Protein AF-0000000068388405 (afdb_homodimer)

Radius of gyration: 28.05 Å; Cα contacts (8 Å, |Δi|>4): 1104; chains: 2; bounding box: 87×80×59 Å

Sequence (684 aa):
MRKLLPILDYVVLFVAVAGAGVAYAFLEYGGGALIGATYALFACAPILAFERGYILPGLSRQVSALPTPAYIAVGLIIYAILVFCGFGLGGTILWLSGIFPGTWKRAVHAEVQTLIFTLIVCGIIVFIMRVRELLGRDIFIDLILGRYRRPVSEDRVFIFIDLVGSTSFAETHGDLKAQEFLGEIFASYAAPVRRHGGVIDDYIGDAAIITWPYHMAIRRAACVRCVFDIQATMEEKRDMWLSRFGEVPRLRFAIHGGPVITAEIGVDHHKITYFGDTVNTTSRLESLSKMLGHPVLISADLAHQLVLPKGVRSEYLGEHAVKGRGQTLGVCTLSQYQAPAAMRKLLPILDYVVLFVAVAGAGVAYAFLEYGGGALIGATYALFACAPILAFERGYILPGLSRQVSALPTPAYIAVGLIIYAILVFCGFGLGGTILWLSGIFPGTWKRAVHAEVQTLIFTLIVCGIIVFIMRVRELLGRDIFIDLILGRYRRPVSEDRVFIFIDLVGSTSFAETHGDLKAQEFLGEIFASYAAPVRRHGGVIDDYIGDAAIITWPYHMAIRRAACVRCVFDIQATMEEKRDMWLSRFGEVPRLRFAIHGGPVITAEIGVDHHKITYFGDTVNTTSRLESLSKMLGHPVLISADLAHQLVLPKGVRSEYLGEHAVKGRGQTLGVCTLSQYQAPAA

Foldseek 3Di:
DLVCLVVVVVVVLLCLLQVLLQVVCCVPVVDDNPLSNLLSCLLRVQLVCVCVCVPPVVVNVVLLPDDLVSSLVVQLVVSLVSNLVSQLVSLVVCVVVVVDPDDSCVSSDQPPVNSVSSSVSSSVVSVLSSVCVVCPVVRSVCVVVVVFQPKDKAKKKKKKKAWPCLVVLCVVPNDVLSVVLLVVLVVLLPPLCVVQPKDFQDDDPSMTMIMDGPVSCQVQVSVQSSVVSSVVSLVVCQVVCCVRRNGRIAMAMFMFMDMWIWHWDDDPDIGIDTDDQRVQLSVLSRVVCVVVVARYKYWPVSVVSHDDDPQKDKDWPQWDPSGPPRDTTTMIGIDGHDPPDD/DLVCLVVVVVVVLLCLLQVLLQVVCCVPVVDDSPLSNLLSCLLRVQLVCVCVCVPPVVVNVVLLPDDLVSSLVVQLVVSLVSNLVSQLVSLVVCVVVVVDPDDSCVSSDQDPVNSVSSSVSSSVVSVLSSVCVVCPVVRSVCVVVVVFQPKDKAKKKKKKKAWPCLVVLCVVPNDVLSVVLLVVLVVLLPPLCVVQPKDFQDDDPSMTMIMDGPVSCQVQVSVQSSVVVSVVSLVVCQVVCCVRRNGRIAMAMFMFMDMWIWHWDDDPDIGIDTDDQGVQLSVLSRVVCVVVVARYKYWPVSVVSHDDDPQKDKDWPQWDPSGPPRDTTTMIGIDGHDPPDD

Nearest PDB structures (foldseek):
  8qfi-assembly1_A  TM=8.014E-01  e=5.183E-13  Oscillatoria acuminata PCC 6304
  4yut-assembly1_B  TM=7.693E-01  e=1.353E-12  Oscillatoria acuminata PCC 6304
  1wc1-assembly2_B  TM=8.385E-01  e=2.949E-11  Limnospira platensis
  5mbk-assembly1_A-2  TM=7.954E-01  e=6.480E-12  Beggiatoa sp. PS
  8hbe-assembly1_A  TM=7.107E-01  e=1.678E-09  Homo sapiens

Organism: Agrobacterium fabrum (strain C58 / ATCC 33970) (NCBI:txid176299)

Structure (mmCIF, N/CA/C/O backbone):
data_AF-0000000068388405-model_v1
#
loop_
_entity.id
_entity.type
_entity.pdbx_description
1 polymer 'Adenylate cyclase'
#
loop_
_atom_site.group_PDB
_atom_site.id
_atom_site.type_symbol
_atom_site.label_atom_id
_atom_site.label_alt_id
_atom_site.label_comp_id
_atom_site.label_asym_id
_atom_site.label_entity_id
_atom_site.label_seq_id
_atom_site.pdbx_PDB_ins_code
_atom_site.Cartn_x
_atom_site.Cartn_y
_atom_site.Cartn_z
_atom_site.occupancy
_atom_site.B_iso_or_equiv
_atom_site.auth_seq_id
_atom_site.auth_comp_id
_atom_site.auth_asym_id
_atom_site.auth_atom_id
_atom_site.pdbx_PDB_model_num
ATOM 1 N N . MET A 1 1 ? 24.078 -8.977 7.625 1 22.83 1 MET A N 1
ATOM 2 C CA . MET A 1 1 ? 22.672 -9.336 7.488 1 22.83 1 MET A CA 1
ATOM 3 C C . MET A 1 1 ? 22 -8.5 6.402 1 22.83 1 MET A C 1
ATOM 5 O O . MET A 1 1 ? 20.859 -8.758 6.039 1 22.83 1 MET A O 1
ATOM 9 N N . ARG A 1 2 ? 22.656 -7.105 6.172 1 33.28 2 ARG A N 1
ATOM 10 C CA . ARG A 1 2 ? 22.25 -5.887 5.477 1 33.28 2 ARG A CA 1
ATOM 11 C C . ARG A 1 2 ? 22.188 -6.109 3.969 1 33.28 2 ARG A C 1
ATOM 13 O O . ARG A 1 2 ? 21.344 -5.539 3.285 1 33.28 2 ARG A O 1
ATOM 20 N N . LYS A 1 3 ? 23.297 -6.727 3.441 1 35.88 3 LYS A N 1
ATOM 21 C CA . LYS A 1 3 ? 23.578 -7.109 2.064 1 35.88 3 LYS A CA 1
ATOM 22 C C . LYS A 1 3 ? 22.688 -8.258 1.612 1 35.88 3 LYS A C 1
ATOM 24 O O . LYS A 1 3 ? 22.781 -8.711 0.467 1 35.88 3 LYS A O 1
ATOM 29 N N . LEU A 1 4 ? 21.969 -8.789 2.57 1 35.94 4 LEU A N 1
ATOM 30 C CA . LEU A 1 4 ? 21.297 -10.062 2.387 1 35.94 4 LEU A CA 1
ATOM 31 C C . LEU A 1 4 ? 19.906 -9.859 1.8 1 35.94 4 LEU A C 1
ATOM 33 O O . LEU A 1 4 ? 19.266 -10.82 1.372 1 35.94 4 LEU A O 1
ATOM 37 N N . LEU A 1 5 ? 19.422 -8.711 1.937 1 42.22 5 LEU A N 1
ATOM 38 C CA . LEU A 1 5 ? 18.016 -8.484 1.598 1 42.22 5 LEU A CA 1
ATOM 39 C C . LEU A 1 5 ? 17.797 -8.602 0.092 1 42.22 5 LEU A C 1
ATOM 41 O O . LEU A 1 5 ? 16.844 -9.25 -0.353 1 42.22 5 LEU A O 1
ATOM 45 N N . PRO A 1 6 ? 18.641 -7.879 -0.594 1 46.31 6 PRO A N 1
ATOM 46 C CA . PRO A 1 6 ? 18.516 -8.164 -2.025 1 46.31 6 PRO A CA 1
ATOM 47 C C . PRO A 1 6 ? 18.734 -9.641 -2.355 1 46.31 6 PRO A C 1
ATOM 49 O O . PRO A 1 6 ? 18.125 -10.156 -3.303 1 46.31 6 PRO A O 1
ATOM 52 N N . ILE A 1 7 ? 19.484 -10.164 -1.502 1 44.97 7 ILE A N 1
ATOM 53 C CA . ILE A 1 7 ? 19.828 -11.57 -1.686 1 44.97 7 ILE A CA 1
ATOM 54 C C . ILE A 1 7 ? 18.609 -12.445 -1.363 1 44.97 7 ILE A C 1
ATOM 56 O O . ILE A 1 7 ? 18.391 -13.477 -1.999 1 44.97 7 ILE A O 1
ATOM 60 N N . LEU A 1 8 ? 17.938 -11.969 -0.45 1 44.84 8 LEU A N 1
ATOM 61 C CA . LEU A 1 8 ? 16.812 -12.789 -0.032 1 44.84 8 LEU A CA 1
ATOM 62 C C . LEU A 1 8 ? 15.773 -12.891 -1.14 1 44.84 8 LEU A C 1
ATOM 64 O O . LEU A 1 8 ? 15.156 -13.938 -1.327 1 44.84 8 LEU A O 1
ATOM 68 N N . ASP A 1 9 ? 15.602 -11.797 -1.736 1 51.28 9 ASP A N 1
ATOM 69 C CA . ASP A 1 9 ? 14.734 -11.836 -2.91 1 51.28 9 ASP A CA 1
ATOM 70 C C . ASP A 1 9 ? 15.141 -12.969 -3.857 1 51.28 9 ASP A C 1
ATOM 72 O O . ASP A 1 9 ? 14.289 -13.688 -4.371 1 51.28 9 ASP A O 1
ATOM 76 N N . TYR A 1 10 ? 16.391 -13.031 -3.879 1 54.31 10 TYR A N 1
ATOM 77 C CA . TYR A 1 10 ? 17.016 -14 -4.777 1 54.31 10 TYR A CA 1
ATOM 78 C C . TYR A 1 10 ? 16.875 -15.414 -4.238 1 54.31 10 TYR A C 1
ATOM 80 O O . TYR A 1 10 ? 16.688 -16.359 -5.008 1 54.31 10 TYR A O 1
ATOM 88 N N . VAL A 1 11 ? 16.875 -15.328 -3.02 1 51.59 11 VAL A N 1
ATOM 89 C CA . VAL A 1 11 ? 16.812 -16.641 -2.387 1 51.59 11 VAL A CA 1
ATOM 90 C C . VAL A 1 11 ? 15.406 -17.234 -2.555 1 51.59 11 VAL A C 1
ATOM 92 O O . VAL A 1 11 ? 15.25 -18.406 -2.871 1 51.59 11 VAL A O 1
ATOM 95 N N . VAL A 1 12 ? 14.523 -16.375 -2.492 1 55.19 12 VAL A N 1
ATOM 96 C CA . VAL A 1 12 ? 13.164 -16.875 -2.594 1 55.19 12 VAL A CA 1
ATOM 97 C C . VAL A 1 12 ? 12.898 -17.359 -4.016 1 55.19 12 VAL A C 1
ATOM 99 O O . VAL A 1 12 ? 12.328 -18.438 -4.215 1 55.19 12 VAL A O 1
ATOM 102 N N . LEU A 1 13 ? 13.359 -16.562 -4.883 1 57.84 13 LEU A N 1
ATOM 103 C CA . LEU A 1 13 ? 13.188 -16.969 -6.277 1 57.84 13 LEU A CA 1
ATOM 104 C C . LEU A 1 13 ? 13.984 -18.234 -6.578 1 57.84 13 LEU A C 1
ATOM 106 O O . LEU A 1 13 ? 13.484 -19.141 -7.258 1 57.84 13 LEU A O 1
ATOM 110 N N . PHE A 1 14 ? 15.156 -18.219 -6.023 1 54.59 14 PHE A N 1
ATOM 111 C CA . PHE A 1 14 ? 16.016 -19.375 -6.238 1 54.59 14 PHE A CA 1
ATOM 112 C C . PHE A 1 14 ? 15.406 -20.625 -5.621 1 54.59 14 PHE A C 1
ATOM 114 O O . PHE A 1 14 ? 15.414 -21.688 -6.238 1 54.59 14 PHE A O 1
ATOM 121 N N . VAL A 1 15 ? 14.875 -20.391 -4.496 1 54.97 15 VAL A N 1
ATOM 122 C CA . VAL A 1 15 ? 14.305 -21.547 -3.799 1 54.97 15 VAL A CA 1
ATOM 123 C C . VAL A 1 15 ? 13.062 -22.016 -4.531 1 54.97 15 VAL A C 1
ATOM 125 O O . VAL A 1 15 ? 12.852 -23.234 -4.691 1 54.97 15 VAL A O 1
ATOM 128 N N . ALA A 1 16 ? 12.383 -21.125 -4.98 1 56.5 16 ALA A N 1
ATOM 129 C CA . ALA A 1 16 ? 11.172 -21.5 -5.707 1 56.5 16 ALA A CA 1
ATOM 130 C C . ALA A 1 16 ? 11.508 -22.234 -6.996 1 56.5 16 ALA A C 1
ATOM 132 O O . ALA A 1 16 ? 10.898 -23.266 -7.312 1 56.5 16 ALA A O 1
ATOM 133 N N . VAL A 1 17 ? 12.5 -21.734 -7.586 1 57.66 17 VAL A N 1
ATOM 134 C CA . VAL A 1 17 ? 12.906 -22.312 -8.867 1 57.66 17 VAL A CA 1
ATOM 135 C C . VAL A 1 17 ? 13.602 -23.656 -8.641 1 57.66 17 VAL A C 1
ATOM 137 O O . VAL A 1 17 ? 13.328 -24.625 -9.344 1 57.66 17 VAL A O 1
ATOM 140 N N . ALA A 1 18 ? 14.484 -23.594 -7.672 1 55.81 18 ALA A N 1
ATOM 141 C CA . ALA A 1 18 ? 15.18 -24.844 -7.34 1 55.81 18 ALA A CA 1
ATOM 142 C C . ALA A 1 18 ? 14.203 -25.922 -6.914 1 55.81 18 ALA A C 1
ATOM 144 O O . ALA A 1 18 ? 14.32 -27.078 -7.328 1 55.81 18 ALA A O 1
ATOM 145 N N . GLY A 1 19 ? 13.281 -25.516 -6.148 1 58 19 GLY A N 1
ATOM 146 C CA . GLY A 1 19 ? 12.273 -26.469 -5.699 1 58 19 GLY A CA 1
ATOM 147 C C . GLY A 1 19 ? 11.445 -27.031 -6.836 1 58 19 GLY A C 1
ATOM 148 O O . GLY A 1 19 ? 11.188 -28.234 -6.887 1 58 19 GLY A O 1
ATOM 149 N N . ALA A 1 20 ? 11.18 -26.219 -7.742 1 59.19 20 ALA A N 1
ATOM 150 C CA . ALA A 1 20 ? 10.398 -26.641 -8.906 1 59.19 20 ALA A CA 1
ATOM 151 C C . ALA A 1 20 ? 11.203 -27.594 -9.781 1 59.19 20 ALA A C 1
ATOM 153 O O . ALA A 1 20 ? 10.656 -28.578 -10.305 1 59.19 20 ALA A O 1
ATOM 154 N N . GLY A 1 21 ? 12.453 -27.266 -9.898 1 58.53 21 GLY A N 1
ATOM 155 C CA . GLY A 1 21 ? 13.312 -28.141 -10.68 1 58.53 21 GLY A CA 1
ATOM 156 C C . GLY A 1 21 ? 13.461 -29.531 -10.07 1 58.53 21 GLY A C 1
ATOM 157 O O . GLY A 1 21 ? 13.398 -30.531 -10.781 1 58.53 21 GLY A O 1
ATOM 158 N N . VAL A 1 22 ? 13.664 -29.5 -8.789 1 58.66 22 VAL A N 1
ATOM 159 C CA . VAL A 1 22 ? 13.789 -30.766 -8.078 1 58.66 22 VAL A CA 1
ATOM 160 C C . VAL A 1 22 ? 12.5 -31.562 -8.234 1 58.66 22 VAL A C 1
ATOM 162 O O . VAL A 1 22 ? 12.539 -32.781 -8.492 1 58.66 22 VAL A O 1
ATOM 165 N N . ALA A 1 23 ? 11.5 -30.906 -8.125 1 59.84 23 ALA A N 1
ATOM 166 C CA . ALA A 1 23 ? 10.211 -31.578 -8.266 1 59.84 23 ALA A CA 1
ATOM 167 C C . ALA A 1 23 ? 10.047 -32.156 -9.664 1 59.84 23 ALA A C 1
ATOM 169 O O . ALA A 1 23 ? 9.586 -33.281 -9.82 1 59.84 23 ALA A O 1
ATOM 170 N N . TYR A 1 24 ? 10.492 -31.453 -10.578 1 59.34 24 TYR A N 1
ATOM 171 C CA . TYR A 1 24 ? 10.438 -31.922 -11.961 1 59.34 24 TYR A CA 1
ATOM 172 C C . TYR A 1 24 ? 11.312 -33.156 -12.164 1 59.34 24 TYR A C 1
ATOM 174 O O . TYR A 1 24 ? 10.898 -34.125 -12.805 1 59.34 24 TYR A O 1
ATOM 182 N N . ALA A 1 25 ? 12.531 -32.969 -11.688 1 59.16 25 ALA A N 1
ATOM 183 C CA . ALA A 1 25 ? 13.469 -34.062 -11.844 1 59.16 25 ALA A CA 1
ATOM 184 C C . ALA A 1 25 ? 12.914 -35.344 -11.211 1 59.16 25 ALA A C 1
ATOM 186 O O . ALA A 1 25 ? 13.047 -36.438 -11.766 1 59.16 25 ALA A O 1
ATOM 187 N N . PHE A 1 26 ? 12.406 -35.094 -10.094 1 58.53 26 PHE A N 1
ATOM 188 C CA . PHE A 1 26 ? 11.82 -36.25 -9.414 1 58.53 26 PHE A CA 1
ATOM 189 C C . PHE A 1 26 ? 10.68 -36.844 -10.234 1 58.53 26 PHE A C 1
ATOM 191 O O . PHE A 1 26 ? 10.547 -38.062 -10.328 1 58.53 26 PHE A O 1
ATOM 198 N N . LEU A 1 27 ? 9.969 -35.969 -10.805 1 55.59 27 LEU A N 1
ATOM 199 C CA . LEU A 1 27 ? 8.773 -36.406 -11.531 1 55.59 27 LEU A CA 1
ATOM 200 C C . LEU A 1 27 ? 9.148 -37.094 -12.844 1 55.59 27 LEU A C 1
ATOM 202 O O . LEU A 1 27 ? 8.547 -38.094 -13.211 1 55.59 27 LEU A O 1
ATOM 206 N N . GLU A 1 28 ? 9.977 -36.469 -13.492 1 55.62 28 GLU A N 1
ATOM 207 C CA . GLU A 1 28 ? 10.258 -36.969 -14.844 1 55.62 28 GLU A CA 1
ATOM 208 C C . GLU A 1 28 ? 11.289 -38.094 -14.836 1 55.62 28 GLU A C 1
ATOM 210 O O . GLU A 1 28 ? 11.188 -39.031 -15.625 1 55.62 28 GLU A O 1
ATOM 215 N N . TYR A 1 29 ? 12.234 -37.969 -14.047 1 53.31 29 TYR A N 1
ATOM 216 C CA . TYR A 1 29 ? 13.344 -38.875 -14.273 1 53.31 29 TYR A CA 1
ATOM 217 C C . TYR A 1 29 ? 13.508 -39.844 -13.109 1 53.31 29 TYR A C 1
ATOM 219 O O . TYR A 1 29 ? 14.422 -40.688 -13.102 1 53.31 29 TYR A O 1
ATOM 227 N N . GLY A 1 30 ? 12.352 -40.031 -12.312 1 53.72 30 GLY A N 1
ATOM 228 C CA . GLY A 1 30 ? 12.367 -41.062 -11.289 1 53.72 30 GLY A CA 1
ATOM 229 C C . GLY A 1 30 ? 13.664 -41.094 -10.5 1 53.72 30 GLY A C 1
ATOM 230 O O . GLY A 1 30 ? 13.891 -42 -9.703 1 53.72 30 GLY A O 1
ATOM 231 N N . GLY A 1 31 ? 14.797 -40.188 -10.773 1 54.91 31 GLY A N 1
ATOM 232 C CA . GLY A 1 31 ? 16.141 -40.25 -10.219 1 54.91 31 GLY A CA 1
ATOM 233 C C . GLY A 1 31 ? 17.109 -39.344 -10.953 1 54.91 31 GLY A C 1
ATOM 234 O O . GLY A 1 31 ? 16.781 -38.781 -12.016 1 54.91 31 GLY A O 1
ATOM 235 N N . GLY A 1 32 ? 18.094 -38.531 -10.234 1 61.09 32 GLY A N 1
ATOM 236 C CA . GLY A 1 32 ? 19.125 -37.688 -10.812 1 61.09 32 GLY A CA 1
ATOM 237 C C . GLY A 1 32 ? 19.047 -36.25 -10.344 1 61.09 32 GLY A C 1
ATOM 238 O O . GLY A 1 32 ? 18.781 -35.344 -11.141 1 61.09 32 GLY A O 1
ATOM 239 N N . ALA A 1 33 ? 19.188 -36.281 -9.281 1 63.12 33 ALA A N 1
ATOM 240 C CA . ALA A 1 33 ? 19.172 -35 -8.562 1 63.12 33 ALA A CA 1
ATOM 241 C C . ALA A 1 33 ? 20.047 -33.969 -9.258 1 63.12 33 ALA A C 1
ATOM 243 O O . ALA A 1 33 ? 19.672 -32.812 -9.375 1 63.12 33 ALA A O 1
ATOM 244 N N . LEU A 1 34 ? 21.141 -34.562 -9.844 1 70.31 34 LEU A N 1
ATOM 245 C CA . LEU A 1 34 ? 22.062 -33.656 -10.477 1 70.31 34 LEU A CA 1
ATOM 246 C C . LEU A 1 34 ? 21.484 -33.094 -11.773 1 70.31 34 LEU A C 1
ATOM 248 O O . LEU A 1 34 ? 21.625 -31.891 -12.062 1 70.31 34 LEU A O 1
ATOM 252 N N . ILE A 1 35 ? 20.953 -34 -12.547 1 72.56 35 ILE A N 1
ATOM 253 C CA . ILE A 1 35 ? 20.359 -33.594 -13.82 1 72.56 35 ILE A CA 1
ATOM 254 C C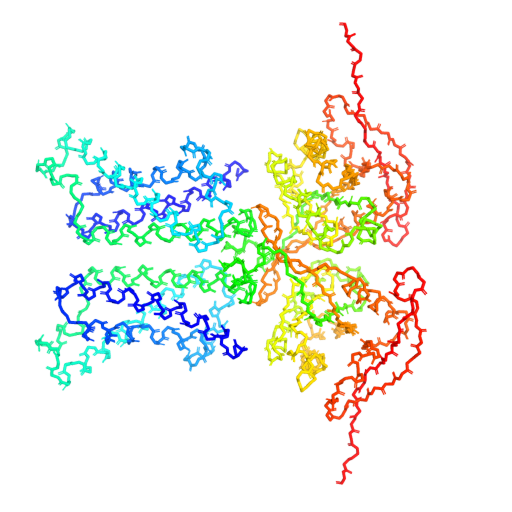 . ILE A 1 35 ? 19.234 -32.594 -13.562 1 72.56 35 ILE A C 1
ATOM 256 O O . ILE A 1 35 ? 19.188 -31.531 -14.188 1 72.56 35 ILE A O 1
ATOM 260 N N . GLY A 1 36 ? 18.438 -32.812 -12.617 1 70.12 36 GLY A N 1
ATOM 261 C CA . GLY A 1 36 ? 17.344 -31.922 -12.273 1 70.12 36 GLY A CA 1
ATOM 262 C C . GLY A 1 36 ? 17.828 -30.578 -11.766 1 70.12 36 GLY A C 1
ATOM 263 O O . GLY A 1 36 ? 17.297 -29.531 -12.141 1 70.12 36 GLY A O 1
ATOM 264 N N . ALA A 1 37 ? 18.875 -30.672 -10.984 1 70.5 37 ALA A N 1
ATOM 265 C CA . ALA A 1 37 ? 19.422 -29.453 -10.414 1 70.5 37 ALA A CA 1
ATOM 266 C C . ALA A 1 37 ? 20.031 -28.562 -11.5 1 70.5 37 ALA A C 1
ATOM 268 O O . ALA A 1 37 ? 19.891 -27.344 -11.453 1 70.5 37 ALA A O 1
ATOM 269 N N . THR A 1 38 ? 20.688 -29.234 -12.398 1 74.19 38 THR A N 1
ATOM 270 C CA . THR A 1 38 ? 21.297 -28.469 -13.477 1 74.19 38 THR A CA 1
ATOM 271 C C . THR A 1 38 ? 20.234 -27.812 -14.344 1 74.19 38 THR A C 1
ATOM 273 O O . THR A 1 38 ? 20.328 -26.625 -14.68 1 74.19 38 THR A O 1
ATOM 276 N N . TYR A 1 39 ? 19.25 -28.562 -14.703 1 74.06 39 TYR A N 1
ATOM 277 C CA . TYR A 1 39 ? 18.188 -27.984 -15.516 1 74.06 39 TYR A CA 1
ATOM 278 C C . TYR A 1 39 ? 17.5 -26.844 -14.789 1 74.06 39 TYR A C 1
ATOM 280 O O . TYR A 1 39 ? 17.172 -25.812 -15.391 1 74.06 39 TYR A O 1
ATOM 288 N N . ALA A 1 40 ? 17.328 -26.969 -13.492 1 70.06 40 ALA A N 1
ATOM 289 C CA . ALA A 1 40 ? 16.688 -25.938 -12.703 1 70.06 40 ALA A CA 1
ATOM 290 C C . ALA A 1 40 ? 17.531 -24.656 -12.672 1 70.06 40 ALA A C 1
ATOM 292 O O . ALA A 1 40 ? 17 -23.547 -12.812 1 70.06 40 ALA A O 1
ATOM 293 N N . LEU A 1 41 ? 18.781 -24.828 -12.484 1 72.62 41 LEU A N 1
ATOM 294 C CA . LEU A 1 41 ? 19.703 -23.688 -12.438 1 72.62 41 LEU A CA 1
ATOM 295 C C . LEU A 1 41 ? 19.688 -22.922 -13.758 1 72.62 41 LEU A C 1
ATOM 297 O O . LEU A 1 41 ? 19.609 -21.703 -13.773 1 72.62 41 LEU A O 1
ATOM 301 N N . PHE A 1 42 ? 19.719 -23.688 -14.805 1 78.5 42 PHE A N 1
ATOM 302 C CA . PHE A 1 42 ? 19.828 -23.031 -16.109 1 78.5 42 PHE A CA 1
ATOM 303 C C . PHE A 1 42 ? 18.484 -22.469 -16.547 1 78.5 42 PHE A C 1
ATOM 305 O O . PHE A 1 42 ? 18.438 -21.547 -17.359 1 78.5 42 PHE A O 1
ATOM 312 N N . ALA A 1 43 ? 17.484 -23.016 -16.047 1 74.56 43 ALA A N 1
ATOM 313 C CA . ALA A 1 43 ? 16.156 -22.5 -16.359 1 74.56 43 ALA A CA 1
ATOM 314 C C . ALA A 1 43 ? 15.859 -21.219 -15.578 1 74.56 43 ALA A C 1
ATOM 316 O O . ALA A 1 43 ? 15.227 -20.297 -16.094 1 74.56 43 ALA A O 1
ATOM 317 N N . CYS A 1 44 ? 16.375 -21.062 -14.383 1 72.62 44 CYS A N 1
ATOM 318 C CA . CYS A 1 44 ? 16 -19.969 -13.5 1 72.62 44 CYS A CA 1
ATOM 319 C C . CYS A 1 44 ? 16.984 -18.812 -13.617 1 72.62 44 CYS A C 1
ATOM 321 O O . CYS A 1 44 ? 16.594 -17.641 -13.477 1 72.62 44 CYS A O 1
ATOM 323 N N . ALA A 1 45 ? 18.234 -19.094 -13.883 1 76.38 45 ALA A N 1
ATOM 324 C CA . ALA A 1 45 ? 19.281 -18.078 -13.867 1 76.38 45 ALA A CA 1
ATOM 325 C C . ALA A 1 45 ? 19 -16.984 -14.891 1 76.38 45 ALA A C 1
ATOM 327 O O . ALA A 1 45 ? 19.125 -15.797 -14.578 1 76.38 45 ALA A O 1
ATOM 328 N N . PRO A 1 46 ? 18.531 -17.391 -16.094 1 81.19 46 PRO A N 1
ATOM 329 C CA . PRO A 1 46 ? 18.281 -16.312 -17.062 1 81.19 46 PRO A CA 1
ATOM 330 C C . PRO A 1 46 ? 17.141 -15.398 -16.641 1 81.19 46 PRO A C 1
ATOM 332 O O . PRO A 1 46 ? 17.172 -14.195 -16.922 1 81.19 46 PRO A O 1
ATOM 335 N N . ILE A 1 47 ? 16.172 -15.914 -15.977 1 79.19 47 ILE A N 1
ATOM 336 C CA . ILE A 1 47 ? 15.047 -15.109 -15.523 1 79.19 47 ILE A CA 1
ATOM 337 C C . ILE A 1 47 ? 15.523 -14.094 -14.492 1 79.19 47 ILE A C 1
ATOM 339 O O . ILE A 1 47 ? 15.18 -12.914 -14.57 1 79.19 47 ILE A O 1
ATOM 343 N N . LEU A 1 48 ? 16.344 -14.555 -13.625 1 73.19 48 LEU A N 1
ATOM 344 C CA . LEU A 1 48 ? 16.859 -13.68 -12.57 1 73.19 48 LEU A CA 1
ATOM 345 C C . LEU A 1 48 ? 17.734 -12.586 -13.164 1 73.19 48 LEU A C 1
ATOM 347 O O . LEU A 1 48 ? 17.641 -11.43 -12.742 1 73.19 48 LEU A O 1
ATOM 351 N N . ALA A 1 49 ? 18.5 -13.008 -14.078 1 77.81 49 ALA A N 1
ATOM 352 C CA . ALA A 1 49 ? 19.406 -12.055 -14.719 1 77.81 49 ALA A CA 1
ATOM 353 C C . ALA A 1 49 ? 18.609 -10.992 -15.477 1 77.81 49 ALA A C 1
ATOM 355 O O . ALA A 1 49 ? 18.984 -9.812 -15.484 1 77.81 49 ALA A O 1
ATOM 356 N N . PHE A 1 50 ? 17.547 -11.414 -16.062 1 81.56 50 PHE A N 1
ATOM 357 C CA . PHE A 1 50 ? 16.703 -10.484 -16.797 1 81.56 50 PHE A CA 1
ATOM 358 C C . PHE A 1 50 ? 16.016 -9.5 -15.852 1 81.56 50 PHE A C 1
ATOM 360 O O . PHE A 1 50 ? 15.984 -8.297 -16.109 1 81.56 50 PHE A O 1
ATOM 367 N N . GLU A 1 51 ? 15.562 -9.945 -14.812 1 73.88 51 GLU A N 1
ATOM 368 C CA . GLU A 1 51 ? 14.836 -9.117 -13.852 1 73.88 51 GLU A CA 1
ATOM 369 C C . GLU A 1 51 ? 15.758 -8.109 -13.18 1 73.88 51 GLU A C 1
ATOM 371 O O . GLU A 1 51 ? 15.32 -7.02 -12.797 1 73.88 51 GLU A O 1
ATOM 376 N N . ARG A 1 52 ? 17.031 -8.367 -13.133 1 69.31 52 ARG A N 1
ATOM 377 C CA . ARG A 1 52 ? 18.016 -7.477 -12.516 1 69.31 52 ARG A CA 1
ATOM 378 C C . ARG A 1 52 ? 18.578 -6.484 -13.531 1 69.31 52 ARG A C 1
ATOM 380 O O . ARG A 1 52 ? 19.312 -5.566 -13.164 1 69.31 52 ARG A O 1
ATOM 387 N N . GLY A 1 53 ? 18.125 -6.707 -14.688 1 72.69 53 GLY A N 1
ATOM 388 C CA . GLY A 1 53 ? 18.562 -5.801 -15.734 1 72.69 53 GLY A CA 1
ATOM 389 C C . GLY A 1 53 ? 19.938 -6.133 -16.281 1 72.69 53 GLY A C 1
ATOM 390 O O . GLY A 1 53 ? 20.578 -5.293 -16.906 1 72.69 53 GLY A O 1
ATOM 391 N N . TYR A 1 54 ? 20.406 -7.27 -15.867 1 71.94 54 TYR A N 1
ATOM 392 C CA . TYR A 1 54 ? 21.734 -7.664 -16.359 1 71.94 54 TYR A CA 1
ATOM 393 C C . TYR A 1 54 ? 21.656 -8.109 -17.812 1 71.94 54 TYR A C 1
ATOM 395 O O . TYR A 1 54 ? 22.609 -7.941 -18.578 1 71.94 54 TYR A O 1
ATOM 403 N N . ILE A 1 55 ? 20.5 -8.688 -18.109 1 77.19 55 ILE A N 1
ATOM 404 C CA . ILE A 1 55 ? 20.25 -9.109 -19.484 1 77.19 55 ILE A CA 1
ATOM 405 C C . ILE A 1 55 ? 19.188 -8.211 -20.125 1 77.19 55 ILE A C 1
ATOM 407 O O . ILE A 1 55 ? 18.078 -8.102 -19.609 1 77.19 55 ILE A O 1
ATOM 411 N N . LEU A 1 56 ? 19.469 -7.551 -21.125 1 81.94 56 LEU A N 1
ATOM 412 C CA . LEU A 1 56 ? 18.547 -6.715 -21.906 1 81.94 56 LEU A CA 1
ATOM 413 C C . LEU A 1 56 ? 17.875 -5.672 -21.016 1 81.94 56 LEU A C 1
ATOM 415 O O . LEU A 1 56 ? 16.656 -5.641 -20.891 1 81.94 56 LEU A O 1
ATOM 419 N N . PRO A 1 57 ? 18.688 -4.758 -20.422 1 78.25 57 PRO A N 1
ATOM 420 C CA . PRO A 1 57 ? 18.141 -3.771 -19.484 1 78.25 57 PRO A CA 1
ATOM 421 C C . PRO A 1 57 ? 17.109 -2.85 -20.141 1 78.25 57 PRO A C 1
ATOM 423 O O . PRO A 1 57 ? 16.141 -2.443 -19.484 1 78.25 57 PRO A O 1
ATOM 426 N N . GLY A 1 58 ? 17.312 -2.527 -21.344 1 80.12 58 GLY A N 1
ATOM 427 C CA . GLY A 1 58 ? 16.344 -1.69 -22.031 1 80.12 58 GLY A CA 1
ATOM 428 C C . GLY A 1 58 ? 14.961 -2.322 -22.125 1 80.12 58 GLY A C 1
ATOM 429 O O . GLY A 1 58 ? 13.953 -1.666 -21.859 1 80.12 58 GLY A O 1
ATOM 430 N N . LEU A 1 59 ? 14.961 -3.625 -22.453 1 84.38 59 LEU A N 1
ATOM 431 C CA . LEU A 1 59 ? 13.695 -4.344 -22.562 1 84.38 59 LEU A CA 1
ATOM 432 C C . LEU A 1 59 ? 13.016 -4.477 -21.203 1 84.38 59 LEU A C 1
ATOM 434 O O . LEU A 1 59 ? 11.797 -4.34 -21.094 1 84.38 59 LEU A O 1
ATOM 438 N N . SER A 1 60 ? 13.82 -4.711 -20.234 1 81.06 60 SER A N 1
ATOM 439 C CA . SER A 1 60 ? 13.281 -4.852 -18.891 1 81.06 60 SER A CA 1
ATOM 440 C C . SER A 1 60 ? 12.578 -3.576 -18.438 1 81.06 60 SER A C 1
ATOM 442 O O . SER A 1 60 ? 11.508 -3.631 -17.828 1 81.06 60 SER A O 1
ATOM 444 N N . ARG A 1 61 ? 13.141 -2.447 -18.812 1 77.44 61 ARG A N 1
ATOM 445 C CA . ARG A 1 61 ? 12.547 -1.169 -18.438 1 77.44 61 ARG A CA 1
ATOM 446 C C . ARG A 1 61 ? 11.25 -0.93 -19.203 1 77.44 61 ARG A C 1
ATOM 448 O O . ARG A 1 61 ? 10.281 -0.397 -18.656 1 77.44 61 ARG A O 1
ATOM 455 N N . GLN A 1 62 ? 11.297 -1.385 -20.406 1 83.25 62 GLN A N 1
ATOM 456 C CA . GLN A 1 62 ? 10.102 -1.217 -21.234 1 83.25 62 GLN A CA 1
ATOM 457 C C . GLN A 1 62 ? 8.961 -2.088 -20.719 1 83.25 62 GLN A C 1
ATOM 459 O O . GLN A 1 62 ? 7.805 -1.657 -20.703 1 83.25 62 GLN A O 1
ATOM 464 N N . VAL A 1 63 ? 9.297 -3.246 -20.391 1 84.12 63 VAL A N 1
ATOM 465 C CA . VAL A 1 63 ? 8.289 -4.188 -19.906 1 84.12 63 VAL A CA 1
ATOM 466 C C . VAL A 1 63 ? 7.703 -3.699 -18.594 1 84.12 63 VAL A C 1
ATOM 468 O O . VAL A 1 63 ? 6.496 -3.797 -18.359 1 84.12 63 VAL A O 1
ATOM 471 N N . SER A 1 64 ? 8.531 -3.119 -17.75 1 78 64 SER A N 1
ATOM 472 C CA . SER A 1 64 ? 8.094 -2.662 -16.438 1 78 64 SER A CA 1
ATOM 473 C C . SER A 1 64 ? 7.129 -1.482 -16.562 1 78 64 SER A C 1
ATOM 475 O O . SER A 1 64 ? 6.375 -1.195 -15.625 1 78 64 SER A O 1
ATOM 477 N N . ALA A 1 65 ? 7.176 -0.865 -17.703 1 77.56 65 ALA A N 1
ATOM 478 C CA . ALA A 1 65 ? 6.332 0.31 -17.906 1 77.56 65 ALA A CA 1
ATOM 479 C C . ALA A 1 65 ? 4.949 -0.09 -18.422 1 77.56 65 ALA A C 1
ATOM 481 O O . ALA A 1 65 ? 4.035 0.736 -18.453 1 77.56 65 ALA A O 1
ATOM 482 N N . LEU A 1 66 ? 4.777 -1.346 -18.719 1 81.12 66 LEU A N 1
ATOM 483 C CA . LEU A 1 66 ? 3.506 -1.826 -19.25 1 81.12 66 LEU A CA 1
ATOM 484 C C . LEU A 1 66 ? 2.484 -1.994 -18.125 1 81.12 66 LEU A C 1
ATOM 486 O O . LEU A 1 66 ? 2.854 -2.199 -16.969 1 81.12 66 LEU A O 1
ATOM 490 N N . PRO A 1 67 ? 1.192 -1.848 -18.562 1 80.31 67 PRO A N 1
ATOM 491 C CA . PRO A 1 67 ? 0.174 -2.217 -17.578 1 80.31 67 PRO A CA 1
ATOM 492 C C . PRO A 1 67 ? 0.263 -3.682 -17.156 1 80.31 67 PRO A C 1
ATOM 494 O O . PRO A 1 67 ? 0.854 -4.5 -17.859 1 80.31 67 PRO A O 1
ATOM 497 N N . THR A 1 68 ? -0.233 -4.047 -16.031 1 80.38 68 THR A N 1
ATOM 498 C CA . THR A 1 68 ? -0.004 -5.336 -15.383 1 80.38 68 THR A CA 1
ATOM 499 C C . THR A 1 68 ? -0.398 -6.484 -16.312 1 80.38 68 THR A C 1
ATOM 501 O O . THR A 1 68 ? 0.375 -7.426 -16.5 1 80.38 68 THR A O 1
ATOM 504 N N . PRO A 1 69 ? -1.606 -6.461 -16.906 1 80.44 69 PRO A N 1
ATOM 505 C CA . PRO A 1 69 ? -1.918 -7.602 -17.766 1 80.44 69 PRO A CA 1
ATOM 506 C C . PRO A 1 69 ? -0.936 -7.75 -18.922 1 80.44 69 PRO A C 1
ATOM 508 O O . PRO A 1 69 ? -0.518 -8.867 -19.25 1 80.44 69 PRO A O 1
ATOM 511 N N . ALA A 1 70 ? -0.567 -6.609 -19.5 1 86.19 70 ALA A N 1
ATOM 512 C CA . ALA A 1 70 ? 0.427 -6.648 -20.578 1 86.19 70 ALA A CA 1
ATOM 513 C C . ALA A 1 70 ? 1.793 -7.066 -20.031 1 86.19 70 ALA A C 1
ATOM 515 O O . ALA A 1 70 ? 2.537 -7.789 -20.703 1 86.19 70 ALA A O 1
ATOM 516 N N . TYR A 1 71 ? 2.084 -6.582 -18.906 1 85.19 71 TYR A N 1
ATOM 517 C CA . TYR A 1 71 ? 3.33 -6.977 -18.25 1 85.19 71 TYR A CA 1
ATOM 518 C C . TYR A 1 71 ? 3.393 -8.492 -18.062 1 85.19 71 TYR A C 1
ATOM 520 O O . TYR A 1 71 ? 4.414 -9.117 -18.344 1 85.19 71 TYR A O 1
ATOM 528 N N . ILE A 1 72 ? 2.346 -9.07 -17.625 1 82.56 72 ILE A N 1
ATOM 529 C CA . ILE A 1 72 ? 2.318 -10.5 -17.344 1 82.56 72 ILE A CA 1
ATOM 530 C C . ILE A 1 72 ? 2.424 -11.281 -18.656 1 82.56 72 ILE A C 1
ATOM 532 O O . ILE A 1 72 ? 3.199 -12.234 -18.766 1 82.56 72 ILE A O 1
ATOM 536 N N . ALA A 1 73 ? 1.71 -10.844 -19.625 1 85.56 73 ALA A N 1
ATOM 537 C CA . ALA A 1 73 ? 1.724 -11.531 -20.906 1 85.56 73 ALA A CA 1
ATOM 538 C C . ALA A 1 73 ? 3.109 -11.477 -21.547 1 85.56 73 ALA A C 1
ATOM 540 O O . ALA A 1 73 ? 3.658 -12.508 -21.953 1 85.56 73 ALA A O 1
ATOM 541 N N . VAL A 1 74 ? 3.668 -10.289 -21.594 1 89.06 74 VAL A N 1
ATOM 542 C CA . VAL A 1 74 ? 4.977 -10.102 -22.203 1 89.06 74 VAL A CA 1
ATOM 543 C C . VAL A 1 74 ? 6.051 -10.773 -21.344 1 89.06 74 VAL A C 1
ATOM 545 O O . VAL A 1 74 ? 6.977 -11.398 -21.875 1 89.06 74 VAL A O 1
ATOM 548 N N . GLY A 1 75 ? 5.867 -10.648 -20.062 1 87.12 75 GLY A N 1
ATOM 549 C CA . GLY A 1 75 ? 6.789 -11.312 -19.156 1 87.12 75 GLY A CA 1
ATOM 550 C C . GLY A 1 75 ? 6.801 -12.82 -19.328 1 87.12 75 GLY A C 1
ATOM 551 O O . GLY A 1 75 ? 7.867 -13.445 -19.312 1 87.12 75 GLY A O 1
ATOM 552 N N . LEU A 1 76 ? 5.641 -13.367 -19.5 1 85.19 76 LEU A N 1
ATOM 553 C CA . LEU A 1 76 ? 5.527 -14.805 -19.688 1 85.19 76 LEU A CA 1
ATOM 554 C C . LEU A 1 76 ? 6.266 -15.242 -20.953 1 85.19 76 LEU A C 1
ATOM 556 O O . LEU A 1 76 ? 6.961 -16.266 -20.953 1 85.19 76 LEU A O 1
ATOM 560 N N . ILE A 1 77 ? 6.09 -14.469 -21.969 1 87.56 77 ILE A N 1
ATOM 561 C CA . ILE A 1 77 ? 6.742 -14.789 -23.234 1 87.56 77 ILE A CA 1
ATOM 562 C C . ILE A 1 77 ? 8.258 -14.695 -23.062 1 87.56 77 ILE A C 1
ATOM 564 O O . ILE A 1 77 ? 8.984 -15.602 -23.469 1 87.56 77 ILE A O 1
ATOM 568 N N . ILE A 1 78 ? 8.695 -13.664 -22.453 1 89.75 78 ILE A N 1
ATOM 569 C CA . ILE A 1 78 ? 10.125 -13.445 -22.281 1 89.75 78 ILE A CA 1
ATOM 570 C C . ILE A 1 78 ? 10.703 -14.539 -21.375 1 89.75 78 ILE A C 1
ATOM 572 O O . ILE A 1 78 ? 11.75 -15.117 -21.703 1 89.75 78 ILE A O 1
ATOM 576 N N . TYR A 1 79 ? 10.016 -14.836 -20.359 1 86.75 79 TYR A N 1
ATOM 577 C CA . TYR A 1 79 ? 10.5 -15.859 -19.438 1 86.75 79 TYR A CA 1
ATOM 578 C C . TYR A 1 79 ? 10.523 -17.219 -20.109 1 86.75 79 TYR A C 1
ATOM 580 O O . TYR A 1 79 ? 11.461 -18 -19.906 1 86.75 79 TYR A O 1
ATOM 588 N N . ALA A 1 80 ? 9.484 -17.5 -20.875 1 83.44 80 ALA A N 1
ATOM 589 C CA . ALA A 1 80 ? 9.453 -18.766 -21.594 1 83.44 80 ALA A CA 1
ATOM 590 C C . ALA A 1 80 ? 10.656 -18.891 -22.531 1 83.44 80 ALA A C 1
ATOM 592 O O . ALA A 1 80 ? 11.305 -19.953 -22.562 1 83.44 80 ALA A O 1
ATOM 593 N N . ILE A 1 81 ? 10.914 -17.844 -23.188 1 87.25 81 ILE A N 1
ATOM 594 C CA . ILE A 1 81 ? 12.039 -17.844 -24.109 1 87.25 81 ILE A CA 1
ATOM 595 C C . ILE A 1 81 ? 13.344 -18.047 -23.344 1 87.25 81 ILE A C 1
ATOM 597 O O . ILE A 1 81 ? 14.18 -18.859 -23.734 1 87.25 81 ILE A O 1
ATOM 601 N N . LEU A 1 82 ? 13.484 -17.375 -22.281 1 87.12 82 LEU A N 1
ATOM 602 C CA . LEU A 1 82 ? 14.695 -17.469 -21.484 1 87.12 82 LEU A CA 1
ATOM 603 C C . LEU A 1 82 ? 14.852 -18.859 -20.891 1 87.12 82 LEU A C 1
ATOM 605 O O . LEU A 1 82 ? 15.961 -19.406 -20.875 1 87.12 82 LEU A O 1
ATOM 609 N N . VAL A 1 83 ? 13.781 -19.406 -20.469 1 83 83 VAL A N 1
ATOM 610 C CA . VAL A 1 83 ? 13.828 -20.734 -19.859 1 83 83 VAL A CA 1
ATOM 611 C C . VAL A 1 83 ? 14.156 -21.781 -20.922 1 83 83 VAL A C 1
ATOM 613 O O . VAL A 1 83 ? 14.953 -22.688 -20.688 1 83 83 VAL A O 1
ATOM 616 N N . PHE A 1 84 ? 13.57 -21.625 -22.062 1 83.12 84 PHE A N 1
ATOM 617 C CA . PHE A 1 84 ? 13.828 -22.578 -23.141 1 83.12 84 PHE A CA 1
ATOM 618 C C . PHE A 1 84 ? 15.273 -22.484 -23.594 1 83.12 84 PHE A C 1
ATOM 620 O O . PHE A 1 84 ? 15.906 -23.516 -23.891 1 83.12 84 PHE A O 1
ATOM 627 N N . CYS A 1 85 ? 15.734 -21.312 -23.656 1 86.06 85 CYS A N 1
ATOM 628 C CA . CYS A 1 85 ? 17.141 -21.125 -24 1 86.06 85 CYS A CA 1
ATOM 629 C C . CYS A 1 85 ? 18.047 -21.719 -22.938 1 86.06 85 CYS A C 1
ATOM 631 O O . CYS A 1 85 ? 19.047 -22.375 -23.25 1 86.06 85 CYS A O 1
ATOM 633 N N . GLY A 1 86 ? 17.641 -21.438 -21.734 1 83.06 86 GLY A N 1
ATOM 634 C CA . GLY A 1 86 ? 18.406 -22.016 -20.625 1 83.06 86 GLY A CA 1
ATOM 635 C C . GLY A 1 86 ? 18.359 -23.531 -20.594 1 83.06 86 GLY A C 1
ATOM 636 O O . GLY A 1 86 ? 19.375 -24.172 -20.359 1 83.06 86 GLY A O 1
ATOM 637 N N . PHE A 1 87 ? 17.172 -24.062 -20.797 1 80 87 PHE A N 1
ATOM 638 C CA . PHE A 1 87 ? 17 -25.5 -20.844 1 80 87 PHE A CA 1
ATOM 639 C C . PHE A 1 87 ? 17.844 -26.125 -21.953 1 80 87 PHE A C 1
ATOM 641 O O . PHE A 1 87 ? 18.469 -27.156 -21.766 1 80 87 PHE A O 1
ATOM 648 N N . GLY A 1 88 ? 17.812 -25.516 -23.047 1 83.94 88 GLY A N 1
ATOM 649 C CA . GLY A 1 88 ? 18.641 -25.984 -24.156 1 83.94 88 GLY A CA 1
ATOM 650 C C . GLY A 1 88 ? 20.125 -25.953 -23.844 1 83.94 88 GLY A C 1
ATOM 651 O O . GLY A 1 88 ? 20.844 -26.922 -24.156 1 83.94 88 GLY A O 1
ATOM 652 N N . LEU A 1 89 ? 20.5 -24.859 -23.25 1 86.94 89 LEU A N 1
ATOM 653 C CA . LEU A 1 89 ? 21.906 -24.734 -22.891 1 86.94 89 LEU A CA 1
ATOM 654 C C . LEU A 1 89 ? 22.297 -25.75 -21.828 1 86.94 89 LEU A C 1
ATOM 656 O O . LEU A 1 89 ? 23.359 -26.375 -21.922 1 86.94 89 LEU A O 1
ATOM 660 N N . GLY A 1 90 ? 21.5 -25.859 -20.859 1 82.69 90 GLY A N 1
ATOM 661 C CA . GLY A 1 90 ? 21.766 -26.844 -19.812 1 82.69 90 GLY A CA 1
ATOM 662 C C . GLY A 1 90 ? 21.797 -28.266 -20.344 1 82.69 90 GLY A C 1
ATOM 663 O O . GLY A 1 90 ? 22.672 -29.047 -19.984 1 82.69 90 GLY A O 1
ATOM 664 N N . GLY A 1 91 ? 20.844 -28.625 -21.141 1 82.12 91 GLY A N 1
ATOM 665 C CA . GLY A 1 91 ? 20.812 -29.938 -21.75 1 82.12 91 GLY A CA 1
ATOM 666 C C . GLY A 1 91 ? 22.047 -30.219 -22.609 1 82.12 91 GLY A C 1
ATOM 667 O O . GLY A 1 91 ? 22.578 -31.328 -22.594 1 82.12 91 GLY A O 1
ATOM 668 N N . THR A 1 92 ? 22.438 -29.203 -23.328 1 88.19 92 THR A N 1
ATOM 669 C CA . THR A 1 92 ? 23.625 -29.344 -24.172 1 88.19 92 THR A CA 1
ATOM 670 C C . THR A 1 92 ? 24.875 -29.578 -23.328 1 88.19 92 THR A C 1
ATOM 672 O O . THR A 1 92 ? 25.719 -30.406 -23.672 1 88.19 92 THR A O 1
ATOM 675 N N . ILE A 1 93 ? 24.891 -28.844 -22.219 1 85.81 93 ILE A N 1
ATOM 676 C CA . ILE A 1 93 ? 26.047 -28.984 -21.328 1 85.81 93 ILE A CA 1
ATOM 677 C C . ILE A 1 93 ? 26.031 -30.375 -20.703 1 85.81 93 ILE A C 1
ATOM 679 O O . ILE A 1 93 ? 27.078 -31.031 -20.625 1 85.81 93 ILE A O 1
ATOM 683 N N . LEU A 1 94 ? 24.891 -30.812 -20.312 1 84.44 94 LEU A N 1
ATOM 684 C CA . LEU A 1 94 ? 24.781 -32.125 -19.688 1 84.44 94 LEU A CA 1
ATOM 685 C C . LEU A 1 94 ? 25.094 -33.219 -20.703 1 84.44 94 LEU A C 1
ATOM 687 O O . LEU A 1 94 ? 25.719 -34.25 -20.344 1 84.44 94 LEU A O 1
ATOM 691 N N . TRP A 1 95 ? 24.734 -33 -21.875 1 86.62 95 TRP A N 1
ATOM 692 C CA . TRP A 1 95 ? 25.016 -33.969 -22.922 1 86.62 95 TRP A CA 1
ATOM 693 C C . TRP A 1 95 ? 26.5 -34 -23.266 1 86.62 95 TRP A C 1
ATOM 695 O O . TRP A 1 95 ? 27.094 -35.062 -23.391 1 86.62 95 TRP A O 1
ATOM 705 N N . LEU A 1 96 ? 27.031 -32.812 -23.344 1 88.25 96 LEU A N 1
ATOM 706 C CA . LEU A 1 96 ? 28.453 -32.719 -23.688 1 88.25 96 LEU A CA 1
ATOM 707 C C . LEU A 1 96 ? 29.328 -33.312 -22.578 1 88.25 96 LEU A C 1
ATOM 709 O O . LEU A 1 96 ? 30.391 -33.875 -22.859 1 88.25 96 LEU A O 1
ATOM 713 N N . SER A 1 97 ? 28.828 -33.125 -21.359 1 86.5 97 SER A N 1
ATOM 714 C CA . SER A 1 97 ? 29.594 -33.656 -20.234 1 86.5 97 SER A CA 1
ATOM 715 C C . SER A 1 97 ? 29.438 -35.156 -20.078 1 86.5 97 SER A C 1
ATOM 717 O O . SER A 1 97 ? 30.141 -35.781 -19.297 1 86.5 97 SER A O 1
ATOM 719 N N . GLY A 1 98 ? 28.422 -35.812 -20.734 1 82.06 98 GLY A N 1
ATOM 720 C CA . GLY A 1 98 ? 28.203 -37.25 -20.688 1 82.06 98 GLY A CA 1
ATOM 721 C C . GLY A 1 98 ? 27.297 -37.656 -19.547 1 82.06 98 GLY A C 1
ATOM 722 O O . GLY A 1 98 ? 27.078 -38.844 -19.328 1 82.06 98 GLY A O 1
ATOM 723 N N . ILE A 1 99 ? 26.922 -36.719 -18.812 1 78.81 99 ILE A N 1
ATOM 724 C CA . ILE A 1 99 ? 26.094 -37.031 -17.641 1 78.81 99 ILE A CA 1
ATOM 725 C C . ILE A 1 99 ? 24.688 -37.438 -18.078 1 78.81 99 ILE A C 1
ATOM 727 O O . ILE A 1 99 ? 24.094 -38.344 -17.5 1 78.81 99 ILE A O 1
ATOM 731 N N . PHE A 1 100 ? 24.156 -36.781 -19.156 1 77.12 100 PHE A N 1
ATOM 732 C CA . PHE A 1 100 ? 22.812 -37.094 -19.641 1 77.12 100 PHE A CA 1
ATOM 733 C C . PHE A 1 100 ? 22.828 -38.312 -20.531 1 77.12 100 PHE A C 1
ATOM 735 O O . PHE A 1 100 ? 23.578 -38.375 -21.516 1 77.12 100 PHE A O 1
ATOM 742 N N . PRO A 1 101 ? 21.984 -39.281 -19.984 1 75.56 101 PRO A N 1
ATOM 743 C CA . PRO A 1 101 ? 21.922 -40.469 -20.828 1 75.56 101 PRO A CA 1
ATOM 744 C C . PRO A 1 101 ? 21.016 -40.312 -22.047 1 75.56 101 PRO A C 1
ATOM 746 O O . PRO A 1 101 ? 19.891 -39.781 -21.922 1 75.56 101 PRO A O 1
ATOM 749 N N . GLY A 1 102 ? 21.688 -40.469 -23.297 1 77.5 102 GLY A N 1
ATOM 750 C CA . GLY A 1 102 ? 20.828 -40.438 -24.469 1 77.5 102 GLY A CA 1
ATOM 751 C C . GLY A 1 102 ? 21.312 -39.5 -25.547 1 77.5 102 GLY A C 1
ATOM 752 O O . GLY A 1 102 ? 22.516 -39.188 -25.625 1 77.5 102 GLY A O 1
ATOM 753 N N . THR A 1 103 ? 20.344 -39.125 -26.359 1 85 103 THR A N 1
ATOM 754 C CA . THR A 1 103 ? 20.688 -38.281 -27.5 1 85 103 THR A CA 1
ATOM 755 C C . THR A 1 103 ? 20.531 -36.812 -27.125 1 85 103 THR A C 1
ATOM 757 O O . THR A 1 103 ? 19.922 -36.469 -26.109 1 85 103 THR A O 1
ATOM 760 N N . TRP A 1 104 ? 21.219 -36.031 -27.875 1 86.31 104 TRP A N 1
ATOM 761 C CA . TRP A 1 104 ? 21.141 -34.594 -27.688 1 86.31 104 TRP A CA 1
ATOM 762 C C . TRP A 1 104 ? 19.688 -34.094 -27.797 1 86.31 104 TRP A C 1
ATOM 764 O O . TRP A 1 104 ? 19.266 -33.219 -27.031 1 86.31 104 TRP A O 1
ATOM 774 N N . LYS A 1 105 ? 18.922 -34.75 -28.688 1 83.88 105 LYS A N 1
ATOM 775 C CA . LYS A 1 105 ? 17.516 -34.344 -28.891 1 83.88 105 LYS A CA 1
ATOM 776 C C . LYS A 1 105 ? 16.703 -34.562 -27.625 1 83.88 105 LYS A C 1
ATOM 778 O O . LYS A 1 105 ? 15.836 -33.75 -27.297 1 83.88 105 LYS A O 1
ATOM 783 N N . ARG A 1 106 ? 17.078 -35.562 -26.922 1 78.94 106 ARG A N 1
ATOM 784 C CA . ARG A 1 106 ? 16.344 -35.844 -25.703 1 78.94 106 ARG A CA 1
ATOM 785 C C . ARG A 1 106 ? 16.766 -34.906 -24.578 1 78.94 106 ARG A C 1
ATOM 787 O O . ARG A 1 106 ? 15.961 -34.594 -23.703 1 78.94 106 ARG A O 1
ATOM 794 N N . ALA A 1 107 ? 18.031 -34.531 -24.688 1 78.06 107 ALA A N 1
ATOM 795 C CA . ALA A 1 107 ? 18.562 -33.656 -23.641 1 78.06 107 ALA A CA 1
ATOM 796 C C . ALA A 1 107 ? 17.984 -32.25 -23.766 1 78.06 107 ALA A C 1
ATOM 798 O O . ALA A 1 107 ? 17.859 -31.547 -22.766 1 78.06 107 ALA A O 1
ATOM 799 N N . VAL A 1 108 ? 17.578 -31.906 -24.969 1 78.5 108 VAL A N 1
ATOM 800 C CA . VAL A 1 108 ? 17.156 -30.516 -25.172 1 78.5 108 VAL A CA 1
ATOM 801 C C . VAL A 1 108 ? 15.648 -30.469 -25.359 1 78.5 108 VAL A C 1
ATOM 803 O O . VAL A 1 108 ? 15.047 -29.391 -25.312 1 78.5 108 VAL A O 1
ATOM 806 N N . HIS A 1 109 ? 15.07 -31.625 -25.547 1 72.31 109 HIS A N 1
ATOM 807 C CA . HIS A 1 109 ? 13.625 -31.672 -25.781 1 72.31 109 HIS A CA 1
ATOM 808 C C . HIS A 1 109 ? 12.852 -31.625 -24.469 1 72.31 109 HIS A C 1
ATOM 810 O O . HIS A 1 109 ? 13.18 -32.375 -23.531 1 72.31 109 HIS A O 1
ATOM 816 N N . ALA A 1 110 ? 11.977 -30.609 -24.375 1 69.38 110 ALA A N 1
ATOM 817 C CA . ALA A 1 110 ? 11.102 -30.531 -23.203 1 69.38 110 ALA A CA 1
ATOM 818 C C . ALA A 1 110 ? 9.742 -31.172 -23.5 1 69.38 110 ALA A C 1
ATOM 820 O O . ALA A 1 110 ? 9.062 -30.781 -24.453 1 69.38 110 ALA A O 1
ATOM 821 N N . GLU A 1 111 ? 9.469 -32.219 -22.766 1 69.69 111 GLU A N 1
ATOM 822 C CA . GLU A 1 111 ? 8.156 -32.844 -22.891 1 69.69 111 GLU A CA 1
ATOM 823 C C . GLU A 1 111 ? 7.043 -31.828 -22.609 1 69.69 111 GLU A C 1
ATOM 825 O O . GLU A 1 111 ? 7.281 -30.797 -21.984 1 69.69 111 GLU A O 1
ATOM 830 N N . VAL A 1 112 ? 5.898 -32.156 -23.172 1 67.88 112 VAL A N 1
ATOM 831 C CA . VAL A 1 112 ? 4.754 -31.25 -23.062 1 67.88 112 VAL A CA 1
ATOM 832 C C . VAL A 1 112 ? 4.461 -30.953 -21.594 1 67.88 112 VAL A C 1
ATOM 834 O O . VAL A 1 112 ? 4.145 -29.828 -21.234 1 67.88 112 VAL A O 1
ATOM 837 N N . GLN A 1 113 ? 4.602 -32 -20.781 1 66.12 113 GLN A N 1
ATOM 838 C CA . GLN A 1 113 ? 4.328 -31.812 -19.359 1 66.12 113 GLN A CA 1
ATOM 839 C C . GLN A 1 113 ? 5.328 -30.859 -18.719 1 66.12 113 GLN A C 1
ATOM 841 O O . GLN A 1 113 ? 4.961 -30.031 -17.891 1 66.12 113 GLN A O 1
ATOM 846 N N . THR A 1 114 ? 6.551 -31 -19.156 1 67.94 114 THR A N 1
ATOM 847 C CA . THR A 1 114 ? 7.594 -30.125 -18.656 1 67.94 114 THR A CA 1
ATOM 848 C C . THR A 1 114 ? 7.363 -28.688 -19.125 1 67.94 114 THR A C 1
ATOM 850 O O . THR A 1 114 ? 7.582 -27.734 -18.359 1 67.94 114 THR A O 1
ATOM 853 N N . LEU A 1 115 ? 6.863 -28.609 -20.328 1 69 115 LEU A N 1
ATOM 854 C CA . LEU A 1 115 ? 6.586 -27.281 -20.875 1 69 115 LEU A CA 1
ATOM 855 C C . LEU A 1 115 ? 5.465 -26.594 -20.094 1 69 115 LEU A C 1
ATOM 857 O O . LEU A 1 115 ? 5.566 -25.422 -19.766 1 69 115 LEU A O 1
ATOM 861 N N . ILE A 1 116 ? 4.473 -27.328 -19.812 1 69.38 116 ILE A N 1
ATOM 862 C CA . ILE A 1 116 ? 3.334 -26.766 -19.094 1 69.38 116 ILE A CA 1
ATOM 863 C C . ILE A 1 116 ? 3.768 -26.375 -17.688 1 69.38 116 ILE A C 1
ATOM 865 O O . ILE A 1 116 ? 3.422 -25.297 -17.203 1 69.38 116 ILE A O 1
ATOM 869 N N . PHE A 1 117 ? 4.574 -27.266 -17.094 1 68.56 117 PHE A N 1
ATOM 870 C CA . PHE A 1 117 ? 5.09 -26.984 -15.758 1 68.56 117 PHE A CA 1
ATOM 871 C C . PHE A 1 117 ? 5.926 -25.703 -15.758 1 68.56 117 PHE A C 1
ATOM 873 O O . PHE A 1 117 ? 5.77 -24.859 -14.883 1 68.56 117 PHE A O 1
ATOM 880 N N . THR A 1 118 ? 6.688 -25.609 -16.719 1 70 118 THR A N 1
ATOM 881 C CA . THR A 1 118 ? 7.574 -24.453 -16.812 1 70 118 THR A CA 1
ATOM 882 C C . THR A 1 118 ? 6.77 -23.172 -17.016 1 70 118 THR A C 1
ATOM 884 O O . THR A 1 118 ? 7.066 -22.141 -16.391 1 70 118 THR A O 1
ATOM 887 N N . LEU A 1 119 ? 5.766 -23.25 -17.844 1 71 119 LEU A N 1
ATOM 888 C CA . LEU A 1 119 ? 4.938 -22.078 -18.109 1 71 119 LEU A CA 1
ATOM 889 C C . LEU A 1 119 ? 4.207 -21.625 -16.844 1 71 119 LEU A C 1
ATOM 891 O O . LEU A 1 119 ? 4.074 -20.438 -16.578 1 71 119 LEU A O 1
ATOM 895 N N . ILE A 1 120 ? 3.854 -22.562 -16.094 1 71.44 120 ILE A N 1
ATOM 896 C CA . ILE A 1 120 ? 3.145 -22.266 -14.859 1 71.44 120 ILE A CA 1
ATOM 897 C C . ILE A 1 120 ? 4.098 -21.594 -13.867 1 71.44 120 ILE A C 1
ATOM 899 O O . ILE A 1 120 ? 3.766 -20.578 -13.266 1 71.44 120 ILE A O 1
ATOM 903 N N . VAL A 1 121 ? 5.234 -22.172 -13.766 1 70.94 121 VAL A N 1
ATOM 904 C CA . VAL A 1 121 ? 6.223 -21.625 -12.844 1 70.94 121 VAL A CA 1
ATOM 905 C C . VAL A 1 121 ? 6.617 -20.219 -13.281 1 70.94 121 VAL A C 1
ATOM 907 O O . VAL A 1 121 ? 6.73 -19.312 -12.453 1 70.94 121 VAL A O 1
ATOM 910 N N . CYS A 1 122 ? 6.773 -20.062 -14.586 1 75.19 122 CYS A N 1
ATOM 911 C CA . CYS A 1 122 ? 7.094 -18.734 -15.109 1 75.19 122 CYS A CA 1
ATOM 912 C C . CYS A 1 122 ? 5.973 -17.75 -14.812 1 75.19 122 CYS A C 1
ATOM 914 O O . CYS A 1 122 ? 6.234 -16.594 -14.445 1 75.19 122 CYS A O 1
ATOM 916 N N . GLY A 1 123 ? 4.828 -18.219 -15.016 1 75.38 123 GLY A N 1
ATOM 917 C CA . GLY A 1 123 ? 3.688 -17.359 -14.711 1 75.38 123 GLY A CA 1
ATOM 918 C C . GLY A 1 123 ? 3.65 -16.906 -13.266 1 75.38 123 GLY A C 1
ATOM 919 O O . GLY A 1 123 ? 3.377 -15.734 -12.984 1 75.38 123 GLY A O 1
ATOM 920 N N . ILE A 1 124 ? 4.031 -17.766 -12.414 1 73.81 124 ILE A N 1
ATOM 921 C CA . ILE A 1 124 ? 4.055 -17.453 -10.992 1 73.81 124 ILE A CA 1
ATOM 922 C C . ILE A 1 124 ? 5.148 -16.438 -10.695 1 73.81 124 ILE A C 1
ATOM 924 O O . ILE A 1 124 ? 4.914 -15.453 -9.992 1 73.81 124 ILE A O 1
ATOM 928 N N . ILE A 1 125 ? 6.18 -16.703 -11.211 1 76.75 125 ILE A N 1
ATOM 929 C CA . ILE A 1 125 ? 7.32 -15.828 -10.961 1 76.75 125 ILE A CA 1
ATOM 930 C C . ILE A 1 125 ? 7.02 -14.422 -11.477 1 76.75 125 ILE A C 1
ATOM 932 O O . ILE A 1 125 ? 7.258 -13.43 -10.781 1 76.75 125 ILE A O 1
ATOM 936 N N . VAL A 1 126 ? 6.527 -14.398 -12.688 1 79.56 126 VAL A N 1
ATOM 937 C CA . VAL A 1 126 ? 6.219 -13.102 -13.281 1 79.56 126 VAL A CA 1
ATOM 938 C C . VAL A 1 126 ? 5.199 -12.367 -12.406 1 79.56 126 VAL A C 1
ATOM 940 O O . VAL A 1 126 ? 5.312 -11.156 -12.203 1 79.56 126 VAL A O 1
ATOM 943 N N . PHE A 1 127 ? 4.273 -13.078 -11.938 1 79.69 127 PHE A N 1
ATOM 944 C CA . PHE A 1 127 ? 3.246 -12.477 -11.094 1 79.69 127 PHE A CA 1
ATOM 945 C C . PHE A 1 127 ? 3.846 -11.977 -9.781 1 79.69 127 PHE A C 1
ATOM 947 O O . PHE A 1 127 ? 3.562 -10.852 -9.352 1 79.69 127 PHE A O 1
ATOM 954 N N . ILE A 1 128 ? 4.594 -12.727 -9.18 1 78.19 128 ILE A N 1
ATOM 955 C CA . ILE A 1 128 ? 5.211 -12.375 -7.906 1 78.19 128 ILE A CA 1
ATOM 956 C C . ILE A 1 128 ? 6.102 -11.148 -8.086 1 78.19 128 ILE A C 1
ATOM 958 O O . ILE A 1 128 ? 6.078 -10.227 -7.262 1 78.19 128 ILE A O 1
ATOM 962 N N . MET A 1 129 ? 6.801 -11.148 -9.148 1 82.81 129 MET A N 1
ATOM 963 C CA . MET A 1 129 ? 7.695 -10.023 -9.414 1 82.81 129 MET A CA 1
ATOM 964 C C . MET A 1 129 ? 6.906 -8.742 -9.641 1 82.81 129 MET A C 1
ATOM 966 O O . MET A 1 129 ? 7.32 -7.664 -9.203 1 82.81 129 MET A O 1
ATOM 970 N N . ARG A 1 130 ? 5.855 -8.93 -10.289 1 82.5 130 ARG A N 1
ATOM 971 C CA . ARG A 1 130 ? 5.012 -7.762 -10.531 1 82.5 130 ARG A CA 1
ATOM 972 C C . ARG A 1 130 ? 4.445 -7.219 -9.219 1 82.5 130 ARG A C 1
ATOM 974 O O . ARG A 1 130 ? 4.449 -6.008 -8.992 1 82.5 130 ARG A O 1
ATOM 981 N N . VAL A 1 131 ? 3.945 -8.062 -8.383 1 83.81 131 VAL A N 1
ATOM 982 C CA . VAL A 1 131 ? 3.375 -7.656 -7.098 1 83.81 131 VAL A CA 1
ATOM 983 C C . VAL A 1 131 ? 4.453 -7 -6.238 1 83.81 131 VAL A C 1
ATOM 985 O O . VAL A 1 131 ? 4.195 -5.996 -5.57 1 83.81 131 VAL A O 1
ATOM 988 N N . ARG A 1 132 ? 5.535 -7.57 -6.273 1 83.88 132 ARG A N 1
ATOM 989 C CA . ARG A 1 132 ? 6.672 -7.004 -5.551 1 83.88 132 ARG A CA 1
ATOM 990 C C . ARG A 1 132 ? 6.945 -5.574 -5.996 1 83.88 132 ARG A C 1
ATOM 992 O O . ARG A 1 132 ? 7.215 -4.699 -5.168 1 83.88 132 ARG A O 1
ATOM 999 N N . GLU A 1 133 ? 6.934 -5.375 -7.266 1 82 133 GLU A N 1
ATOM 1000 C CA . GLU A 1 133 ? 7.152 -4.039 -7.812 1 82 133 GLU A CA 1
ATOM 1001 C C . GLU A 1 133 ? 6.031 -3.088 -7.402 1 82 133 GLU A C 1
ATOM 1003 O O . GLU A 1 133 ? 6.285 -1.93 -7.062 1 82 133 GLU A O 1
ATOM 1008 N N . LEU A 1 134 ? 4.836 -3.555 -7.473 1 83.56 134 LEU A N 1
ATOM 1009 C CA . LEU A 1 134 ? 3.676 -2.729 -7.152 1 83.56 134 LEU A CA 1
ATOM 1010 C C . LEU A 1 134 ? 3.701 -2.301 -5.688 1 83.56 134 LEU A C 1
ATOM 1012 O O . LEU A 1 134 ? 3.348 -1.166 -5.363 1 83.56 134 LEU A O 1
ATOM 1016 N N . LEU A 1 135 ? 4.176 -3.129 -4.809 1 85.25 135 LEU A N 1
ATOM 1017 C CA . LEU A 1 135 ? 4.184 -2.846 -3.375 1 85.25 135 LEU A CA 1
ATOM 1018 C C . LEU A 1 135 ? 5.48 -2.162 -2.961 1 85.25 135 LEU A C 1
ATOM 1020 O O . LEU A 1 135 ? 5.531 -1.484 -1.933 1 85.25 135 LEU A O 1
ATOM 1024 N N . GLY A 1 136 ? 6.461 -2.273 -3.75 1 85.06 136 GLY A N 1
ATOM 1025 C CA . GLY A 1 136 ? 7.816 -1.937 -3.344 1 85.06 136 GLY A CA 1
ATOM 1026 C C . GLY A 1 136 ? 8.57 -3.107 -2.736 1 85.06 136 GLY A C 1
ATOM 1027 O O . GLY A 1 136 ? 8.039 -3.812 -1.877 1 85.06 136 GLY A O 1
ATOM 1028 N N . ARG A 1 137 ? 9.711 -3.312 -3.15 1 81.62 137 ARG A N 1
ATOM 1029 C CA . ARG A 1 137 ? 10.5 -4.5 -2.842 1 81.62 137 ARG A CA 1
ATOM 1030 C C . ARG A 1 137 ? 10.609 -4.711 -1.336 1 81.62 137 ARG A C 1
ATOM 1032 O O . ARG A 1 137 ? 10.328 -5.801 -0.833 1 81.62 137 ARG A O 1
ATOM 1039 N N . ASP A 1 138 ? 10.961 -3.709 -0.601 1 85.06 138 ASP A N 1
ATOM 1040 C CA . ASP A 1 138 ? 11.195 -3.836 0.834 1 85.06 138 ASP A CA 1
ATOM 1041 C C . ASP A 1 138 ? 9.883 -4.02 1.59 1 85.06 138 ASP A C 1
ATOM 1043 O O . ASP A 1 138 ? 9.797 -4.836 2.508 1 85.06 138 ASP A O 1
ATOM 1047 N N . ILE A 1 139 ? 8.891 -3.32 1.148 1 87 139 ILE A N 1
ATOM 1048 C CA . ILE A 1 139 ? 7.586 -3.412 1.793 1 87 139 ILE A CA 1
ATOM 1049 C C . ILE A 1 139 ? 6.98 -4.793 1.541 1 87 139 ILE A C 1
ATOM 1051 O O . ILE A 1 139 ? 6.414 -5.406 2.451 1 87 139 ILE A O 1
ATOM 1055 N N . PHE A 1 140 ? 7.141 -5.25 0.355 1 85.75 140 PHE A N 1
ATOM 1056 C CA . PHE A 1 140 ? 6.637 -6.566 -0.013 1 85.75 140 PHE A CA 1
ATOM 1057 C C . PHE A 1 140 ? 7.223 -7.645 0.891 1 85.75 140 PHE A C 1
ATOM 1059 O O . PHE A 1 140 ? 6.488 -8.453 1.459 1 85.75 140 PHE A O 1
ATOM 1066 N N . ILE A 1 141 ? 8.461 -7.633 1.071 1 83.31 141 ILE A N 1
ATOM 1067 C CA . ILE A 1 141 ? 9.141 -8.656 1.855 1 83.31 141 ILE A CA 1
ATOM 1068 C C . ILE A 1 141 ? 8.711 -8.555 3.318 1 83.31 141 ILE A C 1
ATOM 1070 O O . ILE A 1 141 ? 8.477 -9.57 3.977 1 83.31 141 ILE A O 1
ATOM 1074 N N . ASP A 1 142 ? 8.664 -7.379 3.818 1 87.44 142 ASP A N 1
ATOM 1075 C CA . ASP A 1 142 ? 8.281 -7.188 5.215 1 87.44 142 ASP A CA 1
ATOM 1076 C C . ASP A 1 142 ? 6.859 -7.68 5.469 1 87.44 142 ASP A C 1
ATOM 1078 O O . ASP A 1 142 ? 6.582 -8.281 6.504 1 87.44 142 ASP A O 1
ATOM 1082 N N . LEU A 1 143 ? 5.988 -7.441 4.492 1 85.5 143 LEU A N 1
ATOM 1083 C CA . LEU A 1 143 ? 4.598 -7.863 4.641 1 85.5 143 LEU A CA 1
ATOM 1084 C C . LEU A 1 143 ? 4.473 -9.375 4.508 1 85.5 143 LEU A C 1
ATOM 1086 O O . LEU A 1 143 ? 3.756 -10.016 5.281 1 85.5 143 LEU A O 1
ATOM 1090 N N . ILE A 1 144 ? 5.176 -9.891 3.547 1 81.19 144 ILE A N 1
ATOM 1091 C CA . ILE A 1 144 ? 5.059 -11.312 3.266 1 81.19 144 ILE A CA 1
ATOM 1092 C C . ILE A 1 144 ? 5.668 -12.117 4.414 1 81.19 144 ILE A C 1
ATOM 1094 O O . ILE A 1 144 ? 5.133 -13.156 4.805 1 81.19 144 ILE A O 1
ATOM 1098 N N . LEU A 1 145 ? 6.703 -11.609 4.988 1 82.12 145 LEU A N 1
ATOM 1099 C CA . LEU A 1 145 ? 7.367 -12.328 6.07 1 82.12 145 LEU A CA 1
ATOM 1100 C C . LEU A 1 145 ? 6.715 -12.023 7.41 1 82.12 145 LEU A C 1
ATOM 1102 O O . LEU A 1 145 ? 6.996 -12.688 8.414 1 82.12 145 LEU A O 1
ATOM 1106 N N . GLY A 1 146 ? 5.906 -11.117 7.426 1 82.75 146 GLY A N 1
ATOM 1107 C CA . GLY A 1 146 ? 5.246 -10.742 8.664 1 82.75 146 GLY A CA 1
ATOM 1108 C C . GLY A 1 146 ? 6.191 -10.164 9.695 1 82.75 146 GLY A C 1
ATOM 1109 O O . GLY A 1 146 ? 6.059 -10.43 10.891 1 82.75 146 GLY A O 1
ATOM 1110 N N . ARG A 1 147 ? 7.164 -9.477 9.258 1 83.69 147 ARG A N 1
ATOM 1111 C CA . ARG A 1 147 ? 8.203 -8.961 10.141 1 83.69 147 ARG A CA 1
ATOM 1112 C C . ARG A 1 147 ? 7.617 -8.039 11.203 1 83.69 147 ARG A C 1
ATOM 1114 O O . ARG A 1 147 ? 8.117 -7.988 12.328 1 83.69 147 ARG A O 1
ATOM 1121 N N . TYR A 1 148 ? 6.586 -7.352 10.859 1 89.5 148 TYR A N 1
ATOM 1122 C CA . TYR A 1 148 ? 6.094 -6.316 11.766 1 89.5 148 TYR A CA 1
ATOM 1123 C C . TYR A 1 148 ? 4.688 -6.645 12.25 1 89.5 148 TYR A C 1
ATOM 1125 O O . TYR A 1 148 ? 3.939 -5.75 12.656 1 89.5 148 TYR A O 1
ATOM 1133 N N . ARG A 1 149 ? 4.305 -7.879 12.125 1 85.06 149 ARG A N 1
ATOM 1134 C CA . ARG A 1 149 ? 3.016 -8.281 12.68 1 85.06 149 ARG A CA 1
ATOM 1135 C C . ARG A 1 149 ? 2.934 -7.961 14.172 1 85.06 149 ARG A C 1
ATOM 1137 O O . ARG A 1 149 ? 1.869 -7.598 14.672 1 85.06 149 ARG A O 1
ATOM 1144 N N . ARG A 1 150 ? 4.066 -8.219 14.812 1 86.31 150 ARG A N 1
ATOM 1145 C CA . ARG A 1 150 ? 4.242 -7.691 16.156 1 86.31 150 ARG A CA 1
ATOM 1146 C C . ARG A 1 150 ? 5.031 -6.387 16.141 1 86.31 150 ARG A C 1
ATOM 1148 O O . ARG A 1 150 ? 6.062 -6.289 15.469 1 86.31 150 ARG A O 1
ATOM 1155 N N . PRO A 1 151 ? 4.5 -5.43 16.828 1 91.69 151 PRO A N 1
ATOM 1156 C CA . PRO A 1 151 ? 5.199 -4.141 16.828 1 91.69 151 PRO A CA 1
ATOM 1157 C C . PRO A 1 151 ? 6.648 -4.254 17.281 1 91.69 151 PRO A C 1
ATOM 1159 O O . PRO A 1 151 ? 6.953 -5.023 18.203 1 91.69 151 PRO A O 1
ATOM 1162 N N . VAL A 1 152 ? 7.492 -3.539 16.625 1 93.19 152 VAL A N 1
ATOM 1163 C CA . VAL A 1 152 ? 8.922 -3.559 16.922 1 93.19 152 VAL A CA 1
ATOM 1164 C C . VAL A 1 152 ? 9.414 -2.137 17.172 1 93.19 152 VAL A C 1
ATOM 1166 O O . VAL A 1 152 ? 9.062 -1.209 16.453 1 93.19 152 VAL A O 1
ATOM 1169 N N . SER A 1 153 ? 10.156 -1.995 18.266 1 94.81 153 SER A N 1
ATOM 1170 C CA . SER A 1 153 ? 10.852 -0.732 18.5 1 94.81 153 SER A CA 1
ATOM 1171 C C . SER A 1 153 ? 12.188 -0.683 17.766 1 94.81 153 SER A C 1
ATOM 1173 O O . SER A 1 153 ? 13.023 -1.575 17.938 1 94.81 153 SER A O 1
ATOM 1175 N N . GLU A 1 154 ? 12.375 0.285 16.922 1 96.38 154 GLU A N 1
ATOM 1176 C CA . GLU A 1 154 ? 13.633 0.43 16.203 1 96.38 154 GLU A CA 1
ATOM 1177 C C . GLU A 1 154 ? 13.945 1.898 15.93 1 96.38 154 GLU A C 1
ATOM 1179 O O . GLU A 1 154 ? 13.109 2.771 16.156 1 96.38 154 GLU A O 1
ATOM 1184 N N . ASP A 1 155 ? 15.203 2.145 15.555 1 97.69 155 ASP A N 1
ATOM 1185 C CA . ASP A 1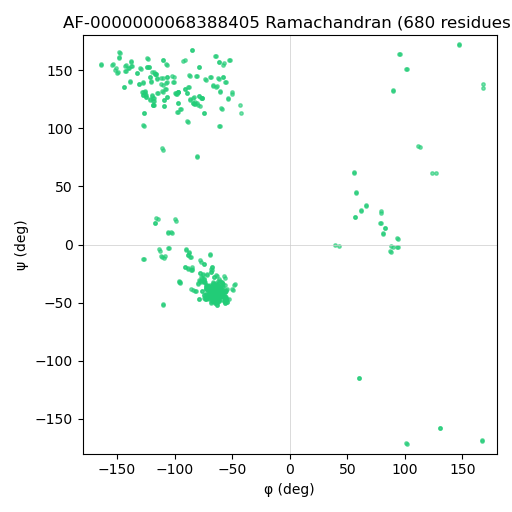 155 ? 15.633 3.492 15.195 1 97.69 155 ASP A CA 1
ATOM 1186 C C . ASP A 1 155 ? 15.656 3.67 13.68 1 97.69 155 ASP A C 1
ATOM 1188 O O . ASP A 1 155 ? 16.219 2.842 12.961 1 97.69 155 ASP A O 1
ATOM 1192 N N . ARG A 1 156 ? 15.023 4.777 13.242 1 97.94 156 ARG A N 1
ATOM 1193 C CA . ARG A 1 156 ? 14.969 5.035 11.812 1 97.94 156 ARG A CA 1
ATOM 1194 C C . ARG A 1 156 ? 15.211 6.508 11.508 1 97.94 156 ARG A C 1
ATOM 1196 O O . ARG A 1 156 ? 15.117 7.355 12.398 1 97.94 156 ARG A O 1
ATOM 1203 N N . VAL A 1 157 ? 15.625 6.777 10.352 1 98.56 157 VAL A N 1
ATOM 1204 C CA . VAL A 1 157 ? 15.695 8.133 9.82 1 98.56 157 VAL A CA 1
ATOM 1205 C C . VAL A 1 157 ? 14.594 8.352 8.789 1 98.56 157 VAL A C 1
ATOM 1207 O O . VAL A 1 157 ? 14.297 7.449 7.996 1 98.56 157 VAL A O 1
ATOM 1210 N N . PHE A 1 158 ? 14 9.5 8.828 1 98.56 158 PHE A N 1
ATOM 1211 C CA . PHE A 1 158 ? 12.938 9.859 7.898 1 98.56 158 PHE A CA 1
ATOM 1212 C C . PHE A 1 158 ? 13.305 11.109 7.109 1 98.56 158 PHE A C 1
ATOM 1214 O O . PHE A 1 158 ? 13.922 12.031 7.648 1 98.56 158 PHE A O 1
ATOM 1221 N N . ILE A 1 159 ? 12.906 11.141 5.875 1 98.69 159 ILE A N 1
ATOM 1222 C CA . ILE A 1 159 ? 12.867 12.344 5.051 1 98.69 159 ILE A CA 1
ATOM 1223 C C . ILE A 1 159 ? 11.43 12.633 4.621 1 98.69 159 ILE A C 1
ATOM 1225 O O . ILE A 1 159 ? 10.773 11.773 4.027 1 98.69 159 ILE A O 1
ATOM 1229 N N . PHE A 1 160 ? 10.953 13.758 4.984 1 98.25 160 PHE A N 1
ATOM 1230 C CA . PHE A 1 160 ? 9.711 14.266 4.422 1 98.25 160 PHE A CA 1
ATOM 1231 C C . PHE A 1 160 ? 9.992 15.242 3.285 1 98.25 160 PHE A C 1
ATOM 1233 O O . PHE A 1 160 ? 10.711 16.219 3.467 1 98.25 160 PHE A O 1
ATOM 1240 N N . ILE A 1 161 ? 9.477 14.938 2.115 1 98.06 161 ILE A N 1
ATOM 1241 C CA . ILE A 1 161 ? 9.633 15.789 0.944 1 98.06 161 ILE A CA 1
ATOM 1242 C C . ILE A 1 161 ? 8.312 16.469 0.619 1 98.06 161 ILE A C 1
ATOM 1244 O O . ILE A 1 161 ? 7.262 15.828 0.579 1 98.06 161 ILE A O 1
ATOM 1248 N N . ASP A 1 162 ? 8.375 17.719 0.375 1 96.06 162 ASP A N 1
ATOM 1249 C CA . ASP A 1 162 ? 7.184 18.484 0.019 1 96.06 162 ASP A CA 1
ATOM 1250 C C . ASP A 1 162 ? 7.426 19.328 -1.229 1 96.06 162 ASP A C 1
ATOM 1252 O O . ASP A 1 162 ? 8.508 19.891 -1.408 1 96.06 162 ASP A O 1
ATOM 1256 N N . LEU A 1 163 ? 6.438 19.312 -2.051 1 96 163 LEU A N 1
ATOM 1257 C CA . LEU A 1 163 ? 6.5 20.141 -3.254 1 96 163 LEU A CA 1
ATOM 1258 C C . LEU A 1 163 ? 6.062 21.578 -2.955 1 96 163 LEU A C 1
ATOM 1260 O O . LEU A 1 163 ? 4.973 21.797 -2.422 1 96 163 LEU A O 1
ATOM 1264 N N . VAL A 1 164 ? 6.93 22.531 -3.322 1 94.31 164 VAL A N 1
ATOM 1265 C CA . VAL A 1 164 ? 6.617 23.938 -3.121 1 94.31 164 VAL A CA 1
ATOM 1266 C C . VAL A 1 164 ? 5.617 24.406 -4.18 1 94.31 164 VAL A C 1
ATOM 1268 O O . VAL A 1 164 ? 5.82 24.172 -5.375 1 94.31 164 VAL A O 1
ATOM 1271 N N . GLY A 1 165 ? 4.543 24.969 -3.723 1 91.12 165 GLY A N 1
ATOM 1272 C CA . GLY A 1 165 ? 3.605 25.609 -4.625 1 91.12 165 GLY A CA 1
ATOM 1273 C C . GLY A 1 165 ? 2.695 24.625 -5.34 1 91.12 165 GLY A C 1
ATOM 1274 O O . GLY A 1 165 ? 2.309 24.859 -6.488 1 91.12 165 GLY A O 1
ATOM 1275 N N . SER A 1 166 ? 2.387 23.469 -4.762 1 89.81 166 SER A N 1
ATOM 1276 C CA . SER A 1 166 ? 1.56 22.453 -5.414 1 89.81 166 SER A CA 1
ATOM 1277 C C . SER A 1 166 ? 0.124 22.938 -5.582 1 89.81 166 SER A C 1
ATOM 1279 O O . SER A 1 166 ? -0.495 22.719 -6.625 1 89.81 166 SER A O 1
ATOM 1281 N N . THR A 1 167 ? -0.443 23.609 -4.566 1 83.75 167 THR A N 1
ATOM 1282 C CA . THR A 1 167 ? -1.812 24.109 -4.629 1 83.75 167 THR A CA 1
ATOM 1283 C C . THR A 1 167 ? -1.947 25.172 -5.715 1 83.75 167 THR A C 1
ATOM 1285 O O . THR A 1 167 ? -2.893 25.141 -6.504 1 83.75 167 THR A O 1
ATOM 1288 N N . SER A 1 168 ? -0.958 26.109 -5.734 1 87.69 168 SER A N 1
ATOM 1289 C CA . SER A 1 168 ? -0.964 27.156 -6.75 1 87.69 168 SER A CA 1
ATOM 1290 C C . SER A 1 168 ? -0.843 26.578 -8.156 1 87.69 168 SER A C 1
ATOM 1292 O O . SER A 1 168 ? -1.465 27.062 -9.094 1 87.69 168 SER A O 1
ATOM 1294 N N . PHE A 1 169 ? -0.061 25.578 -8.305 1 92.94 169 PHE A N 1
ATOM 1295 C CA . PHE A 1 169 ? 0.097 24.922 -9.594 1 92.94 169 PHE A CA 1
ATOM 1296 C C . PHE A 1 169 ? -1.223 24.312 -10.055 1 92.94 169 PHE A C 1
ATOM 1298 O O . PHE A 1 169 ? -1.599 24.453 -11.219 1 92.94 169 PHE A O 1
ATOM 1305 N N . ALA A 1 170 ? -1.932 23.656 -9.172 1 88.75 170 ALA A N 1
ATOM 1306 C CA . ALA A 1 170 ? -3.215 23.047 -9.492 1 88.75 170 ALA A CA 1
ATOM 1307 C C . ALA A 1 170 ? -4.25 24.094 -9.875 1 88.75 170 ALA A C 1
ATOM 1309 O O . ALA A 1 170 ? -5.07 23.875 -10.773 1 88.75 170 ALA A O 1
ATOM 1310 N N . GLU A 1 171 ? -4.203 25.203 -9.242 1 86.19 171 GLU A N 1
ATOM 1311 C CA . GLU A 1 171 ? -5.129 26.297 -9.531 1 86.19 171 GLU A CA 1
ATOM 1312 C C . GLU A 1 171 ? -4.859 26.906 -10.906 1 86.19 171 GLU A C 1
ATOM 1314 O O . GLU A 1 171 ? -5.793 27.281 -11.625 1 86.19 171 GLU A O 1
ATOM 1319 N N . THR A 1 172 ? -3.59 26.969 -11.227 1 90.94 172 THR A N 1
ATOM 1320 C CA . THR A 1 172 ? -3.189 27.609 -12.469 1 90.94 172 THR A CA 1
ATOM 1321 C C . THR A 1 172 ? -3.342 26.641 -13.648 1 90.94 172 THR A C 1
ATOM 1323 O O . THR A 1 172 ? -3.783 27.047 -14.727 1 90.94 172 THR A O 1
ATOM 1326 N N . HIS A 1 173 ? -3.004 25.359 -13.484 1 93.19 173 HIS A N 1
ATOM 1327 C CA . HIS A 1 173 ? -2.885 24.453 -14.617 1 93.19 173 HIS A CA 1
ATOM 1328 C C . HIS A 1 173 ? -3.992 23.406 -14.594 1 93.19 173 HIS A C 1
ATOM 1330 O O . HIS A 1 173 ? -4.199 22.688 -15.578 1 93.19 173 HIS A O 1
ATOM 1336 N N . GLY A 1 174 ? -4.734 23.344 -13.5 1 90.62 174 GLY A N 1
ATOM 1337 C CA . GLY A 1 174 ? -5.781 22.344 -13.359 1 90.62 174 GLY A CA 1
ATOM 1338 C C . GLY A 1 174 ? -5.328 21.094 -12.625 1 90.62 174 GLY A C 1
ATOM 1339 O O . GLY A 1 174 ? -4.129 20.812 -12.547 1 90.62 174 GLY A O 1
ATOM 1340 N N . ASP A 1 175 ? -6.285 20.281 -12.164 1 89.81 175 ASP A N 1
ATOM 1341 C CA . ASP A 1 175 ? -6.012 19.125 -11.312 1 89.81 175 ASP A CA 1
ATOM 1342 C C . ASP A 1 175 ? -5.336 18.016 -12.109 1 89.81 175 ASP A C 1
ATOM 1344 O O . ASP A 1 175 ? -4.473 17.312 -11.594 1 89.81 175 ASP A O 1
ATOM 1348 N N . LEU A 1 176 ? -5.777 17.859 -13.305 1 92.56 176 LEU A N 1
ATOM 1349 C CA . LEU A 1 176 ? -5.227 16.797 -14.125 1 92.56 176 LEU A CA 1
ATOM 1350 C C . LEU A 1 176 ? -3.74 17.016 -14.383 1 92.56 176 LEU A C 1
ATOM 1352 O O . LEU A 1 176 ? -2.928 16.109 -14.188 1 92.56 176 LEU A O 1
ATOM 1356 N N . LYS A 1 177 ? -3.408 18.188 -14.812 1 93.75 177 LYS A N 1
ATOM 1357 C CA . LYS A 1 177 ? -2.01 18.516 -15.07 1 93.75 177 LYS A CA 1
ATOM 1358 C C . LYS A 1 177 ? -1.186 18.469 -13.789 1 93.75 177 LYS A C 1
ATOM 1360 O O . LYS A 1 177 ? -0.025 18.047 -13.805 1 93.75 177 LYS A O 1
ATOM 1365 N N . ALA A 1 178 ? -1.776 18.922 -12.719 1 93.5 178 ALA A N 1
ATOM 1366 C CA . ALA A 1 178 ? -1.104 18.875 -11.422 1 93.5 178 ALA A CA 1
ATOM 1367 C C . ALA A 1 178 ? -0.785 17.422 -11.031 1 93.5 178 ALA A C 1
ATOM 1369 O O . ALA A 1 178 ? 0.287 17.141 -10.484 1 93.5 178 ALA A O 1
ATOM 1370 N N . GLN A 1 179 ? -1.719 16.594 -11.258 1 92.44 179 GLN A N 1
ATOM 1371 C CA . GLN A 1 179 ? -1.508 15.18 -10.961 1 92.44 179 GLN A CA 1
ATOM 1372 C C . GLN A 1 179 ? -0.387 14.602 -11.82 1 92.44 179 GLN A C 1
ATOM 1374 O O . GLN A 1 179 ? 0.425 13.805 -11.336 1 92.44 179 GLN A O 1
ATOM 1379 N N . GLU A 1 180 ? -0.346 14.914 -13.062 1 93.19 180 GLU A N 1
ATOM 1380 C CA . GLU A 1 180 ? 0.729 14.461 -13.938 1 93.19 180 GLU A CA 1
ATOM 1381 C C . GLU A 1 180 ? 2.084 14.969 -13.461 1 93.19 180 GLU A C 1
ATOM 1383 O O . GLU A 1 180 ? 3.076 14.242 -13.492 1 93.19 180 GLU A O 1
ATOM 1388 N N . PHE A 1 181 ? 2.031 16.25 -13.109 1 95.31 181 PHE A N 1
ATOM 1389 C CA . PHE A 1 181 ? 3.227 16.891 -12.57 1 95.31 181 PHE A CA 1
ATOM 1390 C C . PHE A 1 181 ? 3.742 16.141 -11.352 1 95.31 181 PHE A C 1
ATOM 1392 O O . PHE A 1 181 ? 4.914 15.766 -11.289 1 95.31 181 PHE A O 1
ATOM 1399 N N . LEU A 1 182 ? 2.863 15.828 -10.461 1 94.62 182 LEU A N 1
ATOM 1400 C CA . LEU A 1 182 ? 3.211 15.117 -9.234 1 94.62 182 LEU A CA 1
ATOM 1401 C C . LEU A 1 182 ? 3.684 13.703 -9.539 1 94.62 182 LEU A C 1
ATOM 1403 O O . LEU A 1 182 ? 4.625 13.203 -8.914 1 94.62 182 LEU A O 1
ATOM 1407 N N . GLY A 1 183 ? 3.014 13.078 -10.445 1 93.19 183 GLY A N 1
ATOM 1408 C CA . GLY A 1 183 ? 3.41 11.734 -10.836 1 93.19 183 GLY A CA 1
ATOM 1409 C C . GLY A 1 183 ? 4.84 11.656 -11.336 1 93.19 183 GLY A C 1
ATOM 1410 O O . GLY A 1 183 ? 5.586 10.75 -10.961 1 93.19 183 GLY A O 1
ATOM 1411 N N . GLU A 1 184 ? 5.164 12.586 -12.133 1 94.06 184 GLU A N 1
ATOM 1412 C CA . GLU A 1 184 ? 6.52 12.625 -12.68 1 94.06 184 GLU A CA 1
ATOM 1413 C C . GLU A 1 184 ? 7.543 12.906 -11.578 1 94.06 184 GLU A C 1
ATOM 1415 O O . GLU A 1 184 ? 8.648 12.352 -11.602 1 94.06 184 GLU A O 1
ATOM 1420 N N . ILE A 1 185 ? 7.191 13.758 -10.688 1 96.5 185 ILE A N 1
ATOM 1421 C CA . ILE A 1 185 ? 8.07 14.094 -9.57 1 96.5 185 ILE A CA 1
ATOM 1422 C C . ILE A 1 185 ? 8.305 12.852 -8.711 1 96.5 185 ILE A C 1
ATOM 1424 O O . ILE A 1 185 ? 9.453 12.523 -8.398 1 96.5 185 ILE A O 1
ATOM 1428 N N . PHE A 1 186 ? 7.273 12.172 -8.383 1 95.06 186 PHE A N 1
ATOM 1429 C CA . PHE A 1 186 ? 7.383 10.984 -7.531 1 95.06 186 PHE A CA 1
ATOM 1430 C C . PHE A 1 186 ? 8.188 9.898 -8.227 1 95.06 186 PHE A C 1
ATOM 1432 O O . PHE A 1 186 ? 8.977 9.195 -7.586 1 95.06 186 PHE A O 1
ATOM 1439 N N . ALA A 1 187 ? 8 9.789 -9.516 1 91.75 187 ALA A N 1
ATOM 1440 C CA . ALA A 1 187 ? 8.766 8.812 -10.273 1 91.75 187 ALA A CA 1
ATOM 1441 C C . ALA A 1 187 ? 10.258 9.117 -10.211 1 91.75 187 ALA A C 1
ATOM 1443 O O . ALA A 1 187 ? 11.086 8.203 -10.203 1 91.75 187 ALA A O 1
ATOM 1444 N N . SER A 1 188 ? 10.578 10.328 -10.117 1 94.81 188 SER A N 1
ATOM 1445 C CA . SER A 1 188 ? 11.969 10.766 -10.133 1 94.81 188 SER A CA 1
ATOM 1446 C C . SER A 1 188 ? 12.664 10.453 -8.812 1 94.81 188 SER A C 1
ATOM 1448 O O . SER A 1 188 ? 13.891 10.484 -8.727 1 94.81 188 SER A O 1
ATOM 1450 N N . TYR A 1 189 ? 11.883 10.172 -7.742 1 95.88 189 TYR A N 1
ATOM 1451 C CA . TYR A 1 189 ? 12.461 9.867 -6.441 1 95.88 189 TYR A CA 1
ATOM 1452 C C . TYR A 1 189 ? 13.039 8.453 -6.418 1 95.88 189 TYR A C 1
ATOM 1454 O O . TYR A 1 189 ? 13.969 8.172 -5.66 1 95.88 189 TYR A O 1
ATOM 1462 N N . ALA A 1 190 ? 12.547 7.578 -7.238 1 91.06 190 ALA A N 1
ATOM 1463 C CA . ALA A 1 190 ? 12.719 6.137 -7.078 1 91.06 190 ALA A CA 1
ATOM 1464 C C . ALA A 1 190 ? 14.195 5.75 -7.184 1 91.06 190 ALA A C 1
ATOM 1466 O O . ALA A 1 190 ? 14.734 5.098 -6.289 1 91.06 190 ALA A O 1
ATOM 1467 N N . ALA A 1 191 ? 14.836 6.16 -8.195 1 90.56 191 ALA A N 1
ATOM 1468 C CA . ALA A 1 191 ? 16.203 5.715 -8.469 1 90.56 191 ALA A CA 1
ATOM 1469 C C . ALA A 1 191 ? 17.172 6.234 -7.414 1 90.56 191 ALA A C 1
ATOM 1471 O O . ALA A 1 191 ? 17.922 5.461 -6.82 1 90.56 191 ALA A O 1
ATOM 1472 N N . PRO A 1 192 ? 17.109 7.559 -7.09 1 96.12 192 PRO A N 1
ATOM 1473 C CA . PRO A 1 192 ? 18.016 8.055 -6.047 1 96.12 192 PRO A CA 1
ATOM 1474 C C . PRO A 1 192 ? 17.766 7.402 -4.691 1 96.12 192 PRO A C 1
ATOM 1476 O O . PRO A 1 192 ? 18.719 7.102 -3.963 1 96.12 192 PRO A O 1
ATOM 1479 N N . VAL A 1 193 ? 16.531 7.18 -4.316 1 96.25 193 VAL A N 1
ATOM 1480 C CA . VAL A 1 193 ? 16.203 6.578 -3.027 1 96.25 193 VAL A CA 1
ATOM 1481 C C . VAL A 1 193 ? 16.75 5.156 -2.965 1 96.25 193 VAL A C 1
ATOM 1483 O O . VAL A 1 193 ? 17.391 4.777 -1.982 1 96.25 193 VAL A O 1
ATOM 1486 N N . ARG A 1 194 ? 16.578 4.426 -4.023 1 90.56 194 ARG A N 1
ATOM 1487 C CA . ARG A 1 194 ? 17.062 3.053 -4.09 1 90.56 194 ARG A CA 1
ATOM 1488 C C . ARG A 1 194 ? 18.594 3.012 -4.039 1 90.56 194 ARG A C 1
ATOM 1490 O O . ARG A 1 194 ? 19.172 2.158 -3.369 1 90.56 194 ARG A O 1
ATOM 1497 N N . ARG A 1 195 ? 19.203 3.895 -4.723 1 93.31 195 ARG A N 1
ATOM 1498 C CA . ARG A 1 195 ? 20.656 3.957 -4.805 1 93.31 195 ARG A CA 1
ATOM 1499 C C . ARG A 1 195 ? 21.281 4.129 -3.42 1 93.31 195 ARG A C 1
ATOM 1501 O O . ARG A 1 195 ? 22.359 3.6 -3.146 1 93.31 195 ARG A O 1
ATOM 1508 N N . HIS A 1 196 ? 20.594 4.789 -2.594 1 96.62 196 HIS A N 1
ATOM 1509 C CA . HIS A 1 196 ? 21.156 5.082 -1.282 1 96.62 196 HIS A CA 1
ATOM 1510 C C . HIS A 1 196 ? 20.516 4.223 -0.199 1 96.62 196 HIS A C 1
ATOM 1512 O O . HIS A 1 196 ? 20.641 4.512 0.992 1 96.62 196 HIS A O 1
ATOM 1518 N N . GLY A 1 197 ? 19.766 3.273 -0.631 1 93.81 197 GLY A N 1
ATOM 1519 C CA . GLY A 1 197 ? 19.266 2.26 0.285 1 93.81 197 GLY A CA 1
ATOM 1520 C C . GLY A 1 197 ? 18.016 2.691 1.038 1 93.81 197 GLY A C 1
ATOM 1521 O O . GLY A 1 197 ? 17.672 2.1 2.061 1 93.81 197 GLY A O 1
ATOM 1522 N N . GLY A 1 198 ? 17.391 3.723 0.621 1 95.38 198 GLY A N 1
ATOM 1523 C CA . GLY A 1 198 ? 16.156 4.172 1.245 1 95.38 198 GLY A CA 1
ATOM 1524 C C . GLY A 1 198 ? 14.93 3.463 0.711 1 95.38 198 GLY A C 1
ATOM 1525 O O . GLY A 1 198 ? 15.016 2.709 -0.26 1 95.38 198 GLY A O 1
ATOM 1526 N N . VAL A 1 199 ? 13.836 3.652 1.423 1 94.44 199 VAL A N 1
ATOM 1527 C CA . VAL A 1 199 ? 12.547 3.111 1.014 1 94.44 199 VAL A CA 1
ATOM 1528 C C . VAL A 1 199 ? 11.5 4.227 0.993 1 94.44 199 VAL A C 1
ATOM 1530 O O . VAL A 1 199 ? 11.383 4.992 1.952 1 94.44 199 VAL A O 1
ATOM 1533 N N . ILE A 1 200 ? 10.836 4.293 -0.124 1 94.88 200 ILE A N 1
ATOM 1534 C CA . ILE A 1 200 ? 9.695 5.203 -0.152 1 94.88 200 ILE A CA 1
ATOM 1535 C C . ILE A 1 200 ? 8.531 4.594 0.626 1 94.88 200 ILE A C 1
ATOM 1537 O O . ILE A 1 200 ? 7.945 3.596 0.2 1 94.88 200 ILE A O 1
ATOM 1541 N N . ASP A 1 201 ? 8.195 5.199 1.715 1 93.81 201 ASP A N 1
ATOM 1542 C CA . ASP A 1 201 ? 7.156 4.68 2.602 1 93.81 201 ASP A CA 1
ATOM 1543 C C . ASP A 1 201 ? 5.762 4.996 2.066 1 93.81 201 ASP A C 1
ATOM 1545 O O . ASP A 1 201 ? 4.863 4.156 2.119 1 93.81 201 ASP A O 1
ATOM 1549 N N . ASP A 1 202 ? 5.652 6.254 1.68 1 93.31 202 ASP A N 1
ATOM 1550 C CA . ASP A 1 202 ? 4.305 6.66 1.291 1 93.31 202 ASP A CA 1
ATOM 1551 C C . ASP A 1 202 ? 4.328 7.965 0.499 1 93.31 202 ASP A C 1
ATOM 1553 O O . ASP A 1 202 ? 5.305 8.711 0.555 1 93.31 202 ASP A O 1
ATOM 1557 N N . TYR A 1 203 ? 3.289 8.094 -0.282 1 93.06 203 TYR A N 1
ATOM 1558 C CA . TYR A 1 203 ? 2.938 9.367 -0.9 1 93.06 203 TYR A CA 1
ATOM 1559 C C . TYR A 1 203 ? 1.676 9.945 -0.272 1 93.06 203 TYR A C 1
ATOM 1561 O O . TYR A 1 203 ? 0.641 9.281 -0.21 1 93.06 203 TYR A O 1
ATOM 1569 N N . ILE A 1 204 ? 1.75 11.102 0.194 1 89.38 204 ILE A N 1
ATOM 1570 C CA . ILE A 1 204 ? 0.622 11.734 0.86 1 89.38 204 ILE A CA 1
ATOM 1571 C C . ILE A 1 204 ? 0.352 13.102 0.225 1 89.38 204 ILE A C 1
ATOM 1573 O O . ILE A 1 204 ? 0.974 14.102 0.594 1 89.38 204 ILE A O 1
ATOM 1577 N N . GLY A 1 205 ? -0.618 13.188 -0.578 1 87.25 205 GLY A N 1
ATOM 1578 C CA . GLY A 1 205 ? -0.822 14.414 -1.334 1 87.25 205 GLY A CA 1
ATOM 1579 C C . GLY A 1 205 ? 0.353 14.766 -2.227 1 87.25 205 GLY A C 1
ATOM 1580 O O . GLY A 1 205 ? 0.71 14 -3.123 1 87.25 205 GLY A O 1
ATOM 1581 N N . ASP A 1 206 ? 0.94 15.906 -1.843 1 91.5 206 ASP A N 1
ATOM 1582 C CA . ASP A 1 206 ? 2.09 16.375 -2.615 1 91.5 206 ASP A CA 1
ATOM 1583 C C . ASP A 1 206 ? 3.396 16.078 -1.882 1 91.5 206 ASP A C 1
ATOM 1585 O O . ASP A 1 206 ? 4.453 16.578 -2.266 1 91.5 206 ASP A O 1
ATOM 1589 N N . ALA A 1 207 ? 3.268 15.305 -0.833 1 93.5 207 ALA A N 1
ATOM 1590 C CA . ALA A 1 207 ? 4.438 14.977 -0.028 1 93.5 207 ALA A CA 1
ATOM 1591 C C . ALA A 1 207 ? 4.824 13.508 -0.198 1 93.5 207 ALA A C 1
ATOM 1593 O O . ALA A 1 207 ? 4.016 12.695 -0.658 1 93.5 207 ALA A O 1
ATOM 1594 N N . ALA A 1 208 ? 6.031 13.188 0.093 1 96.12 208 ALA A N 1
ATOM 1595 C CA . ALA A 1 208 ? 6.523 11.812 0.133 1 96.12 208 ALA A CA 1
ATOM 1596 C C . ALA A 1 208 ? 7.328 11.555 1.404 1 96.12 208 ALA A C 1
ATOM 1598 O O . ALA A 1 208 ? 7.953 12.469 1.946 1 96.12 208 ALA A O 1
ATOM 1599 N N . ILE A 1 209 ? 7.27 10.398 1.865 1 96.88 209 ILE A N 1
ATOM 1600 C CA . ILE A 1 209 ? 8.008 9.984 3.053 1 96.88 209 ILE A CA 1
ATOM 1601 C C . ILE A 1 209 ? 8.984 8.859 2.691 1 96.88 209 ILE A C 1
ATOM 1603 O O . ILE A 1 209 ? 8.578 7.836 2.141 1 96.88 209 ILE A O 1
ATOM 1607 N N . ILE A 1 210 ? 10.219 9.094 2.982 1 97.62 210 ILE A N 1
ATOM 1608 C CA . ILE A 1 210 ? 11.273 8.102 2.775 1 97.62 210 ILE A CA 1
ATOM 1609 C C . ILE A 1 210 ? 11.898 7.723 4.117 1 97.62 210 ILE A C 1
ATOM 1611 O O . ILE A 1 210 ? 12.039 8.562 5.004 1 97.62 210 ILE A O 1
ATOM 1615 N N . THR A 1 211 ? 12.328 6.453 4.258 1 97.75 211 THR A N 1
ATOM 1616 C CA . THR A 1 211 ? 12.906 6.055 5.539 1 97.75 211 THR A CA 1
ATOM 1617 C C . THR A 1 211 ? 13.984 4.992 5.344 1 97.75 211 THR A C 1
ATOM 1619 O O . THR A 1 211 ? 14.055 4.363 4.285 1 97.75 211 THR A O 1
ATOM 1622 N N . TRP A 1 212 ? 14.805 4.902 6.41 1 96.12 212 TRP A N 1
ATOM 1623 C CA . TRP A 1 212 ? 15.891 3.938 6.562 1 96.12 212 TRP A CA 1
ATOM 1624 C C . TRP A 1 212 ? 15.953 3.41 7.992 1 96.12 212 TRP A C 1
ATOM 1626 O O . TRP A 1 212 ? 15.594 4.117 8.938 1 96.12 212 TRP A O 1
ATOM 1636 N N . PRO A 1 213 ? 16.484 2.141 8.047 1 96.19 213 PRO A N 1
ATOM 1637 C CA . PRO A 1 213 ? 17.078 1.901 9.367 1 96.19 213 PRO A CA 1
ATOM 1638 C C . PRO A 1 213 ? 18.172 2.912 9.711 1 96.19 213 PRO A C 1
ATOM 1640 O O . PRO A 1 213 ? 18.938 3.318 8.836 1 96.19 213 PRO A O 1
ATOM 1643 N N . TYR A 1 214 ? 18.25 3.258 10.891 1 97.75 214 TYR A N 1
ATOM 1644 C CA . TYR A 1 214 ? 19.094 4.363 11.336 1 97.75 214 TYR A CA 1
ATOM 1645 C C . TYR A 1 214 ? 20.531 4.156 10.898 1 97.75 214 TYR A C 1
ATOM 1647 O O . TYR A 1 214 ? 21.141 5.051 10.297 1 97.75 214 TYR A O 1
ATOM 1655 N N . HIS A 1 215 ? 21.094 2.99 11.102 1 96.25 215 HIS A N 1
ATOM 1656 C CA . HIS A 1 215 ? 22.5 2.711 10.82 1 96.25 215 HIS A CA 1
ATOM 1657 C C . HIS A 1 215 ? 22.781 2.785 9.32 1 96.25 215 HIS A C 1
ATOM 1659 O O . HIS A 1 215 ? 23.891 3.154 8.914 1 96.25 215 HIS A O 1
ATOM 1665 N N . MET A 1 216 ? 21.828 2.521 8.516 1 96.19 216 MET A N 1
ATOM 1666 C CA . MET A 1 216 ? 22 2.572 7.07 1 96.19 216 MET A CA 1
ATOM 1667 C C . MET A 1 216 ? 21.938 4.008 6.562 1 96.19 216 MET A C 1
ATOM 1669 O O . MET A 1 216 ? 22.625 4.363 5.609 1 96.19 216 MET A O 1
ATOM 1673 N N . ALA A 1 217 ? 21.156 4.77 7.199 1 97.19 217 ALA A N 1
ATOM 1674 C CA . ALA A 1 217 ? 20.969 6.16 6.789 1 97.19 217 ALA A CA 1
ATOM 1675 C C . ALA A 1 217 ? 22.234 6.98 7.066 1 97.19 217 ALA A C 1
ATOM 1677 O O . ALA A 1 217 ? 22.562 7.898 6.312 1 97.19 217 ALA A O 1
ATOM 1678 N N . ILE A 1 218 ? 22.875 6.68 8.164 1 96.81 218 ILE A N 1
ATOM 1679 C CA . ILE A 1 218 ? 24 7.504 8.578 1 96.81 218 ILE A CA 1
ATOM 1680 C C . ILE A 1 218 ? 25.266 7.023 7.895 1 96.81 218 ILE A C 1
ATOM 1682 O O . ILE A 1 218 ? 26.234 7.781 7.77 1 96.81 218 ILE A O 1
ATOM 1686 N N . ARG A 1 219 ? 25.266 5.762 7.457 1 95.75 219 ARG A N 1
ATOM 1687 C CA . ARG A 1 219 ? 26.422 5.238 6.754 1 95.75 219 ARG A CA 1
ATOM 1688 C C . ARG A 1 219 ? 26.719 6.055 5.5 1 95.75 219 ARG A C 1
ATOM 1690 O O . ARG A 1 219 ? 25.859 6.176 4.617 1 95.75 219 ARG A O 1
ATOM 1697 N N . ARG A 1 220 ? 27.906 6.719 5.461 1 95.12 220 ARG A N 1
ATOM 1698 C CA . ARG A 1 220 ? 28.344 7.566 4.355 1 95.12 220 ARG A CA 1
ATOM 1699 C C . ARG A 1 220 ? 27.328 8.672 4.078 1 95.12 220 ARG A C 1
ATOM 1701 O O . ARG A 1 220 ? 27.141 9.07 2.928 1 95.12 220 ARG A O 1
ATOM 1708 N N . ALA A 1 221 ? 26.547 9.008 5.09 1 97.75 221 ALA A N 1
ATOM 1709 C CA . ALA A 1 221 ? 25.547 10.07 5 1 97.75 221 ALA A CA 1
ATOM 1710 C C . ALA A 1 221 ? 24.547 9.797 3.883 1 97.75 221 ALA A C 1
ATOM 1712 O O . ALA A 1 221 ? 24.25 10.68 3.076 1 97.75 221 ALA A O 1
ATOM 1713 N N . ALA A 1 222 ? 24.094 8.578 3.805 1 98 222 ALA A N 1
ATOM 1714 C CA 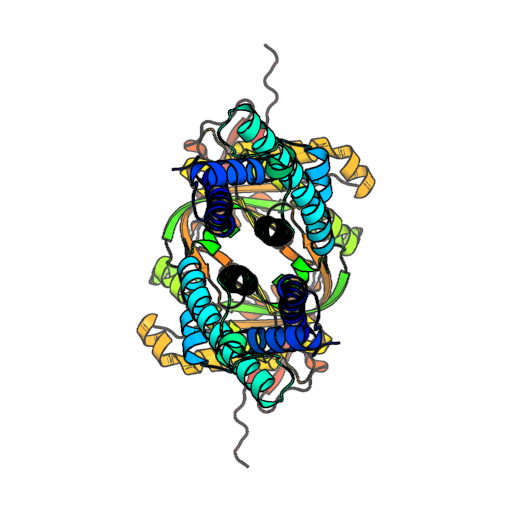. ALA A 1 222 ? 23.203 8.125 2.734 1 98 222 ALA A CA 1
ATOM 1715 C C . ALA A 1 222 ? 21.953 8.992 2.658 1 98 222 ALA A C 1
ATOM 1717 O O . ALA A 1 222 ? 21.469 9.305 1.565 1 98 222 ALA A O 1
ATOM 1718 N N . CYS A 1 223 ? 21.422 9.367 3.822 1 98.31 223 CYS A N 1
ATOM 1719 C CA . CYS A 1 223 ? 20.203 10.164 3.83 1 98.31 223 CYS A CA 1
ATOM 1720 C C . CYS A 1 223 ? 20.453 11.539 3.209 1 98.31 223 CYS A C 1
ATOM 1722 O O . CYS A 1 223 ? 19.609 12.047 2.469 1 98.31 223 CYS A O 1
ATOM 1724 N N . VAL A 1 224 ? 21.594 12.133 3.453 1 98.38 224 VAL A N 1
ATOM 1725 C CA . VAL A 1 224 ? 21.938 13.445 2.912 1 98.38 224 VAL A CA 1
ATOM 1726 C C . VAL A 1 224 ? 22.266 13.32 1.425 1 98.38 224 VAL A C 1
ATOM 1728 O O . VAL A 1 224 ? 21.812 14.141 0.617 1 98.38 224 VAL A O 1
ATOM 1731 N N . ARG A 1 225 ? 23.016 12.312 1.06 1 98.06 225 ARG A N 1
ATOM 1732 C CA . ARG A 1 225 ? 23.344 12.086 -0.344 1 98.06 225 ARG A CA 1
ATOM 1733 C C . ARG A 1 225 ? 22.094 11.859 -1.174 1 98.06 225 ARG A C 1
ATOM 1735 O O . ARG A 1 225 ? 22 12.297 -2.322 1 98.06 225 ARG A O 1
ATOM 1742 N N . CYS A 1 226 ? 21.141 11.188 -0.607 1 98.25 226 CYS A N 1
ATOM 1743 C CA . CYS A 1 226 ? 19.875 10.93 -1.278 1 98.25 226 CYS A CA 1
ATOM 1744 C C . CYS A 1 226 ? 19.172 12.234 -1.633 1 98.25 226 CYS A C 1
ATOM 1746 O O . CYS A 1 226 ? 18.672 12.398 -2.748 1 98.25 226 CYS A O 1
ATOM 1748 N N . VAL A 1 227 ? 19.188 13.172 -0.701 1 98.31 227 VAL A N 1
ATOM 1749 C CA . VAL A 1 227 ? 18.516 14.461 -0.891 1 98.31 227 VAL A CA 1
ATOM 1750 C C . VAL A 1 227 ? 19.141 15.188 -2.082 1 98.31 227 VAL A C 1
ATOM 1752 O O . VAL A 1 227 ? 18.422 15.633 -2.982 1 98.31 227 VAL A O 1
ATOM 1755 N N . PHE A 1 228 ? 20.359 15.242 -2.096 1 97.62 228 PHE A N 1
ATOM 1756 C CA . PHE A 1 228 ? 21.031 16.016 -3.135 1 97.62 228 PHE A CA 1
ATOM 1757 C C . PHE A 1 228 ? 21.016 15.273 -4.465 1 97.62 228 PHE A C 1
ATOM 1759 O O . PHE A 1 228 ? 21 15.898 -5.527 1 97.62 228 PHE A O 1
ATOM 1766 N N . ASP A 1 229 ? 20.984 13.961 -4.414 1 97.75 229 ASP A N 1
ATOM 1767 C CA . ASP A 1 229 ? 20.812 13.188 -5.641 1 97.75 229 ASP A CA 1
ATOM 1768 C C . ASP A 1 229 ? 19.438 13.414 -6.242 1 97.75 229 ASP A C 1
ATOM 1770 O O . ASP A 1 229 ? 19.281 13.469 -7.465 1 97.75 229 ASP A O 1
ATOM 1774 N N . ILE A 1 230 ? 18.422 13.516 -5.43 1 97.81 230 ILE A N 1
ATOM 1775 C CA . ILE A 1 230 ? 17.078 13.82 -5.902 1 97.81 230 ILE A CA 1
ATOM 1776 C C . ILE A 1 230 ? 17.062 15.203 -6.551 1 97.81 230 ILE A C 1
ATOM 1778 O O . ILE A 1 230 ? 16.516 15.383 -7.645 1 97.81 230 ILE A O 1
ATOM 1782 N N . GLN A 1 231 ? 17.672 16.141 -5.895 1 96.94 231 GLN A N 1
ATOM 1783 C CA . GLN A 1 231 ? 17.734 17.5 -6.445 1 96.94 231 GLN A CA 1
ATOM 1784 C C . GLN A 1 231 ? 18.469 17.516 -7.785 1 96.94 231 GLN A C 1
ATOM 1786 O O . GLN A 1 231 ? 18.047 18.188 -8.719 1 96.94 231 GLN A O 1
ATOM 1791 N N . ALA A 1 232 ? 19.547 16.781 -7.832 1 96.44 232 ALA A N 1
ATOM 1792 C CA . ALA A 1 232 ? 20.312 16.703 -9.07 1 96.44 232 ALA A CA 1
ATOM 1793 C C . ALA A 1 232 ? 19.484 16.094 -10.188 1 96.44 232 ALA A C 1
ATOM 1795 O O . ALA A 1 232 ? 19.562 16.531 -11.344 1 96.44 232 ALA A O 1
ATOM 1796 N N . THR A 1 233 ? 18.734 15.086 -9.852 1 96.5 233 THR A N 1
ATOM 1797 C CA . THR A 1 233 ? 17.875 14.43 -10.82 1 96.5 233 THR A CA 1
ATOM 1798 C C . THR A 1 233 ? 16.828 15.406 -11.367 1 96.5 233 THR A C 1
ATOM 1800 O O . THR A 1 233 ? 16.531 15.383 -12.562 1 96.5 233 THR A O 1
ATOM 1803 N N . MET A 1 234 ? 16.25 16.266 -10.516 1 96.56 234 MET A N 1
ATOM 1804 C CA . MET A 1 234 ? 15.297 17.281 -10.953 1 96.56 234 MET A CA 1
ATOM 1805 C C . MET A 1 234 ? 15.953 18.266 -11.922 1 96.56 234 MET A C 1
ATOM 1807 O O . MET A 1 234 ? 15.352 18.625 -12.938 1 96.56 234 MET A O 1
ATOM 1811 N N . GLU A 1 235 ? 17.172 18.609 -11.625 1 95.88 235 GLU A N 1
ATOM 1812 C CA . GLU A 1 235 ? 17.891 19.578 -12.438 1 95.88 235 GLU A CA 1
ATOM 1813 C C . GLU A 1 235 ? 18.297 18.984 -13.781 1 95.88 235 GLU A C 1
ATOM 1815 O O . GLU A 1 235 ? 18.281 19.688 -14.805 1 95.88 235 GLU A O 1
ATOM 1820 N N . GLU A 1 236 ? 18.641 17.781 -13.758 1 96.44 236 GLU A N 1
ATOM 1821 C CA . GLU A 1 236 ? 19.016 17.094 -14.984 1 96.44 236 GLU A CA 1
ATOM 1822 C C . GLU A 1 236 ? 17.859 17.047 -15.977 1 96.44 236 GLU A C 1
ATOM 1824 O O . GLU A 1 236 ? 18.078 17.062 -17.188 1 96.44 236 GLU A O 1
ATOM 1829 N N . LYS A 1 237 ? 16.672 17.031 -15.461 1 96.38 237 LYS A N 1
ATOM 1830 C CA . LYS A 1 237 ? 15.492 16.953 -16.297 1 96.38 237 LYS A CA 1
ATOM 1831 C C . LYS A 1 237 ? 14.852 18.328 -16.484 1 96.38 237 LYS A C 1
ATOM 1833 O O . LYS A 1 237 ? 13.656 18.422 -16.781 1 96.38 237 LYS A O 1
ATOM 1838 N N . ARG A 1 238 ? 15.562 19.359 -16.312 1 96.94 238 ARG A N 1
ATOM 1839 C CA . ARG A 1 238 ? 15.07 20.734 -16.328 1 96.94 238 ARG A CA 1
ATOM 1840 C C . ARG A 1 238 ? 14.328 21.016 -17.625 1 96.94 238 ARG A C 1
ATOM 1842 O O . ARG A 1 238 ? 13.219 21.562 -17.594 1 96.94 238 ARG A O 1
ATOM 1849 N N . ASP A 1 239 ? 14.867 20.656 -18.766 1 97.44 239 ASP A N 1
ATOM 1850 C CA . ASP A 1 239 ? 14.266 20.938 -20.062 1 97.44 239 ASP A CA 1
ATOM 1851 C C . ASP A 1 239 ? 12.914 20.234 -20.203 1 97.44 239 ASP A C 1
ATOM 1853 O O . ASP A 1 239 ? 11.961 20.812 -20.734 1 97.44 239 ASP A O 1
ATOM 1857 N N . MET A 1 240 ? 12.891 19.062 -19.688 1 96.75 240 MET A N 1
ATOM 1858 C CA . MET A 1 240 ? 11.633 18.328 -19.75 1 96.75 240 MET A CA 1
ATOM 1859 C C . MET A 1 240 ? 10.57 18.984 -18.875 1 96.75 240 MET A C 1
ATOM 1861 O O . MET A 1 240 ? 9.422 19.141 -19.297 1 96.75 240 MET A O 1
ATOM 1865 N N . TRP A 1 241 ? 10.891 19.438 -17.656 1 97.56 241 TRP A N 1
ATOM 1866 C CA . TRP A 1 241 ? 9.961 20.078 -16.734 1 97.56 241 TRP A CA 1
ATOM 1867 C C . TRP A 1 241 ? 9.391 21.359 -17.328 1 97.56 241 TRP A C 1
ATOM 1869 O O . TRP A 1 241 ? 8.188 21.594 -17.281 1 97.56 241 TRP A O 1
ATOM 1879 N N . LEU A 1 242 ? 10.289 22.094 -17.969 1 97.38 242 LEU A N 1
ATOM 1880 C CA . LEU A 1 242 ? 9.875 23.375 -18.547 1 97.38 242 LEU A CA 1
ATOM 1881 C C . LEU A 1 242 ? 8.977 23.156 -19.766 1 97.38 242 LEU A C 1
ATOM 1883 O O . LEU A 1 242 ? 7.965 23.828 -19.922 1 97.38 242 LEU A O 1
ATOM 1887 N N . SER A 1 243 ? 9.352 22.234 -20.578 1 97.62 243 SER A N 1
ATOM 1888 C CA . SER A 1 243 ? 8.609 21.969 -21.797 1 97.62 243 SER A CA 1
ATOM 1889 C C . SER A 1 243 ? 7.23 21.375 -21.5 1 97.62 243 SER A C 1
ATOM 1891 O O . SER A 1 243 ? 6.234 21.781 -22.094 1 97.62 243 SER A O 1
ATOM 1893 N N . ARG A 1 244 ? 7.148 20.547 -20.5 1 96.25 244 ARG A N 1
ATOM 1894 C CA . ARG A 1 244 ? 5.914 19.812 -20.281 1 96.25 244 ARG A CA 1
ATOM 1895 C C . ARG A 1 244 ? 5.031 20.516 -19.25 1 96.25 244 ARG A C 1
ATOM 1897 O O . ARG A 1 244 ? 3.805 20.438 -19.328 1 96.25 244 ARG A O 1
ATOM 1904 N N . PHE A 1 245 ? 5.672 21.188 -18.297 1 96.62 245 PHE A N 1
ATOM 1905 C CA . PHE A 1 245 ? 4.871 21.656 -17.172 1 96.62 245 PHE A CA 1
ATOM 1906 C C . PHE A 1 245 ? 5.062 23.156 -16.953 1 96.62 245 PHE A C 1
ATOM 1908 O O . PHE A 1 245 ? 4.379 23.766 -16.125 1 96.62 245 PHE A O 1
ATOM 1915 N N . GLY A 1 246 ? 6.09 23.734 -17.625 1 95.94 246 GLY A N 1
ATOM 1916 C CA . GLY A 1 246 ? 6.27 25.172 -17.578 1 95.94 246 GLY A CA 1
ATOM 1917 C C . GLY A 1 246 ? 7.105 25.641 -16.406 1 95.94 246 GLY A C 1
ATOM 1918 O O . GLY A 1 246 ? 7.383 26.828 -16.266 1 95.94 246 GLY A O 1
ATOM 1919 N N . GLU A 1 247 ? 7.473 24.734 -15.484 1 95.75 247 GLU A N 1
ATOM 1920 C CA . GLU A 1 247 ? 8.32 25.094 -14.352 1 95.75 247 GLU A CA 1
ATOM 1921 C C . GLU A 1 247 ? 9.102 23.891 -13.844 1 95.75 247 GLU A C 1
ATOM 1923 O O . GLU A 1 247 ? 8.688 22.75 -14.039 1 95.75 247 GLU A O 1
ATOM 1928 N N . VAL A 1 248 ? 10.188 24.234 -13.234 1 96.5 248 VAL A N 1
ATOM 1929 C CA . VAL A 1 248 ? 10.984 23.203 -12.57 1 96.5 248 VAL A CA 1
ATOM 1930 C C . VAL A 1 248 ? 10.508 23.031 -11.125 1 96.5 248 VAL A C 1
ATOM 1932 O O . VAL A 1 248 ? 10.375 24.016 -10.391 1 96.5 248 VAL A O 1
ATOM 1935 N N . PRO A 1 249 ? 10.258 21.781 -10.719 1 97 249 PRO A N 1
ATOM 1936 C CA . PRO A 1 249 ? 9.766 21.578 -9.352 1 97 249 PRO A CA 1
ATOM 1937 C C . PRO A 1 249 ? 10.781 22 -8.297 1 97 249 PRO A C 1
ATOM 1939 O O . PRO A 1 249 ? 11.984 21.75 -8.453 1 97 249 PRO A O 1
ATOM 1942 N N . ARG A 1 250 ? 10.336 22.672 -7.316 1 96.12 250 ARG A N 1
ATOM 1943 C CA . ARG A 1 250 ? 11.109 23 -6.125 1 96.12 250 ARG A CA 1
ATOM 1944 C C . ARG A 1 250 ? 10.656 22.172 -4.93 1 96.12 250 ARG A C 1
ATOM 1946 O O . ARG A 1 250 ? 9.469 22.141 -4.602 1 96.12 250 ARG A O 1
ATOM 1953 N N . LEU A 1 251 ? 11.602 21.531 -4.309 1 97.62 251 LEU A N 1
ATOM 1954 C CA . LEU A 1 251 ? 11.273 20.594 -3.238 1 97.62 251 LEU A CA 1
ATOM 1955 C C . LEU A 1 251 ? 11.852 21.062 -1.908 1 97.62 251 LEU A C 1
ATOM 1957 O O . LEU A 1 251 ? 12.883 21.75 -1.88 1 97.62 251 LEU A O 1
ATOM 1961 N N . ARG A 1 252 ? 11.195 20.797 -0.893 1 97.75 252 ARG A N 1
ATOM 1962 C CA . ARG A 1 252 ? 11.68 20.953 0.472 1 97.75 252 ARG A CA 1
ATOM 1963 C C . ARG A 1 252 ? 11.898 19.609 1.144 1 97.75 252 ARG A C 1
ATOM 1965 O O . ARG A 1 252 ? 11.133 18.672 0.925 1 97.75 252 ARG A O 1
ATOM 1972 N N . PHE A 1 253 ? 12.945 19.547 1.96 1 98.56 253 PHE A N 1
ATOM 1973 C CA . PHE A 1 253 ? 13.305 18.312 2.629 1 98.56 253 PHE A CA 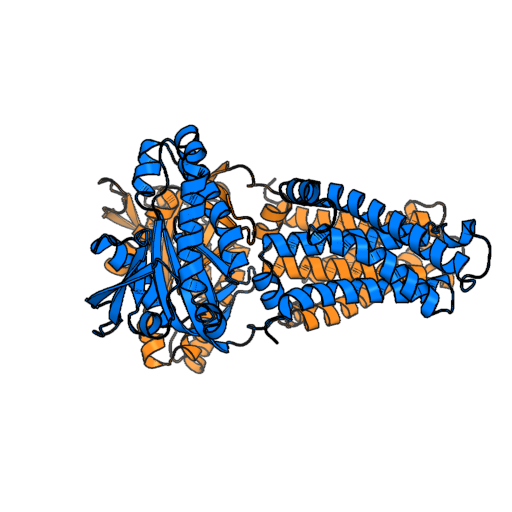1
ATOM 1974 C C . PHE A 1 253 ? 13.461 18.531 4.129 1 98.56 253 PHE A C 1
ATOM 1976 O O . PHE A 1 253 ? 14.109 19.484 4.562 1 98.56 253 PHE A O 1
ATOM 1983 N N . ALA A 1 254 ? 12.859 17.703 4.891 1 98.44 254 ALA A N 1
ATOM 1984 C CA . ALA A 1 254 ? 13.07 17.641 6.336 1 98.44 254 ALA A CA 1
ATOM 1985 C C . ALA A 1 254 ? 13.617 16.281 6.75 1 98.44 254 ALA A C 1
ATOM 1987 O O . ALA A 1 254 ? 13.039 15.242 6.422 1 98.44 254 ALA A O 1
ATOM 1988 N N . ILE A 1 255 ? 14.734 16.25 7.457 1 98.62 255 ILE A N 1
ATOM 1989 C CA . ILE A 1 255 ? 15.422 15.016 7.809 1 98.62 255 ILE A CA 1
ATOM 1990 C C . ILE A 1 255 ? 15.539 14.906 9.328 1 98.62 255 ILE A C 1
ATOM 1992 O O . ILE A 1 255 ? 16.047 15.828 9.984 1 98.62 255 ILE A O 1
ATOM 1996 N N . HIS A 1 256 ? 15.062 13.859 9.867 1 98.12 256 HIS A N 1
ATOM 1997 C CA . HIS A 1 256 ? 15.18 13.609 11.297 1 98.12 256 HIS A CA 1
ATOM 1998 C C . HIS A 1 256 ? 15.211 12.109 11.594 1 98.12 256 HIS A C 1
ATOM 2000 O O . HIS A 1 256 ? 14.773 11.305 10.773 1 98.12 256 HIS A O 1
ATOM 2006 N N . GLY A 1 257 ? 15.859 11.742 12.672 1 97.62 257 GLY A N 1
ATOM 2007 C CA . GLY A 1 257 ? 15.953 10.344 13.047 1 97.62 257 GLY A CA 1
ATOM 2008 C C . GLY A 1 257 ? 15.758 10.109 14.531 1 97.62 257 GLY A C 1
ATOM 2009 O O . GLY A 1 257 ? 15.945 11.023 15.336 1 97.62 257 GLY A O 1
ATOM 2010 N N . GLY A 1 258 ? 15.32 8.969 14.836 1 96.69 258 GLY A N 1
ATOM 2011 C CA . GLY A 1 258 ? 15.102 8.57 16.219 1 96.69 258 GLY A CA 1
ATOM 2012 C C . GLY A 1 258 ? 14.281 7.301 16.359 1 96.69 258 GLY A C 1
ATOM 2013 O O . GLY A 1 258 ? 14.133 6.551 15.391 1 96.69 258 GLY A O 1
ATOM 2014 N N . PRO A 1 259 ? 13.828 7.004 17.578 1 95.69 259 PRO A N 1
ATOM 2015 C CA . PRO A 1 259 ? 13.07 5.777 17.828 1 95.69 259 PRO A CA 1
ATOM 2016 C C . PRO A 1 259 ? 11.648 5.844 17.266 1 95.69 259 PRO A C 1
ATOM 2018 O O . PRO A 1 259 ? 11.008 6.898 17.312 1 95.69 259 PRO A O 1
ATOM 2021 N N . VAL A 1 260 ? 11.219 4.711 16.75 1 95.75 260 VAL A N 1
ATOM 2022 C CA . VAL A 1 260 ? 9.844 4.562 16.266 1 95.75 260 VAL A CA 1
ATOM 2023 C C . VAL A 1 260 ? 9.336 3.158 16.594 1 95.75 260 VAL A C 1
ATOM 2025 O O . VAL A 1 260 ? 10.125 2.238 16.812 1 95.75 260 VAL A O 1
ATOM 2028 N N . ILE A 1 261 ? 8.078 3.057 16.719 1 95.88 261 ILE A N 1
ATOM 2029 C CA . ILE A 1 261 ? 7.422 1.752 16.75 1 95.88 261 ILE A CA 1
ATOM 2030 C C . ILE A 1 261 ? 6.891 1.4 15.367 1 95.88 261 ILE A C 1
ATOM 2032 O O . ILE A 1 261 ? 6.039 2.107 14.828 1 95.88 261 ILE A O 1
ATOM 2036 N N . THR A 1 262 ? 7.457 0.372 14.789 1 95.12 262 THR A N 1
ATOM 2037 C CA . THR A 1 262 ? 7.023 -0.107 13.477 1 95.12 262 THR A CA 1
ATOM 2038 C C . THR A 1 262 ? 6.055 -1.277 13.625 1 95.12 262 THR A C 1
ATOM 2040 O O . THR A 1 262 ? 6.312 -2.211 14.391 1 95.12 262 THR A O 1
ATOM 2043 N N . ALA A 1 263 ? 4.957 -1.188 12.922 1 93.94 263 ALA A N 1
ATOM 2044 C CA . ALA A 1 263 ? 3.955 -2.242 13.039 1 93.94 263 ALA A CA 1
ATOM 2045 C C . ALA A 1 263 ? 3.178 -2.408 11.734 1 93.94 263 ALA A C 1
ATOM 2047 O O . ALA A 1 263 ? 3.053 -1.461 10.953 1 93.94 263 ALA A O 1
ATOM 2048 N N . GLU A 1 264 ? 2.789 -3.604 11.492 1 91.56 264 GLU A N 1
ATOM 2049 C CA . GLU A 1 264 ? 1.836 -3.887 10.422 1 91.56 264 GLU A CA 1
ATOM 2050 C C . GLU A 1 264 ? 0.398 -3.74 10.914 1 91.56 264 GLU A C 1
ATOM 2052 O O . GLU A 1 264 ? 0.022 -4.316 11.938 1 91.56 264 GLU A O 1
ATOM 2057 N N . ILE A 1 265 ? -0.358 -2.912 10.227 1 89.31 265 ILE A N 1
ATOM 2058 C CA . ILE A 1 265 ? -1.74 -2.697 10.648 1 89.31 265 ILE A CA 1
ATOM 2059 C C . ILE A 1 265 ? -2.682 -3.01 9.484 1 89.31 265 ILE A C 1
ATOM 2061 O O . ILE A 1 265 ? -2.252 -3.078 8.328 1 89.31 265 ILE A O 1
ATOM 2065 N N . GLY A 1 266 ? -3.988 -3.254 9.906 1 86.25 266 GLY A N 1
ATOM 2066 C CA . GLY A 1 266 ? -5.02 -3.439 8.898 1 86.25 266 GLY A CA 1
ATOM 2067 C C . GLY A 1 266 ? -5.383 -4.895 8.672 1 86.25 26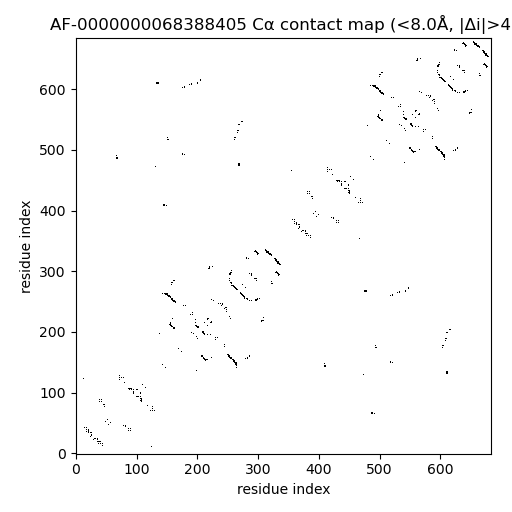6 GLY A C 1
ATOM 2068 O O . GLY A 1 266 ? -4.566 -5.785 8.914 1 86.25 266 GLY A O 1
ATOM 2069 N N . VAL A 1 267 ? -6.613 -5.141 8.273 1 77.56 267 VAL A N 1
ATOM 2070 C CA . VAL A 1 267 ? -7.117 -6.477 7.961 1 77.56 267 VAL A CA 1
ATOM 2071 C C . VAL A 1 267 ? -7.348 -6.605 6.457 1 77.56 267 VAL A C 1
ATOM 2073 O O . VAL A 1 267 ? -6.953 -7.602 5.848 1 77.56 267 VAL A O 1
ATOM 2076 N N . ASP A 1 268 ? -8.023 -5.73 5.941 1 79.12 268 ASP A N 1
ATOM 2077 C CA . ASP A 1 268 ? -8.234 -5.594 4.504 1 79.12 268 ASP A CA 1
ATOM 2078 C C . ASP A 1 268 ? -7.52 -4.359 3.957 1 79.12 268 ASP A C 1
ATOM 2080 O O . ASP A 1 268 ? -8.148 -3.316 3.75 1 79.12 268 ASP A O 1
ATOM 2084 N N . HIS A 1 269 ? -6.227 -4.574 3.729 1 86.69 269 HIS A N 1
ATOM 2085 C CA . HIS A 1 269 ? -5.293 -3.514 3.375 1 86.69 269 HIS A CA 1
ATOM 2086 C C . HIS A 1 269 ? -4.27 -3.289 4.484 1 86.69 269 HIS A C 1
ATOM 2088 O O . HIS A 1 269 ? -4.41 -2.367 5.289 1 86.69 269 HIS A O 1
ATOM 2094 N N . HIS A 1 270 ? -3.314 -4.078 4.398 1 88.56 270 HIS A N 1
ATOM 2095 C CA . HIS A 1 270 ? -2.248 -3.998 5.387 1 88.56 270 HIS A CA 1
ATOM 2096 C C . HIS A 1 270 ? -1.268 -2.877 5.055 1 88.56 270 HIS A C 1
ATOM 2098 O O . HIS A 1 270 ? -1.04 -2.574 3.883 1 88.56 270 HIS A O 1
ATOM 2104 N N . LYS A 1 271 ? -0.808 -2.307 6.016 1 91.62 271 LYS A N 1
ATOM 2105 C CA . LYS A 1 271 ? 0.179 -1.241 5.855 1 91.62 271 LYS A CA 1
ATOM 2106 C C . LYS A 1 271 ? 1.207 -1.272 6.984 1 91.62 271 LYS A C 1
ATOM 2108 O O . LYS A 1 271 ? 0.86 -1.514 8.141 1 91.62 271 LYS A O 1
ATOM 2113 N N . ILE A 1 272 ? 2.408 -1.129 6.621 1 92.38 272 ILE A N 1
ATOM 2114 C CA . ILE A 1 272 ? 3.432 -0.905 7.637 1 92.38 272 ILE A CA 1
ATOM 2115 C C . ILE A 1 272 ? 3.404 0.555 8.078 1 92.38 272 ILE A C 1
ATOM 2117 O O . ILE A 1 272 ? 3.436 1.466 7.25 1 92.38 272 ILE A O 1
ATOM 2121 N N . THR A 1 273 ? 3.33 0.75 9.32 1 92.94 273 THR A N 1
ATOM 2122 C CA . THR A 1 273 ? 3.244 2.105 9.852 1 92.94 273 THR A CA 1
ATOM 2123 C C . THR A 1 273 ? 4.367 2.369 10.844 1 92.94 273 THR A C 1
ATOM 2125 O O . THR A 1 273 ? 4.902 1.436 11.445 1 92.94 273 THR A O 1
ATOM 2128 N N . TYR A 1 274 ? 4.688 3.576 10.93 1 93.88 274 TYR A N 1
ATOM 2129 C CA . TYR A 1 274 ? 5.691 4.062 11.867 1 93.88 274 TYR A CA 1
ATOM 2130 C C . TYR A 1 274 ? 5.082 5.059 12.852 1 93.88 274 TYR A C 1
ATOM 2132 O O . TYR A 1 274 ? 4.578 6.109 12.445 1 93.88 274 TYR A O 1
ATOM 2140 N N . PHE A 1 275 ? 5.199 4.641 14.102 1 90.56 275 PHE A N 1
ATOM 2141 C CA . PHE A 1 275 ? 4.598 5.484 15.133 1 90.56 275 PHE A CA 1
ATOM 2142 C C . PHE A 1 275 ? 5.648 5.953 16.125 1 90.56 275 PHE A C 1
ATOM 2144 O O . PHE A 1 275 ? 6.535 5.184 16.516 1 90.56 275 PHE A O 1
ATOM 2151 N N . GLY A 1 276 ? 5.457 7.234 16.484 1 89.31 276 GLY A N 1
ATOM 2152 C CA . GLY A 1 276 ? 6.344 7.785 17.5 1 89.31 276 GLY A CA 1
ATOM 2153 C C . GLY A 1 276 ? 6.629 9.266 17.297 1 89.31 276 GLY A C 1
ATOM 2154 O O . GLY A 1 276 ? 6.246 9.844 16.281 1 89.31 276 GLY A O 1
ATOM 2155 N N . ASP A 1 277 ? 7.273 9.844 18.234 1 87.5 277 ASP A N 1
ATOM 2156 C CA . ASP A 1 277 ? 7.582 11.273 18.234 1 87.5 277 ASP A CA 1
ATOM 2157 C C . ASP A 1 277 ? 8.5 11.633 17.062 1 87.5 277 ASP A C 1
ATOM 2159 O O . ASP A 1 277 ? 8.445 12.75 16.547 1 87.5 277 ASP A O 1
ATOM 2163 N N . THR A 1 278 ? 9.273 10.664 16.641 1 93.25 278 THR A N 1
ATOM 2164 C CA . THR A 1 278 ? 10.211 10.906 15.547 1 93.25 278 THR A CA 1
ATOM 2165 C C . THR A 1 278 ? 9.469 11.312 14.273 1 93.25 278 THR A C 1
ATOM 2167 O O . THR A 1 278 ? 9.859 12.266 13.594 1 93.25 278 THR A O 1
ATOM 2170 N N . VAL A 1 279 ? 8.438 10.617 14.008 1 93.5 279 VAL A N 1
ATOM 2171 C CA . VAL A 1 279 ? 7.656 10.898 12.805 1 93.5 279 VAL A CA 1
ATOM 2172 C C . VAL A 1 279 ? 6.98 12.266 12.938 1 93.5 279 VAL A C 1
ATOM 2174 O O . VAL A 1 279 ? 6.996 13.062 12 1 93.5 279 VAL A O 1
ATOM 2177 N N . ASN A 1 280 ? 6.457 12.57 14.102 1 88.44 280 ASN A N 1
ATOM 2178 C CA . ASN A 1 280 ? 5.805 13.852 14.359 1 88.44 280 ASN A CA 1
ATOM 2179 C C . ASN A 1 280 ? 6.797 15.008 14.273 1 88.44 280 ASN A C 1
ATOM 2181 O O . ASN A 1 280 ? 6.484 16.062 13.703 1 88.44 280 ASN A O 1
ATOM 2185 N N . THR A 1 281 ? 7.867 14.773 14.828 1 93 281 THR A N 1
ATOM 2186 C CA . THR A 1 281 ? 8.914 15.797 14.812 1 93 281 THR A CA 1
ATOM 2187 C C . THR A 1 281 ? 9.367 16.078 13.383 1 93 281 THR A C 1
ATOM 2189 O O . THR A 1 281 ? 9.609 17.234 13.016 1 93 281 THR A O 1
ATOM 2192 N N . THR A 1 282 ? 9.484 15.055 12.586 1 95.44 282 THR A N 1
ATOM 2193 C CA . THR A 1 282 ? 9.867 15.242 11.188 1 95.44 282 THR A CA 1
ATOM 2194 C C . THR A 1 282 ? 8.828 16.062 10.438 1 95.44 282 THR A C 1
ATOM 2196 O O . THR A 1 282 ? 9.172 16.922 9.625 1 95.44 282 THR A O 1
ATOM 2199 N N . SER A 1 283 ? 7.598 15.758 10.719 1 92.31 283 SER A N 1
ATOM 2200 C CA . SER A 1 283 ? 6.512 16.516 10.102 1 92.31 283 SER A CA 1
ATOM 2201 C C . SER A 1 283 ? 6.574 17.984 10.492 1 92.31 283 SER A C 1
ATOM 2203 O O . SER A 1 283 ? 6.395 18.859 9.648 1 92.31 283 SER A O 1
ATOM 2205 N N . ARG A 1 284 ? 6.867 18.234 11.719 1 90.31 284 ARG A N 1
ATOM 2206 C CA . ARG A 1 284 ? 6.973 19.609 12.203 1 90.31 284 ARG A CA 1
ATOM 2207 C C . ARG A 1 284 ? 8.195 20.297 11.609 1 90.31 284 ARG A C 1
ATOM 2209 O O . ARG A 1 284 ? 8.172 21.516 11.352 1 90.31 284 ARG A O 1
ATOM 2216 N N . LEU A 1 285 ? 9.234 19.531 11.477 1 95 285 LEU A N 1
ATOM 2217 C CA . LEU A 1 285 ? 10.438 20.062 10.836 1 95 285 LEU A CA 1
ATOM 2218 C C . LEU A 1 285 ? 10.156 20.453 9.391 1 95 285 LEU A C 1
ATOM 2220 O O . LEU A 1 285 ? 10.695 21.438 8.898 1 95 285 LEU A O 1
ATOM 2224 N N . GLU A 1 286 ? 9.359 19.672 8.727 1 94.06 286 GLU A N 1
ATOM 2225 C CA . GLU A 1 286 ? 8.93 20 7.371 1 94.06 286 GLU A CA 1
ATOM 2226 C C . GLU A 1 286 ? 8.164 21.312 7.332 1 94.06 286 GLU A C 1
ATOM 2228 O O . GLU A 1 286 ? 8.398 22.156 6.453 1 94.06 286 GLU A O 1
ATOM 2233 N N . SER A 1 287 ? 7.273 21.516 8.297 1 91 287 SER A N 1
ATOM 2234 C CA . SER A 1 287 ? 6.52 22.766 8.391 1 91 287 SER A CA 1
ATOM 2235 C C . SER A 1 287 ? 7.445 23.953 8.656 1 91 287 SER A C 1
ATOM 2237 O O . SER A 1 287 ? 7.23 25.047 8.133 1 91 287 SER A O 1
ATOM 2239 N N . LEU A 1 288 ? 8.375 23.688 9.477 1 92.81 288 LEU A N 1
ATOM 2240 C CA . LEU A 1 288 ? 9.352 24.719 9.797 1 92.81 288 LEU A CA 1
ATOM 2241 C C . LEU A 1 288 ? 10.141 25.125 8.555 1 92.81 288 LEU A C 1
ATOM 2243 O O . LEU A 1 288 ? 10.484 26.297 8.398 1 92.81 288 LEU A O 1
ATOM 2247 N N . SER A 1 289 ? 10.469 24.156 7.723 1 94.06 289 SER A N 1
ATOM 2248 C CA . 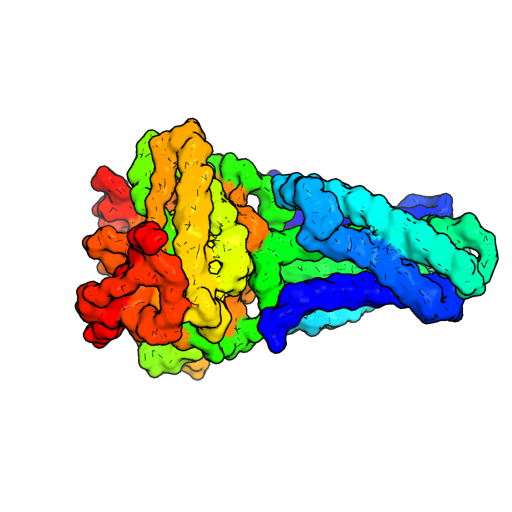SER A 1 289 ? 11.172 24.438 6.477 1 94.06 289 SER A CA 1
ATOM 2249 C C . SER A 1 289 ? 10.391 25.422 5.617 1 94.06 289 SER A C 1
ATOM 2251 O O . SER A 1 289 ? 10.969 26.344 5.023 1 94.06 289 SER A O 1
ATOM 2253 N N . LYS A 1 290 ? 9.133 25.266 5.586 1 90.12 290 LYS A N 1
ATOM 2254 C CA . LYS A 1 290 ? 8.258 26.172 4.844 1 90.12 290 LYS A CA 1
ATOM 2255 C C . LYS A 1 290 ? 8.305 27.578 5.43 1 90.12 290 LYS A C 1
ATOM 2257 O O . LYS A 1 290 ? 8.375 28.562 4.691 1 90.12 290 LYS A O 1
ATOM 2262 N N . MET A 1 291 ? 8.383 27.672 6.691 1 90.38 291 MET A N 1
ATOM 2263 C CA . MET A 1 291 ? 8.344 28.953 7.395 1 90.38 291 MET A CA 1
ATOM 2264 C C . MET A 1 291 ? 9.68 29.672 7.27 1 90.38 291 MET A C 1
ATOM 2266 O O . MET A 1 291 ? 9.711 30.891 7.07 1 90.38 291 MET A O 1
ATOM 2270 N N . LEU A 1 292 ? 10.773 28.922 7.363 1 92.56 292 LEU A N 1
ATOM 2271 C CA . LEU A 1 292 ? 12.109 29.531 7.371 1 92.56 292 LEU A CA 1
ATOM 2272 C C . LEU A 1 292 ? 12.602 29.766 5.949 1 92.56 292 LEU A C 1
ATOM 2274 O O . LEU A 1 292 ? 13.555 30.516 5.738 1 92.56 292 LEU A O 1
ATOM 2278 N N . GLY A 1 293 ? 12.055 29.109 5.012 1 92.25 293 GLY A N 1
ATOM 2279 C CA . GLY A 1 293 ? 12.438 29.266 3.621 1 92.25 293 GLY A CA 1
ATOM 2280 C C . GLY A 1 293 ? 13.719 28.531 3.262 1 92.25 293 GLY A C 1
ATOM 2281 O O . GLY A 1 293 ? 14.445 28.953 2.354 1 92.25 293 GLY A O 1
ATOM 2282 N N . HIS A 1 294 ? 14.102 27.625 4.035 1 94.5 294 HIS A N 1
ATOM 2283 C CA . HIS A 1 294 ? 15.25 26.766 3.723 1 94.5 294 HIS A CA 1
ATOM 2284 C C . HIS A 1 294 ? 14.797 25.438 3.145 1 94.5 294 HIS A C 1
ATOM 2286 O O . HIS A 1 294 ? 14 24.719 3.76 1 94.5 294 HIS A O 1
ATOM 2292 N N . PRO A 1 295 ? 15.367 25.062 2.049 1 95.38 295 PRO A N 1
ATOM 2293 C CA . PRO A 1 295 ? 14.836 23.891 1.343 1 95.38 295 PRO A CA 1
ATOM 2294 C C . PRO A 1 295 ? 15.195 22.578 2.029 1 95.38 295 PRO A C 1
ATOM 2296 O O . PRO A 1 295 ? 14.484 21.578 1.872 1 95.38 295 PRO A O 1
ATOM 2299 N N . VAL A 1 296 ? 16.344 22.562 2.707 1 98.19 296 VAL A N 1
ATOM 2300 C CA . VAL A 1 296 ? 16.766 21.312 3.336 1 98.19 296 VAL A CA 1
ATOM 2301 C C . VAL A 1 296 ? 17.062 21.547 4.816 1 98.19 296 VAL A C 1
ATOM 2303 O O . VAL A 1 296 ? 18.016 22.234 5.168 1 98.19 296 VAL A O 1
ATOM 2306 N N . LEU A 1 297 ? 16.266 20.969 5.648 1 98.44 297 LEU A N 1
ATOM 2307 C CA . LEU A 1 297 ? 16.484 21.047 7.09 1 98.44 297 LEU A CA 1
ATOM 2308 C C . LEU A 1 297 ? 16.781 19.672 7.668 1 98.44 297 LEU A C 1
ATOM 2310 O O . LEU A 1 297 ? 16.203 18.672 7.234 1 98.44 297 LEU A O 1
ATOM 2314 N N . ILE A 1 298 ? 17.641 19.625 8.609 1 98.44 298 ILE A N 1
ATOM 2315 C CA . ILE A 1 298 ? 18.016 18.391 9.32 1 98.44 298 ILE A CA 1
ATOM 2316 C C . ILE A 1 298 ? 18.156 18.688 10.812 1 98.44 298 ILE A C 1
ATOM 2318 O O . ILE A 1 298 ? 18.594 19.766 11.203 1 98.44 298 ILE A O 1
ATOM 2322 N N . SER A 1 299 ? 17.688 17.766 11.625 1 97.75 299 SER A N 1
ATOM 2323 C CA . SER A 1 299 ? 17.875 17.953 13.062 1 97.75 299 SER A CA 1
ATOM 2324 C C . SER A 1 299 ? 19.359 18 13.414 1 97.75 299 SER A C 1
ATOM 2326 O O . SER A 1 299 ? 20.172 17.266 12.836 1 97.75 299 SER A O 1
ATOM 2328 N N . ALA A 1 300 ? 19.703 18.812 14.328 1 97 300 ALA A N 1
ATOM 2329 C CA . ALA A 1 300 ? 21.109 19.031 14.68 1 97 300 ALA A CA 1
ATOM 2330 C C . ALA A 1 300 ? 21.75 17.75 15.203 1 97 300 ALA A C 1
ATOM 2332 O O . ALA A 1 300 ? 22.906 17.453 14.875 1 97 300 ALA A O 1
ATOM 2333 N N . ASP A 1 301 ? 21.031 17.047 16 1 95.25 301 ASP A N 1
ATOM 2334 C CA . ASP A 1 301 ? 21.562 15.805 16.562 1 95.25 301 ASP A CA 1
ATOM 2335 C C . ASP A 1 301 ? 21.953 14.828 15.469 1 95.25 301 ASP A C 1
ATOM 2337 O O . ASP A 1 301 ? 23 14.18 15.555 1 95.25 301 ASP A O 1
ATOM 2341 N N . LEU A 1 302 ? 21.125 14.695 14.461 1 97.38 302 LEU A N 1
ATOM 2342 C CA . LEU A 1 302 ? 21.438 13.805 13.344 1 97.38 302 LEU A CA 1
ATOM 2343 C C . LEU A 1 302 ? 22.578 14.359 12.508 1 97.38 302 LEU A C 1
ATOM 2345 O O . LEU A 1 302 ? 23.484 13.625 12.133 1 97.38 302 LEU A O 1
ATOM 2349 N N . ALA A 1 303 ? 22.594 15.602 12.25 1 97.38 303 ALA A N 1
ATOM 2350 C CA . ALA A 1 303 ? 23.641 16.25 11.453 1 97.38 303 ALA A CA 1
ATOM 2351 C C . ALA A 1 303 ? 25.016 16.047 12.086 1 97.38 303 ALA A C 1
ATOM 2353 O O . ALA A 1 303 ? 26 15.82 11.383 1 97.38 303 ALA A O 1
ATOM 2354 N N . HIS A 1 304 ? 25.062 16.141 13.344 1 95.19 304 HIS A N 1
ATOM 2355 C CA . HIS A 1 304 ? 26.328 16.047 14.07 1 95.19 304 HIS A CA 1
ATOM 2356 C C . HIS A 1 304 ? 26.922 14.648 13.977 1 95.19 304 HIS A C 1
ATOM 2358 O O . HIS A 1 304 ? 28.125 14.469 14.133 1 95.19 304 HIS A O 1
ATOM 2364 N N . GLN A 1 305 ? 26.109 13.734 13.703 1 95.69 305 GLN A N 1
ATOM 2365 C CA . GLN A 1 305 ? 26.578 12.352 13.633 1 95.69 305 GLN A CA 1
ATOM 2366 C C . GLN A 1 305 ? 27.078 12.016 12.227 1 95.69 305 GLN A C 1
ATOM 2368 O O . GLN A 1 305 ? 27.688 10.969 12.016 1 95.69 305 GLN A O 1
ATOM 2373 N N . LEU A 1 306 ? 26.859 12.883 11.32 1 96.56 306 LEU A N 1
ATOM 2374 C CA . LEU A 1 306 ? 27.141 12.562 9.922 1 96.56 306 LEU A CA 1
ATOM 2375 C C . LEU A 1 306 ? 28.469 13.172 9.492 1 96.56 306 LEU A C 1
ATOM 2377 O O . LEU A 1 306 ? 28.828 14.273 9.922 1 96.56 306 LEU A O 1
ATOM 2381 N N . VAL A 1 307 ? 29.172 12.398 8.742 1 94.62 307 VAL A N 1
ATOM 2382 C CA . VAL A 1 307 ? 30.234 12.969 7.926 1 94.62 307 VAL A CA 1
ATOM 2383 C C . VAL A 1 307 ? 29.672 13.406 6.578 1 94.62 307 VAL A C 1
ATOM 2385 O O . VAL A 1 307 ? 29.422 12.57 5.703 1 94.62 307 VAL A O 1
ATOM 2388 N N . LEU A 1 308 ? 29.531 14.641 6.438 1 94.94 308 LEU A N 1
ATOM 2389 C CA . LEU A 1 308 ? 28.875 15.172 5.254 1 94.94 308 LEU A CA 1
ATOM 2390 C C . LEU A 1 308 ? 29.719 14.945 4.008 1 94.94 308 LEU A C 1
ATOM 2392 O O . LEU A 1 308 ? 30.953 14.984 4.078 1 94.94 308 LEU A O 1
ATOM 2396 N N . PRO A 1 309 ? 29.062 14.68 2.9 1 93.5 309 PRO A N 1
ATOM 2397 C CA . PRO A 1 309 ? 29.812 14.516 1.653 1 93.5 309 PRO A CA 1
ATOM 2398 C C . PRO A 1 309 ? 30.531 15.789 1.219 1 93.5 309 PRO A C 1
ATOM 2400 O O . PRO A 1 309 ? 30.188 16.875 1.669 1 93.5 309 PRO A O 1
ATOM 2403 N N . LYS A 1 310 ? 31.469 15.602 0.353 1 91.31 310 LYS A N 1
ATOM 2404 C CA . LYS A 1 310 ? 32.188 16.75 -0.194 1 91.31 310 LYS A CA 1
ATOM 2405 C C . LYS A 1 310 ? 31.25 17.703 -0.92 1 91.31 310 LYS A C 1
ATOM 2407 O O . LYS A 1 310 ? 30.359 17.25 -1.659 1 91.31 310 LYS A O 1
ATOM 2412 N N . GLY A 1 311 ? 31.375 19.016 -0.598 1 93.12 311 GLY A N 1
ATOM 2413 C CA . GLY A 1 311 ? 30.578 20.016 -1.281 1 93.12 311 GLY A CA 1
ATOM 2414 C C . GLY A 1 311 ? 29.281 20.359 -0.552 1 93.12 311 GLY A C 1
ATOM 2415 O O . GLY A 1 311 ? 28.484 21.172 -1.027 1 93.12 311 GLY A O 1
ATOM 2416 N N . VAL A 1 312 ? 29.062 19.656 0.586 1 95.75 312 VAL A N 1
ATOM 2417 C CA . VAL A 1 312 ? 27.859 19.938 1.366 1 95.75 312 VAL A CA 1
ATOM 2418 C C . VAL A 1 312 ? 28.234 20.625 2.678 1 95.75 312 VAL A C 1
ATOM 2420 O O . VAL A 1 312 ? 29.188 20.203 3.344 1 95.75 312 VAL A O 1
ATOM 2423 N N . ARG A 1 313 ? 27.547 21.703 2.975 1 95.19 313 ARG A N 1
ATOM 2424 C CA . ARG A 1 313 ? 27.797 22.422 4.223 1 95.19 313 ARG A CA 1
ATOM 2425 C C . ARG A 1 313 ? 26.547 22.422 5.102 1 95.19 313 ARG A C 1
ATOM 2427 O O . ARG A 1 313 ? 25.422 22.406 4.59 1 95.19 313 ARG A O 1
ATOM 2434 N N . SER A 1 314 ? 26.766 22.422 6.359 1 96.44 314 SER A N 1
ATOM 2435 C CA . SER A 1 314 ? 25.703 22.5 7.355 1 96.44 314 SER A CA 1
ATOM 2436 C C . SER A 1 314 ? 25.781 23.797 8.148 1 96.44 314 SER A C 1
ATOM 2438 O O . SER A 1 314 ? 26.875 24.234 8.516 1 96.44 314 SER A O 1
ATOM 2440 N N . GLU A 1 315 ? 24.719 24.484 8.266 1 97.06 315 GLU A N 1
ATOM 2441 C CA . GLU A 1 315 ? 24.625 25.703 9.07 1 97.06 315 GLU A CA 1
ATOM 2442 C C . GLU A 1 315 ? 23.594 25.547 10.18 1 97.06 315 GLU A C 1
ATOM 2444 O O . GLU A 1 315 ? 22.453 25.172 9.922 1 97.06 315 GLU A O 1
ATOM 2449 N N . TYR A 1 316 ? 23.984 25.844 11.406 1 97.56 316 TYR A N 1
ATOM 2450 C CA . TYR A 1 316 ? 23.094 25.75 12.555 1 97.56 316 TYR A CA 1
ATOM 2451 C C . TYR A 1 316 ? 22.141 26.938 12.594 1 97.56 316 TYR A C 1
ATOM 2453 O O . TYR A 1 316 ? 22.562 28.094 12.547 1 97.56 316 TYR A O 1
ATOM 2461 N N . LEU A 1 317 ? 20.828 26.672 12.664 1 96.75 317 LEU A N 1
ATOM 2462 C CA . LEU A 1 317 ? 19.812 27.719 12.617 1 96.75 317 LEU A CA 1
ATOM 2463 C C . LEU A 1 317 ? 19.219 27.969 14 1 96.75 317 LEU A C 1
ATOM 2465 O O . LEU A 1 317 ? 18.312 28.781 14.156 1 96.75 317 LEU A O 1
ATOM 2469 N N . GLY A 1 318 ? 19.641 27.188 15.023 1 95.38 318 GLY A N 1
ATOM 2470 C CA . GLY A 1 318 ? 19.188 27.406 16.391 1 95.38 318 GLY A CA 1
ATOM 2471 C C . GLY A 1 318 ? 18.109 26.422 16.812 1 95.38 318 GLY A C 1
ATOM 2472 O O . GLY A 1 318 ? 17.859 25.422 16.125 1 95.38 318 GLY A O 1
ATOM 2473 N N . GLU A 1 319 ? 17.516 26.688 18.016 1 95.38 319 GLU A N 1
ATOM 2474 C CA . GLU A 1 319 ? 16.469 25.859 18.609 1 95.38 319 GLU A CA 1
ATOM 2475 C C . GLU A 1 319 ? 15.078 26.328 18.188 1 95.38 319 GLU A C 1
ATOM 2477 O O . GLU A 1 319 ? 14.812 27.531 18.156 1 95.38 319 GLU A O 1
ATOM 2482 N N . HIS A 1 320 ? 14.289 25.375 17.812 1 93.56 320 HIS A N 1
ATOM 2483 C CA . HIS A 1 320 ? 12.93 25.688 17.391 1 93.56 320 HIS A CA 1
ATOM 2484 C C . HIS A 1 320 ? 11.914 24.797 18.109 1 93.56 320 HIS A C 1
ATOM 2486 O O . HIS A 1 320 ? 12.219 23.656 18.453 1 93.56 320 HIS A O 1
ATOM 2492 N N . ALA A 1 321 ? 10.664 25.25 18.328 1 85.88 321 ALA A N 1
ATOM 2493 C CA . ALA A 1 321 ? 9.602 24.5 19 1 85.88 321 ALA A CA 1
ATOM 2494 C C . ALA A 1 321 ? 8.93 23.516 18.062 1 85.88 321 ALA A C 1
ATOM 2496 O O . ALA A 1 321 ? 7.887 23.812 17.469 1 85.88 321 ALA A O 1
ATOM 2497 N N . VAL A 1 322 ? 9.516 22.5 17.781 1 77.62 322 VAL A N 1
ATOM 2498 C CA . VAL A 1 322 ? 8.961 21.516 16.844 1 77.62 322 VAL A CA 1
ATOM 2499 C C . VAL A 1 322 ? 8.625 20.234 17.594 1 77.62 322 VAL A C 1
ATOM 2501 O O . VAL A 1 322 ? 8.125 19.266 17 1 77.62 322 VAL A O 1
ATOM 2504 N N . LYS A 1 323 ? 9 20.234 18.844 1 65.25 323 LYS A N 1
ATOM 2505 C CA . LYS A 1 323 ? 8.656 19.047 19.609 1 65.25 323 LYS A CA 1
ATOM 2506 C C . LYS A 1 323 ? 7.43 19.281 20.484 1 65.25 323 LYS A C 1
ATOM 2508 O O . LYS A 1 323 ? 7.082 20.422 20.781 1 65.25 323 LYS A O 1
ATOM 2513 N N . GLY A 1 324 ? 6.59 18.188 20.609 1 60.53 324 GLY A N 1
ATOM 2514 C CA . GLY A 1 324 ? 5.449 18.312 21.5 1 60.53 324 GLY A CA 1
ATOM 2515 C C . GLY A 1 324 ? 5.828 18.797 22.891 1 60.53 324 GLY A C 1
ATOM 2516 O O . GLY A 1 324 ? 6.996 18.734 23.281 1 60.53 324 GLY A O 1
ATOM 2517 N N . ARG A 1 325 ? 4.973 19.328 23.656 1 59.5 325 ARG A N 1
ATOM 2518 C CA . ARG A 1 325 ? 4.949 19.656 25.078 1 59.5 325 ARG A CA 1
ATOM 2519 C C . ARG A 1 325 ? 6.031 20.672 25.422 1 59.5 325 ARG A C 1
ATOM 2521 O O . ARG A 1 325 ? 6.707 20.547 26.438 1 59.5 325 ARG A O 1
ATOM 2528 N N . GLY A 1 326 ? 6.355 21.5 24.453 1 66.69 326 GLY A N 1
ATOM 2529 C CA . GLY A 1 326 ? 7.242 22.594 24.828 1 66.69 326 GLY A CA 1
ATOM 2530 C C . GLY A 1 326 ? 8.711 22.281 24.609 1 66.69 326 GLY A C 1
ATOM 2531 O O . GLY A 1 326 ? 9.578 23.109 24.875 1 66.69 326 GLY A O 1
ATOM 2532 N N . GLN A 1 327 ? 9.039 21.156 24.031 1 80.38 327 GLN A N 1
ATOM 2533 C CA . GLN A 1 327 ? 10.438 20.812 23.797 1 80.38 327 GLN A CA 1
ATOM 2534 C C . GLN A 1 327 ? 10.922 21.375 22.469 1 80.38 327 GLN A C 1
ATOM 2536 O O . GLN A 1 327 ? 10.125 21.594 21.547 1 80.38 327 GLN A O 1
ATOM 2541 N N . THR A 1 328 ? 12.258 21.75 22.516 1 91.44 328 THR A N 1
ATOM 2542 C CA . THR A 1 328 ? 12.852 22.359 21.328 1 91.44 328 THR A CA 1
ATOM 2543 C C . THR A 1 328 ? 13.789 21.375 20.641 1 91.44 328 THR A C 1
ATOM 2545 O O . THR A 1 328 ? 14.172 20.344 21.219 1 91.44 328 THR A O 1
ATOM 2548 N N . LEU A 1 329 ? 13.953 21.578 19.422 1 92.69 329 LEU A N 1
ATOM 2549 C CA . LEU A 1 329 ? 14.844 20.781 18.594 1 92.69 329 LEU A CA 1
ATOM 2550 C C . LEU A 1 329 ? 15.852 21.672 17.875 1 92.69 329 LEU A C 1
ATOM 2552 O O . LEU A 1 329 ? 15.484 22.719 17.312 1 92.69 329 LEU A O 1
ATOM 2556 N N . GLY A 1 330 ? 17.141 21.328 18.031 1 96.69 330 GLY A N 1
ATOM 2557 C CA . GLY A 1 330 ? 18.125 22 17.203 1 96.69 330 GLY A CA 1
ATOM 2558 C C . GLY A 1 330 ? 18 21.656 15.734 1 96.69 330 GLY A C 1
ATOM 2559 O O . GLY A 1 330 ? 17.797 20.5 15.367 1 96.69 330 GLY A O 1
ATOM 2560 N N . VAL A 1 331 ? 18.125 22.75 14.898 1 97.75 331 VAL A N 1
ATOM 2561 C CA . VAL A 1 331 ? 17.891 22.547 13.477 1 97.75 331 VAL A CA 1
ATOM 2562 C C . VAL A 1 331 ? 19.078 23.094 12.68 1 97.75 331 VAL A C 1
ATOM 2564 O O . VAL A 1 331 ? 19.641 24.141 13.023 1 97.75 331 VAL A O 1
ATOM 2567 N N . CYS A 1 332 ? 19.453 22.391 11.672 1 98.31 332 CYS A N 1
ATOM 2568 C CA . CYS A 1 332 ? 20.469 22.828 10.719 1 98.31 332 CYS A CA 1
ATOM 2569 C C . CYS A 1 332 ? 19.906 22.844 9.305 1 98.31 332 CYS A C 1
ATOM 2571 O O . CYS A 1 332 ? 18.938 22.156 9 1 98.31 332 CYS A O 1
ATOM 2573 N N . THR A 1 333 ? 20.469 23.703 8.492 1 98.19 333 THR A N 1
ATOM 2574 C CA . THR A 1 333 ? 20.188 23.672 7.059 1 98.19 333 THR A CA 1
ATOM 2575 C C . THR A 1 333 ? 21.375 23.109 6.289 1 98.19 333 THR A C 1
ATOM 2577 O O . THR A 1 333 ? 22.531 23.281 6.707 1 98.19 333 THR A O 1
ATOM 2580 N N . LEU A 1 334 ? 21.109 22.375 5.234 1 97.88 334 LEU A N 1
ATOM 2581 C CA . LEU A 1 334 ? 22.156 21.844 4.359 1 97.88 334 LEU A CA 1
ATOM 2582 C C . LEU A 1 334 ? 22.109 22.516 2.996 1 97.88 334 LEU A C 1
ATOM 2584 O O . LEU A 1 334 ? 21.047 22.812 2.467 1 97.88 334 LEU A O 1
ATOM 2588 N N . SER A 1 335 ? 23.281 22.828 2.486 1 96.06 335 SER A N 1
ATOM 2589 C CA . SER A 1 335 ? 23.391 23.422 1.158 1 96.06 335 SER A CA 1
ATOM 2590 C C . SER A 1 335 ? 24.625 22.906 0.421 1 96.06 335 SER A C 1
ATOM 2592 O O . SER A 1 335 ? 25.594 22.453 1.049 1 96.06 335 SER A O 1
ATOM 2594 N N . GLN A 1 336 ? 24.5 22.844 -0.894 1 92.56 336 GLN A N 1
ATOM 2595 C CA . GLN A 1 336 ? 25.656 22.484 -1.714 1 92.56 336 GLN A CA 1
ATOM 2596 C C . GLN A 1 336 ? 26.469 23.719 -2.086 1 92.56 336 GLN A C 1
ATOM 2598 O O . GLN A 1 336 ? 25.922 24.797 -2.301 1 92.56 336 GLN A O 1
ATOM 2603 N N . TYR A 1 337 ? 27.797 23.594 -1.957 1 83 337 TYR A N 1
ATOM 2604 C CA . TYR A 1 337 ? 28.672 24.688 -2.379 1 83 337 TYR A CA 1
ATOM 2605 C C . TYR A 1 337 ? 29.703 24.203 -3.385 1 83 337 TYR A C 1
ATOM 2607 O O . TYR A 1 337 ? 30.047 23.016 -3.418 1 83 337 TYR A O 1
ATOM 2615 N N . GLN A 1 338 ? 29.953 24.812 -4.637 1 70 338 GLN A N 1
ATOM 2616 C CA . GLN A 1 338 ? 31.031 24.516 -5.574 1 70 338 GLN A CA 1
ATOM 2617 C C . GLN A 1 338 ? 32.406 24.766 -4.945 1 70 338 GLN A C 1
ATOM 2619 O O . GLN A 1 338 ? 32.656 25.844 -4.398 1 70 338 GLN A O 1
ATOM 2624 N N . ALA A 1 339 ? 33.188 23.766 -4.488 1 56.75 339 ALA A N 1
ATOM 2625 C CA . ALA A 1 339 ? 34.562 23.953 -4.016 1 56.75 339 ALA A CA 1
ATOM 2626 C C . ALA A 1 339 ? 35.375 24.75 -5.027 1 56.75 339 ALA A C 1
ATOM 2628 O O . ALA A 1 339 ? 35.281 24.516 -6.234 1 56.75 339 ALA A O 1
ATOM 2629 N N . PRO A 1 340 ? 36.125 25.812 -4.629 1 48 340 PRO A N 1
ATOM 2630 C CA . PRO A 1 340 ? 37.062 26.469 -5.547 1 48 340 PRO A CA 1
ATOM 2631 C C . PRO A 1 340 ? 38.062 25.5 -6.188 1 48 340 PRO A C 1
ATOM 2633 O O . PRO A 1 340 ? 38.406 24.484 -5.59 1 48 340 PRO A O 1
ATOM 2636 N N . ALA A 1 341 ? 38.125 25.5 -7.574 1 41.41 341 ALA A N 1
ATOM 2637 C CA . ALA A 1 341 ? 39.25 24.766 -8.195 1 41.41 341 ALA A CA 1
ATOM 2638 C C . ALA A 1 341 ? 40.562 25.047 -7.469 1 41.41 341 ALA A C 1
ATOM 2640 O O . ALA A 1 341 ? 40.906 26.203 -7.25 1 41.41 341 ALA A O 1
ATOM 2641 N N . ALA A 1 342 ? 41.156 24.062 -6.957 1 37.75 342 ALA A N 1
ATOM 2642 C CA . ALA A 1 342 ? 42.531 24.281 -6.605 1 37.75 342 ALA A CA 1
ATOM 2643 C C . ALA A 1 342 ? 43.406 24.422 -7.855 1 37.75 342 ALA A C 1
ATOM 2645 O O . ALA A 1 342 ? 43.25 23.672 -8.812 1 37.75 342 ALA A O 1
ATOM 2646 N N . MET B 1 1 ? -22.875 -3.219 -13.422 1 22.75 1 MET B N 1
ATOM 2647 C CA . MET B 1 1 ? -21.422 -3.369 -13.547 1 22.75 1 MET B CA 1
ATOM 2648 C C . MET B 1 1 ? -20.781 -3.572 -12.188 1 22.75 1 MET B C 1
ATOM 2650 O O . MET B 1 1 ? -19.594 -3.879 -12.094 1 22.75 1 MET B O 1
ATOM 2654 N N . ARG B 1 2 ? -21.578 -2.9 -11.023 1 33.56 2 ARG B N 1
ATOM 2655 C CA . ARG B 1 2 ? -21.25 -2.596 -9.633 1 33.56 2 ARG B CA 1
ATOM 2656 C C . ARG B 1 2 ? -21.078 -3.873 -8.812 1 33.56 2 ARG B C 1
ATOM 2658 O O . ARG B 1 2 ? -20.266 -3.916 -7.891 1 33.56 2 ARG B O 1
ATOM 2665 N N . LYS B 1 3 ? -22.062 -4.793 -8.992 1 36.06 3 LYS B N 1
ATOM 2666 C CA . LYS B 1 3 ? -22.219 -6.117 -8.406 1 36.06 3 LYS B CA 1
ATOM 2667 C C . LYS B 1 3 ? -21.172 -7.082 -8.93 1 36.06 3 LYS B C 1
ATOM 2669 O O . LYS B 1 3 ? -21.125 -8.242 -8.516 1 36.06 3 LYS B O 1
ATOM 2674 N N . LEU B 1 4 ? -20.469 -6.586 -9.93 1 36.25 4 LEU B N 1
ATOM 2675 C CA . LEU B 1 4 ? -19.609 -7.461 -10.734 1 36.25 4 LEU B CA 1
ATOM 2676 C C . LEU B 1 4 ? -18.219 -7.574 -10.125 1 36.25 4 LEU B C 1
ATOM 2678 O O . LEU B 1 4 ? -17.422 -8.414 -10.547 1 36.25 4 LEU B O 1
ATOM 2682 N N . LEU B 1 5 ? -17.875 -6.668 -9.344 1 42.47 5 LEU B N 1
ATOM 2683 C CA . LEU B 1 5 ? -16.5 -6.574 -8.883 1 42.47 5 LEU B CA 1
ATOM 2684 C C . LEU B 1 5 ? -16.156 -7.742 -7.961 1 42.47 5 LEU B C 1
ATOM 2686 O O . LEU B 1 5 ? -15.086 -8.352 -8.102 1 42.47 5 LEU B O 1
ATOM 2690 N N . PRO B 1 6 ? -17.031 -7.926 -7.016 1 46.59 6 PRO B N 1
ATOM 2691 C CA . PRO B 1 6 ? -16.766 -9.172 -6.285 1 46.59 6 PRO B CA 1
ATOM 2692 C C . PRO B 1 6 ? -16.734 -10.391 -7.195 1 46.59 6 PRO B C 1
ATOM 2694 O O . PRO B 1 6 ? -16 -11.352 -6.934 1 46.59 6 PRO B O 1
ATOM 2697 N N . ILE B 1 7 ? -17.469 -10.203 -8.188 1 45.38 7 ILE B N 1
ATOM 2698 C CA . ILE B 1 7 ? -17.594 -11.289 -9.156 1 45.38 7 ILE B CA 1
ATOM 2699 C C . ILE B 1 7 ? -16.297 -11.422 -9.953 1 45.38 7 ILE B C 1
ATOM 2701 O O . ILE B 1 7 ? -15.898 -12.531 -10.312 1 45.38 7 ILE B O 1
ATOM 2705 N N . LEU B 1 8 ? -15.773 -10.328 -10.148 1 45.12 8 LEU B N 1
ATOM 2706 C CA . LEU B 1 8 ? -14.578 -10.375 -10.984 1 45.12 8 LEU B CA 1
ATOM 2707 C C . LEU B 1 8 ? -13.453 -11.125 -10.273 1 45.12 8 LEU B C 1
ATOM 2709 O O . LEU B 1 8 ? -12.688 -11.852 -10.914 1 45.12 8 LEU B O 1
ATOM 2713 N N . ASP B 1 9 ? -13.406 -10.875 -9.062 1 51.66 9 ASP B N 1
ATOM 2714 C CA . ASP B 1 9 ? -12.461 -11.664 -8.281 1 51.66 9 ASP B CA 1
ATOM 2715 C C . ASP B 1 9 ? -12.633 -13.156 -8.555 1 51.66 9 ASP B C 1
ATOM 2717 O O . ASP B 1 9 ? -11.656 -13.883 -8.719 1 51.66 9 ASP B O 1
ATOM 2721 N N . TYR B 1 10 ? -13.852 -13.398 -8.672 1 54.56 10 TYR B N 1
ATOM 2722 C CA . TYR B 1 10 ? -14.273 -14.781 -8.859 1 54.56 10 TYR B CA 1
ATOM 2723 C C . TYR B 1 10 ? -13.953 -15.258 -10.273 1 54.56 10 TYR B C 1
ATOM 2725 O O . TYR B 1 10 ? -13.586 -16.406 -10.484 1 54.56 10 TYR B O 1
ATOM 2733 N N . VAL B 1 11 ? -14.062 -14.281 -11 1 51.88 11 VAL B N 1
ATOM 2734 C CA . VAL B 1 11 ? -13.852 -14.625 -12.406 1 51.88 11 VAL B CA 1
ATOM 2735 C C . VAL B 1 11 ? -12.375 -14.922 -12.656 1 51.88 11 VAL B C 1
ATOM 2737 O O . VAL B 1 11 ? -12.039 -15.891 -13.336 1 51.88 11 VAL B O 1
ATOM 2740 N N . VAL B 1 12 ? -11.648 -14.203 -11.969 1 55.34 12 VAL B N 1
ATOM 2741 C CA . VAL B 1 12 ? -10.219 -14.398 -12.203 1 55.34 12 VAL B CA 1
ATOM 2742 C C . VAL B 1 12 ? -9.789 -15.75 -11.641 1 55.34 12 VAL B C 1
ATOM 2744 O O . VAL B 1 12 ? -9.062 -16.5 -12.297 1 55.34 12 VAL B O 1
ATOM 2747 N N . LEU B 1 13 ? -10.289 -15.977 -10.508 1 58.09 13 LEU B N 1
ATOM 2748 C CA . LEU B 1 13 ? -9.969 -17.266 -9.891 1 58.09 13 LEU B CA 1
ATOM 2749 C C . LEU B 1 13 ? -10.547 -18.422 -10.711 1 58.09 13 LEU B C 1
ATOM 2751 O O . LEU B 1 13 ? -9.883 -19.438 -10.922 1 58.09 13 LEU B O 1
ATOM 2755 N N . PHE B 1 14 ? -11.742 -18.172 -11.125 1 54.75 14 PHE B N 1
ATOM 2756 C CA . PHE B 1 14 ? -12.414 -19.188 -11.914 1 54.75 14 PHE B CA 1
ATOM 2757 C C . PHE B 1 14 ? -11.68 -19.438 -13.227 1 54.75 14 PHE B C 1
ATOM 2759 O O . PHE B 1 14 ? -11.492 -20.578 -13.633 1 54.75 14 PHE B O 1
ATOM 2766 N N . VAL B 1 15 ? -11.281 -18.359 -13.75 1 54.88 15 VAL B N 1
ATOM 2767 C CA . VAL B 1 15 ? -10.609 -18.469 -15.039 1 54.88 15 VAL B CA 1
ATOM 2768 C C . VAL B 1 15 ? -9.258 -19.156 -14.859 1 54.88 15 VAL B C 1
ATOM 2770 O O . VAL B 1 15 ? -8.875 -20.016 -15.656 1 54.88 15 VAL B O 1
ATOM 2773 N N . ALA B 1 16 ? -8.68 -18.828 -13.844 1 56.72 16 ALA B N 1
ATOM 2774 C CA . ALA B 1 16 ? -7.379 -19.422 -13.586 1 56.72 16 ALA B CA 1
ATOM 2775 C C . ALA B 1 16 ? -7.512 -20.922 -13.336 1 56.72 16 ALA B C 1
ATOM 2777 O O . ALA B 1 16 ? -6.75 -21.734 -13.883 1 56.72 16 ALA B O 1
ATOM 2778 N N . VAL B 1 17 ? -8.5 -21.203 -12.617 1 58 17 VAL B N 1
ATOM 2779 C CA . VAL B 1 17 ? -8.719 -22.594 -12.242 1 58 17 VAL B CA 1
ATOM 2780 C C . VAL B 1 17 ? -9.242 -23.391 -13.438 1 58 17 VAL B C 1
ATOM 2782 O O . VAL B 1 17 ? -8.789 -24.5 -13.711 1 58 17 VAL B O 1
ATOM 2785 N N . ALA B 1 18 ? -10.203 -22.75 -14.086 1 55.91 18 ALA B N 1
ATOM 2786 C CA . ALA B 1 18 ? -10.758 -23.391 -15.273 1 55.91 18 ALA B CA 1
ATOM 2787 C C . ALA B 1 18 ? -9.672 -23.609 -16.328 1 55.91 18 ALA B C 1
ATOM 2789 O O . ALA B 1 18 ? -9.609 -24.672 -16.938 1 55.91 18 ALA B O 1
ATOM 2790 N N . GLY B 1 19 ? -8.891 -22.625 -16.469 1 58.03 19 GLY B N 1
ATOM 2791 C CA . GLY B 1 19 ? -7.805 -22.75 -17.422 1 58.03 19 GLY B CA 1
ATOM 2792 C C . GLY B 1 19 ? -6.816 -23.844 -17.078 1 58.03 19 GLY B C 1
ATOM 2793 O O . GLY B 1 19 ? -6.402 -24.609 -17.953 1 58.03 19 GLY B O 1
ATOM 2794 N N . ALA B 1 20 ? -6.582 -23.969 -15.852 1 59.19 20 ALA B N 1
ATOM 2795 C CA . ALA B 1 20 ? -5.668 -25.016 -15.383 1 59.19 20 ALA B CA 1
ATOM 2796 C C . ALA B 1 20 ? -6.266 -26.406 -15.602 1 59.19 20 ALA B C 1
ATOM 2798 O O . ALA B 1 20 ? -5.555 -27.344 -15.969 1 59.19 20 ALA B O 1
ATOM 2799 N N . GLY B 1 21 ? -7.535 -26.469 -15.336 1 58.47 21 GLY B N 1
ATOM 2800 C CA . GLY B 1 21 ? -8.211 -27.734 -15.555 1 58.47 21 GLY B CA 1
ATOM 2801 C C . GLY B 1 21 ? -8.219 -28.172 -17 1 58.47 21 GLY B C 1
ATOM 2802 O O . GLY B 1 21 ? -7.965 -29.344 -17.312 1 58.47 21 GLY B O 1
ATOM 2803 N N . VAL B 1 22 ? -8.516 -27.188 -17.812 1 58.41 22 VAL B N 1
ATOM 2804 C CA . VAL B 1 22 ? -8.523 -27.484 -19.25 1 58.41 22 VAL B CA 1
ATOM 2805 C C . VAL B 1 22 ? -7.129 -27.922 -19.703 1 58.41 22 VAL B C 1
ATOM 2807 O O . VAL B 1 22 ? -6.988 -28.891 -20.453 1 58.41 22 VAL B O 1
ATOM 2810 N N . ALA B 1 23 ? -6.258 -27.266 -19.203 1 59.56 23 ALA B N 1
ATOM 2811 C CA . ALA B 1 23 ? -4.883 -27.609 -19.547 1 59.56 23 ALA B CA 1
ATOM 2812 C C . ALA B 1 23 ? -4.543 -29.031 -19.094 1 59.56 23 ALA B C 1
ATOM 2814 O O . ALA B 1 23 ? -3.924 -29.797 -19.828 1 59.56 23 ALA B O 1
ATOM 2815 N N . TYR B 1 24 ? -4.992 -29.344 -18 1 59.19 24 TYR B N 1
ATOM 2816 C CA . TYR B 1 24 ? -4.77 -30.688 -17.453 1 59.19 24 TYR B CA 1
ATOM 2817 C C . TYR B 1 24 ? -5.461 -31.734 -18.312 1 59.19 24 TYR B C 1
ATOM 2819 O O . TYR B 1 24 ? -4.875 -32.781 -18.609 1 59.19 24 TYR B O 1
ATOM 2827 N N . ALA B 1 25 ? -6.73 -31.438 -18.547 1 58.81 25 ALA B N 1
ATOM 2828 C CA . ALA B 1 25 ? -7.496 -32.375 -19.359 1 58.81 25 ALA B CA 1
ATOM 2829 C C . ALA B 1 25 ? -6.828 -32.625 -20.703 1 58.81 25 ALA B C 1
ATOM 2831 O O . ALA B 1 25 ? -6.773 -33.75 -21.188 1 58.81 25 ALA B O 1
ATOM 2832 N N . PHE B 1 26 ? -6.449 -31.547 -21.203 1 58.44 26 PHE B N 1
ATOM 2833 C CA . PHE B 1 26 ? -5.777 -31.672 -22.5 1 58.44 26 PHE B CA 1
ATOM 2834 C C . PHE B 1 26 ? -4.512 -32.531 -22.359 1 58.44 26 PHE B C 1
ATOM 2836 O O . PHE B 1 26 ? -4.215 -33.344 -23.234 1 58.44 26 PHE B O 1
ATOM 2843 N N . LEU B 1 27 ? -3.875 -32.312 -21.297 1 55.69 27 LEU B N 1
ATOM 2844 C CA . LEU B 1 27 ? -2.588 -32.969 -21.094 1 55.69 27 LEU B CA 1
ATOM 2845 C C . LEU B 1 27 ? -2.775 -34.469 -20.797 1 55.69 27 LEU B C 1
ATOM 2847 O O . LEU B 1 27 ? -2.025 -35.312 -21.281 1 55.69 27 LEU B O 1
ATOM 2851 N N . GLU B 1 28 ? -3.637 -34.688 -19.953 1 55.44 28 GLU B N 1
ATOM 2852 C CA . GLU B 1 28 ? -3.748 -36.062 -19.453 1 55.44 28 GLU B CA 1
ATOM 2853 C C . GLU B 1 28 ? -4.633 -36.906 -20.359 1 55.44 28 GLU B C 1
ATOM 2855 O O . GLU B 1 28 ? -4.363 -38.094 -20.562 1 55.44 28 GLU B O 1
ATOM 2860 N N . TYR B 1 29 ? -5.633 -36.375 -20.844 1 53 29 TYR B N 1
ATOM 2861 C CA . TYR B 1 29 ? -6.602 -37.281 -21.438 1 53 29 TYR B CA 1
ATOM 2862 C C . TYR B 1 29 ? -6.719 -37.031 -22.938 1 53 29 TYR B C 1
ATOM 2864 O O . TYR B 1 29 ? -7.531 -37.656 -23.625 1 53 29 TYR B O 1
ATOM 2872 N N . GLY B 1 30 ? -5.594 -36.406 -23.516 1 53.31 30 GLY B N 1
ATOM 2873 C CA . GLY B 1 30 ? -5.531 -36.281 -24.969 1 53.31 30 GLY B CA 1
ATOM 2874 C C . GLY B 1 30 ? -6.863 -35.938 -25.594 1 53.31 30 GLY B C 1
ATOM 2875 O O . GLY B 1 30 ? -6.996 -35.938 -26.828 1 53.31 30 GLY B O 1
ATOM 2876 N N . GLY B 1 31 ? -8.094 -35.75 -24.875 1 54.41 31 GLY B N 1
ATOM 2877 C CA . GLY B 1 31 ? -9.461 -35.594 -25.328 1 54.41 31 GLY B CA 1
ATOM 2878 C C . GLY B 1 31 ? -10.484 -35.719 -24.219 1 54.41 31 GLY B C 1
ATOM 2879 O O . GLY B 1 31 ? -10.148 -36.094 -23.094 1 54.41 31 GLY B O 1
ATOM 2880 N N . GLY B 1 32 ? -11.586 -34.75 -24.109 1 60.88 32 GLY B N 1
ATOM 2881 C CA . GLY B 1 32 ? -12.68 -34.812 -23.141 1 60.88 32 GLY B CA 1
ATOM 2882 C C . GLY B 1 32 ? -12.836 -33.5 -22.359 1 60.88 32 GLY B C 1
ATOM 2883 O O . GLY B 1 32 ? -12.641 -33.469 -21.141 1 60.88 32 GLY B O 1
ATOM 2884 N N . ALA B 1 33 ? -13.062 -32.75 -23.078 1 63.31 33 ALA B N 1
ATOM 2885 C CA . ALA B 1 33 ? -13.281 -31.375 -22.594 1 63.31 33 ALA B CA 1
ATOM 2886 C C . ALA B 1 33 ? -14.25 -31.375 -21.406 1 63.31 33 ALA B C 1
ATOM 2888 O O . ALA B 1 33 ? -14.031 -30.656 -20.438 1 63.31 33 ALA B O 1
ATOM 2889 N N . LEU B 1 34 ? -15.195 -32.344 -21.562 1 70.5 34 LEU B N 1
ATOM 2890 C CA . LEU B 1 34 ? -16.203 -32.375 -20.5 1 70.5 34 LEU B CA 1
ATOM 2891 C C . LEU B 1 34 ? -15.609 -32.938 -19.203 1 70.5 34 LEU B C 1
ATOM 2893 O O . LEU B 1 34 ? -15.898 -32.406 -18.125 1 70.5 34 LEU B O 1
ATOM 2897 N N . ILE B 1 35 ? -14.891 -34.031 -19.359 1 72.94 35 ILE B N 1
ATOM 2898 C CA . ILE B 1 35 ? -14.273 -34.625 -18.188 1 72.94 35 ILE B CA 1
ATOM 2899 C C . ILE B 1 35 ? -13.328 -33.625 -17.531 1 72.94 35 ILE B C 1
ATOM 2901 O O . ILE B 1 35 ? -13.383 -33.406 -16.312 1 72.94 35 ILE B O 1
ATOM 2905 N N . GLY B 1 36 ? -12.57 -32.938 -18.266 1 70.31 36 GLY B N 1
ATOM 2906 C CA . GLY B 1 36 ? -11.648 -31.938 -17.734 1 70.31 36 GLY B CA 1
ATOM 2907 C C . GLY B 1 36 ? -12.352 -30.766 -17.078 1 70.31 36 GLY B C 1
ATOM 2908 O O . GLY B 1 36 ? -11.938 -30.312 -16.016 1 70.31 36 GLY B O 1
ATOM 2909 N N . ALA B 1 37 ? -13.422 -30.391 -17.719 1 70.5 37 ALA B N 1
ATOM 2910 C CA . ALA B 1 37 ? -14.18 -29.266 -17.203 1 70.5 37 ALA B CA 1
ATOM 2911 C C . ALA B 1 37 ? -14.82 -29.609 -15.852 1 70.5 37 ALA B C 1
ATOM 2913 O O . ALA B 1 37 ? -14.867 -28.781 -14.945 1 70.5 37 ALA B O 1
ATOM 2914 N N . THR B 1 38 ? -15.312 -30.812 -15.82 1 74.44 38 THR B N 1
ATOM 2915 C CA . THR B 1 38 ? -15.945 -31.234 -14.578 1 74.44 38 THR B CA 1
ATOM 2916 C C . THR B 1 38 ? -14.922 -31.312 -13.445 1 74.44 38 THR B C 1
ATOM 2918 O O . THR B 1 38 ? -15.172 -30.828 -12.344 1 74.44 38 THR B O 1
ATOM 2921 N N . TYR B 1 39 ? -13.82 -31.922 -13.719 1 74.38 39 TYR B N 1
ATOM 2922 C CA . TYR B 1 39 ? -12.789 -32 -12.695 1 74.38 39 TYR B CA 1
ATOM 2923 C C . TYR B 1 39 ? -12.328 -30.625 -12.25 1 74.38 39 TYR B C 1
ATOM 2925 O O . TYR B 1 39 ? -12.109 -30.391 -11.062 1 74.38 39 TYR B O 1
ATOM 2933 N N . ALA B 1 40 ? -12.242 -29.703 -13.188 1 70.69 40 ALA B N 1
ATOM 2934 C CA . ALA B 1 40 ? -11.812 -28.344 -12.867 1 70.69 40 ALA B CA 1
ATOM 2935 C C . ALA B 1 40 ? -12.836 -27.641 -11.977 1 70.69 40 ALA B C 1
ATOM 2937 O O . ALA B 1 40 ? -12.461 -26.953 -11.016 1 70.69 40 ALA B O 1
ATOM 2938 N N . LEU B 1 41 ? -14.062 -27.781 -12.305 1 72.94 41 LEU B N 1
ATOM 2939 C CA . LEU B 1 41 ? -15.125 -27.156 -11.531 1 72.94 41 LEU B CA 1
ATOM 2940 C C . LEU B 1 41 ? -15.133 -27.672 -10.094 1 72.94 41 LEU B C 1
ATOM 2942 O O . LEU B 1 41 ? -15.219 -26.891 -9.148 1 72.94 41 LEU B O 1
ATOM 2946 N N . PHE B 1 42 ? -14.984 -28.938 -9.984 1 78.81 42 PHE B N 1
ATOM 2947 C CA . PHE B 1 42 ? -15.094 -29.531 -8.656 1 78.81 42 PHE B CA 1
ATOM 2948 C C . PHE B 1 42 ? -13.812 -29.312 -7.855 1 78.81 42 PHE B C 1
ATOM 2950 O O . PHE B 1 42 ? -13.836 -29.328 -6.621 1 78.81 42 PHE B O 1
ATOM 2957 N N . ALA B 1 43 ? -12.766 -29.125 -8.531 1 75 43 ALA B N 1
ATOM 2958 C CA . ALA B 1 43 ? -11.508 -28.844 -7.844 1 75 43 ALA B CA 1
ATOM 2959 C C . ALA B 1 43 ? -11.453 -27.406 -7.375 1 75 43 ALA B C 1
ATOM 2961 O O . ALA B 1 43 ? -10.922 -27.109 -6.297 1 75 43 ALA B O 1
ATOM 2962 N N . CYS B 1 44 ? -12.07 -26.469 -8.062 1 73.25 44 CYS B N 1
ATOM 2963 C CA . CYS B 1 44 ? -11.922 -25.047 -7.781 1 73.25 44 CYS B CA 1
ATOM 2964 C C . CYS B 1 44 ? -13.047 -24.547 -6.879 1 73.25 44 CYS B C 1
ATOM 2966 O O . CYS B 1 44 ? -12.836 -23.641 -6.062 1 73.25 44 CYS B O 1
ATOM 2968 N N . ALA B 1 45 ? -14.227 -25.109 -7.008 1 76.62 45 ALA B N 1
ATOM 2969 C CA . ALA B 1 45 ? -15.406 -24.609 -6.309 1 76.62 45 ALA B CA 1
ATOM 2970 C C . ALA B 1 45 ? -15.203 -24.656 -4.797 1 76.62 45 ALA B C 1
ATOM 2972 O O . ALA B 1 45 ? -15.508 -23.688 -4.102 1 76.62 45 ALA B O 1
ATOM 2973 N N . PRO B 1 46 ? -14.594 -25.75 -4.293 1 81.31 46 PRO B N 1
ATOM 2974 C CA . PRO B 1 46 ? -14.422 -25.766 -2.84 1 81.31 46 PRO B CA 1
ATOM 2975 C C . PRO B 1 46 ? -13.453 -24.688 -2.346 1 81.31 46 PRO B C 1
ATOM 2977 O O . PRO B 1 46 ? -13.633 -24.141 -1.253 1 81.31 46 PRO B O 1
ATOM 2980 N N . ILE B 1 47 ? -12.477 -24.375 -3.111 1 79.69 47 ILE B N 1
ATOM 2981 C CA . ILE B 1 47 ? -11.508 -23.359 -2.727 1 79.69 47 ILE B CA 1
ATOM 2982 C C . ILE B 1 47 ? -12.203 -22 -2.66 1 79.69 47 ILE B C 1
ATOM 2984 O O . ILE B 1 47 ? -12.023 -21.25 -1.694 1 79.69 47 ILE B O 1
ATOM 2988 N N . LEU B 1 48 ? -13.016 -21.766 -3.621 1 73.62 48 LEU B N 1
ATOM 2989 C CA . LEU B 1 48 ? -13.727 -20.5 -3.67 1 73.62 48 LEU B CA 1
ATOM 2990 C C . LEU B 1 48 ? -14.703 -20.375 -2.502 1 73.62 48 LEU B C 1
ATOM 2992 O O . LEU B 1 48 ? -14.812 -19.312 -1.892 1 73.62 48 LEU B O 1
ATOM 2996 N N . ALA B 1 49 ? -15.344 -21.438 -2.277 1 78.12 49 ALA B N 1
ATOM 2997 C CA . ALA B 1 49 ? -16.312 -21.453 -1.182 1 78.12 49 ALA B CA 1
ATOM 2998 C C . ALA B 1 49 ? -15.617 -21.234 0.161 1 78.12 49 ALA B C 1
ATOM 3000 O O . ALA B 1 49 ? -16.156 -20.547 1.036 1 78.12 49 ALA B O 1
ATOM 3001 N N . PHE B 1 50 ? -14.461 -21.781 0.28 1 81.75 50 PHE B N 1
ATOM 3002 C CA . PHE B 1 50 ? -13.703 -21.625 1.515 1 81.75 50 PHE B CA 1
ATOM 3003 C C . PHE B 1 50 ? -13.242 -20.188 1.685 1 81.75 50 PHE B C 1
ATOM 3005 O O . PHE B 1 50 ? -13.367 -19.609 2.77 1 81.75 50 PHE B O 1
ATOM 3012 N N . GLU B 1 51 ? -12.805 -19.625 0.708 1 74.06 51 GLU B N 1
ATOM 3013 C CA . GLU B 1 51 ? -12.273 -18.266 0.754 1 74.06 51 GLU B CA 1
ATOM 3014 C C . GLU B 1 51 ? -13.383 -17.25 1.029 1 74.06 51 GLU B C 1
ATOM 3016 O O . GLU B 1 51 ? -13.133 -16.203 1.632 1 74.06 51 GLU B O 1
ATOM 3021 N N . ARG B 1 52 ? -14.617 -17.547 0.731 1 69.38 52 ARG B N 1
ATOM 3022 C CA . ARG B 1 52 ? -15.75 -16.672 0.947 1 69.38 52 ARG B CA 1
ATOM 3023 C C . ARG B 1 52 ? -16.359 -16.891 2.326 1 69.38 52 ARG B C 1
ATOM 3025 O O . ARG B 1 52 ? -17.25 -16.125 2.748 1 69.38 52 ARG B O 1
ATOM 3032 N N . GLY B 1 53 ? -15.805 -17.844 2.922 1 72.69 53 GLY B N 1
ATOM 3033 C CA . GLY B 1 53 ? -16.297 -18.125 4.262 1 72.69 53 GLY B CA 1
ATOM 3034 C C . GLY B 1 53 ? -17.562 -18.938 4.273 1 72.69 53 GLY B C 1
ATOM 3035 O O . GLY B 1 53 ? -18.281 -18.984 5.285 1 72.69 53 GLY B O 1
ATOM 3036 N N . TYR B 1 54 ? -17.906 -19.438 3.111 1 71.69 54 TYR B N 1
ATOM 3037 C CA . TYR B 1 54 ? -19.109 -20.25 3.049 1 71.69 54 TYR B CA 1
ATOM 3038 C C . TYR B 1 54 ? -18.859 -21.625 3.658 1 71.69 54 TYR B C 1
ATOM 3040 O O . TYR B 1 54 ? -19.781 -22.234 4.219 1 71.69 54 TYR B O 1
ATOM 3048 N N . ILE B 1 55 ? -17.641 -22.047 3.482 1 77.25 55 ILE B N 1
ATOM 3049 C CA . ILE B 1 55 ? -17.234 -23.328 4.066 1 77.25 55 ILE B CA 1
ATOM 3050 C C . ILE B 1 55 ? -16.266 -23.078 5.227 1 77.25 55 ILE B C 1
ATOM 3052 O O . ILE B 1 55 ? -15.227 -22.438 5.051 1 77.25 55 ILE B O 1
ATOM 3056 N N . LEU B 1 56 ? -16.547 -23.453 6.375 1 82 56 LEU B N 1
ATOM 3057 C CA . LEU B 1 56 ? -15.719 -23.375 7.566 1 82 56 LEU B CA 1
ATOM 3058 C C . LEU B 1 56 ? -15.266 -21.953 7.824 1 82 56 LEU B C 1
ATOM 3060 O O . LEU B 1 56 ? -14.07 -21.656 7.852 1 82 56 LEU B O 1
ATOM 3064 N N . PRO B 1 57 ? -16.219 -21.016 8.062 1 78.06 57 PRO B N 1
ATOM 3065 C CA . PRO B 1 57 ? -15.891 -19.609 8.234 1 78.06 57 PRO B CA 1
ATOM 3066 C C . PRO B 1 57 ? -14.969 -19.359 9.43 1 78.06 57 PRO B C 1
ATOM 3068 O O . PRO B 1 57 ? -14.109 -18.469 9.375 1 78.06 57 PRO B O 1
ATOM 3071 N N . GLY B 1 58 ? -15.141 -20.094 10.445 1 80.25 58 GLY B N 1
ATOM 3072 C CA . GLY B 1 58 ? -14.258 -19.953 11.594 1 80.25 58 GLY B CA 1
ATOM 3073 C C . GLY B 1 58 ? -12.797 -20.219 11.266 1 80.25 58 GLY B C 1
ATOM 3074 O O . GLY B 1 58 ? -11.914 -19.453 11.656 1 80.25 58 GLY B O 1
ATOM 3075 N N . LEU B 1 59 ? -12.586 -21.297 10.492 1 84.56 59 LEU B N 1
ATOM 3076 C CA . LEU B 1 59 ? -11.227 -21.656 10.109 1 84.56 59 LEU B CA 1
ATOM 3077 C C . LEU B 1 59 ? -10.625 -20.625 9.172 1 84.56 59 LEU B C 1
ATOM 3079 O O . LEU B 1 59 ? -9.445 -20.281 9.289 1 84.56 59 LEU B O 1
ATOM 3083 N N . SER B 1 60 ? -11.453 -20.156 8.312 1 80.94 60 SER B N 1
ATOM 3084 C CA . SER B 1 60 ? -10.984 -19.141 7.363 1 80.94 60 SER B CA 1
ATOM 3085 C C . SER B 1 60 ? -10.508 -17.891 8.086 1 80.94 60 SER B C 1
ATOM 3087 O O . SER B 1 60 ? -9.477 -17.312 7.719 1 80.94 60 SER B O 1
ATOM 3089 N N . ARG B 1 61 ? -11.188 -17.531 9.141 1 77.69 61 ARG B N 1
ATOM 3090 C CA . ARG B 1 61 ? -10.805 -16.359 9.914 1 77.69 61 ARG B CA 1
ATOM 3091 C C . ARG B 1 61 ? -9.508 -16.594 10.68 1 77.69 61 ARG B C 1
ATOM 3093 O O . ARG B 1 61 ? -8.664 -15.703 10.789 1 77.69 61 ARG B O 1
ATOM 3100 N N . GLN B 1 62 ? -9.422 -17.812 11.117 1 83.38 62 GLN B N 1
ATOM 3101 C CA . GLN B 1 62 ? -8.211 -18.156 11.852 1 83.38 62 GLN B CA 1
ATOM 3102 C C . GLN B 1 62 ? -6.992 -18.156 10.938 1 83.38 62 GLN B C 1
ATOM 3104 O O . GLN B 1 62 ? -5.914 -17.703 11.328 1 83.38 62 GLN B O 1
ATOM 3109 N N . VAL B 1 63 ? -7.184 -18.703 9.82 1 84.31 63 VAL B N 1
ATOM 3110 C CA . VAL B 1 63 ? -6.082 -18.797 8.867 1 84.31 63 VAL B CA 1
ATOM 3111 C C . VAL B 1 63 ? -5.66 -17.391 8.422 1 84.31 63 VAL B C 1
ATOM 3113 O O . VAL B 1 63 ? -4.469 -17.125 8.281 1 84.31 63 VAL B O 1
ATOM 3116 N N . SER B 1 64 ? -6.609 -16.516 8.266 1 78.38 64 SER B N 1
ATOM 3117 C CA . SER B 1 64 ? -6.32 -15.156 7.797 1 78.38 64 SER B CA 1
ATOM 3118 C C . SER B 1 64 ? -5.531 -14.367 8.836 1 78.38 64 SER B C 1
ATOM 3120 O O . SER B 1 64 ? -4.875 -13.375 8.5 1 78.38 64 SER B O 1
ATOM 3122 N N . ALA B 1 65 ? -5.59 -14.844 10.055 1 77.88 65 ALA B N 1
ATOM 3123 C CA . ALA B 1 65 ? -4.91 -14.141 11.133 1 77.88 65 ALA B CA 1
ATOM 3124 C C . ALA B 1 65 ? -3.457 -14.586 11.258 1 77.88 65 ALA B C 1
ATOM 3126 O O . ALA B 1 65 ? -2.668 -13.961 11.977 1 77.88 65 ALA B O 1
ATOM 3127 N N . LEU B 1 66 ? -3.084 -15.586 10.516 1 81.38 66 LEU B N 1
ATOM 3128 C CA . LEU B 1 66 ? -1.727 -16.125 10.578 1 81.38 66 LEU B CA 1
ATOM 3129 C C . LEU B 1 66 ? -0.761 -15.234 9.797 1 81.38 66 LEU B C 1
ATOM 3131 O O . LEU B 1 66 ? -1.167 -14.539 8.867 1 81.38 66 LEU B O 1
ATOM 3135 N N . PRO B 1 67 ? 0.521 -15.297 10.273 1 80.75 67 PRO B N 1
ATOM 3136 C CA . PRO B 1 67 ? 1.522 -14.641 9.43 1 80.75 67 PRO B CA 1
ATOM 3137 C C . PRO B 1 67 ? 1.619 -15.266 8.039 1 80.75 67 PRO B C 1
ATOM 3139 O O . PRO B 1 67 ? 1.198 -16.406 7.84 1 80.75 67 PRO B O 1
ATOM 3142 N N . THR B 1 68 ? 2.092 -14.57 7.07 1 80.44 68 THR B N 1
ATOM 3143 C CA . THR B 1 68 ? 2.014 -14.93 5.656 1 80.44 68 THR B CA 1
ATOM 3144 C C . THR B 1 68 ? 2.623 -16.312 5.418 1 80.44 68 THR B C 1
ATOM 3146 O O . THR B 1 68 ? 2.008 -17.156 4.773 1 80.44 68 THR B O 1
ATOM 3149 N N . PRO B 1 69 ? 3.85 -16.578 5.91 1 80.69 69 PRO B N 1
ATOM 3150 C CA . PRO B 1 69 ? 4.375 -17.906 5.633 1 80.69 69 PRO B CA 1
ATOM 3151 C C . PRO B 1 69 ? 3.49 -19.016 6.203 1 80.69 69 PRO B C 1
ATOM 3153 O O . PRO B 1 69 ? 3.256 -20.031 5.535 1 80.69 69 PRO B O 1
ATOM 3156 N N . ALA B 1 70 ? 2.998 -18.797 7.41 1 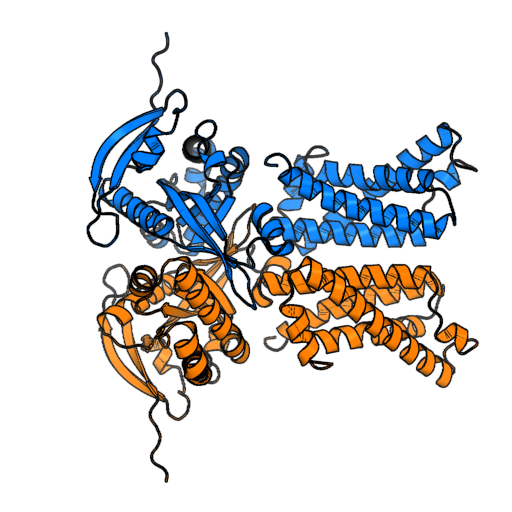86.25 70 ALA B N 1
ATOM 3157 C CA . ALA B 1 70 ? 2.082 -19.766 8 1 86.25 70 ALA B CA 1
ATOM 3158 C C . ALA B 1 70 ? 0.763 -19.812 7.238 1 86.25 70 ALA B C 1
ATOM 3160 O O . ALA B 1 70 ? 0.172 -20.891 7.074 1 86.25 70 ALA B O 1
ATOM 3161 N N . TYR B 1 71 ? 0.339 -18.688 6.848 1 85.31 71 TYR B N 1
ATOM 3162 C CA . TYR B 1 71 ? -0.873 -18.609 6.039 1 85.31 71 TYR B CA 1
ATOM 3163 C C . TYR B 1 71 ? -0.728 -19.438 4.766 1 85.31 71 TYR B C 1
ATOM 3165 O O . TYR B 1 71 ? -1.633 -20.188 4.406 1 85.31 71 TYR B O 1
ATOM 3173 N N . ILE B 1 72 ? 0.367 -19.328 4.117 1 82.75 72 ILE B N 1
ATOM 3174 C CA . ILE B 1 72 ? 0.583 -20.031 2.855 1 82.75 72 ILE B CA 1
ATOM 3175 C C . ILE B 1 72 ? 0.669 -21.531 3.111 1 82.75 72 ILE B C 1
ATOM 3177 O O . ILE B 1 72 ? 0.046 -22.328 2.4 1 82.75 72 ILE B O 1
ATOM 3181 N N . ALA B 1 73 ? 1.369 -21.891 4.117 1 85.56 73 ALA B N 1
ATOM 3182 C CA . ALA B 1 73 ? 1.532 -23.312 4.434 1 85.56 73 ALA B CA 1
ATOM 3183 C C . ALA B 1 73 ? 0.194 -23.953 4.789 1 85.56 73 ALA B C 1
ATOM 3185 O O . ALA B 1 73 ? -0.176 -24.984 4.23 1 85.56 73 ALA B O 1
ATOM 3186 N N . VAL B 1 74 ? -0.53 -23.312 5.672 1 89.19 74 VAL B N 1
ATOM 3187 C CA . VAL B 1 74 ? -1.815 -23.828 6.117 1 89.19 74 VAL B CA 1
ATOM 3188 C C . VAL B 1 74 ? -2.828 -23.75 4.977 1 89.19 74 VAL B C 1
ATOM 3190 O O . VAL B 1 74 ? -3.623 -24.672 4.777 1 89.19 74 VAL B O 1
ATOM 3193 N N . GLY B 1 75 ? -2.748 -22.672 4.254 1 87.31 75 GLY B N 1
ATOM 3194 C CA . GLY B 1 75 ? -3.615 -22.547 3.094 1 87.31 75 GLY B CA 1
ATOM 3195 C C . GLY B 1 75 ? -3.398 -23.625 2.059 1 87.31 75 GLY B C 1
ATOM 3196 O O . GLY B 1 75 ? -4.359 -24.156 1.499 1 87.31 75 GLY B O 1
ATOM 3197 N N . LEU B 1 76 ? -2.158 -23.953 1.841 1 85.31 76 LEU B N 1
ATOM 3198 C CA . LEU B 1 76 ? -1.826 -25 0.882 1 85.31 76 LEU B CA 1
ATOM 3199 C C . LEU B 1 76 ? -2.416 -26.344 1.312 1 85.31 76 LEU B C 1
ATOM 3201 O O . LEU B 1 76 ? -2.955 -27.078 0.486 1 85.31 76 LEU B O 1
ATOM 3205 N N . ILE B 1 77 ? -2.299 -26.594 2.568 1 87.69 77 ILE B N 1
ATOM 3206 C CA . ILE B 1 77 ? -2.82 -27.844 3.1 1 87.69 77 ILE B CA 1
ATOM 3207 C C . ILE B 1 77 ? -4.34 -27.875 2.961 1 87.69 77 ILE B C 1
ATOM 3209 O O . ILE B 1 77 ? -4.906 -28.844 2.473 1 87.69 77 ILE B O 1
ATOM 3213 N N . ILE B 1 78 ? -4.961 -26.812 3.314 1 89.94 78 ILE B N 1
ATOM 3214 C CA . ILE B 1 78 ? -6.414 -26.734 3.262 1 89.94 78 ILE B CA 1
ATOM 3215 C C . ILE B 1 78 ? -6.887 -26.828 1.812 1 89.94 78 ILE B C 1
ATOM 3217 O O . ILE B 1 78 ? -7.816 -27.578 1.503 1 89.94 78 ILE B O 1
ATOM 3221 N N . TYR B 1 79 ? -6.23 -26.141 0.97 1 86.81 79 TYR B N 1
ATOM 3222 C CA . TYR B 1 79 ? -6.617 -26.141 -0.436 1 86.81 79 TYR B CA 1
ATOM 3223 C C . TYR B 1 79 ? -6.402 -27.531 -1.047 1 86.81 79 TYR B C 1
ATOM 3225 O O . TYR B 1 79 ? -7.234 -28 -1.824 1 86.81 79 TYR B O 1
ATOM 3233 N N . ALA B 1 80 ? -5.293 -28.141 -0.69 1 83.44 80 ALA B N 1
ATOM 3234 C CA . ALA B 1 80 ? -5.035 -29.484 -1.183 1 83.44 80 ALA B CA 1
ATOM 3235 C C . ALA B 1 80 ? -6.145 -30.453 -0.763 1 83.44 80 ALA B C 1
ATOM 3237 O O . ALA B 1 80 ? -6.633 -31.234 -1.577 1 83.44 80 ALA B O 1
ATOM 3238 N N . ILE B 1 81 ? -6.5 -30.328 0.457 1 87.31 81 ILE B N 1
ATOM 3239 C CA . ILE B 1 81 ? -7.551 -31.188 0.982 1 87.31 81 ILE B CA 1
ATOM 3240 C C . ILE B 1 81 ? -8.859 -30.922 0.245 1 87.31 81 ILE B C 1
ATOM 3242 O O . ILE B 1 81 ? -9.547 -31.859 -0.177 1 87.31 81 ILE B O 1
ATOM 3246 N N . LEU B 1 82 ? -9.164 -29.703 0.064 1 87.12 82 LEU B N 1
ATOM 3247 C CA . LEU B 1 82 ? -10.406 -29.328 -0.605 1 87.12 82 LEU B CA 1
ATOM 3248 C C . LEU B 1 82 ? -10.398 -29.797 -2.059 1 87.12 82 LEU B C 1
ATOM 3250 O O . LEU B 1 82 ? -11.414 -30.281 -2.561 1 87.12 82 LEU B O 1
ATOM 3254 N N . VAL B 1 83 ? -9.289 -29.656 -2.682 1 83 83 VAL B N 1
ATOM 3255 C CA . VAL B 1 83 ? -9.188 -30.047 -4.086 1 83 83 VAL B CA 1
ATOM 3256 C C . VAL B 1 83 ? -9.297 -31.562 -4.215 1 83 83 VAL B C 1
ATOM 3258 O O . VAL B 1 83 ? -9.977 -32.062 -5.109 1 83 83 VAL B O 1
ATOM 3261 N N . PHE B 1 84 ? -8.656 -32.25 -3.326 1 83.31 84 PHE B N 1
ATOM 3262 C CA . PHE B 1 84 ? -8.711 -33.688 -3.369 1 83.31 84 PHE B CA 1
ATOM 3263 C C . PHE B 1 84 ? -10.125 -34.188 -3.1 1 83.31 84 PHE B C 1
ATOM 3265 O O . PHE B 1 84 ? -10.578 -35.156 -3.734 1 83.31 84 PHE B O 1
ATOM 3272 N N . CYS B 1 85 ? -10.734 -33.562 -2.189 1 86.31 85 CYS B N 1
ATOM 3273 C CA . CYS B 1 85 ? -12.125 -33.938 -1.919 1 86.31 85 CYS B CA 1
ATOM 3274 C C . CYS B 1 85 ? -13.016 -33.625 -3.117 1 86.31 85 CYS B C 1
ATOM 3276 O O . CYS B 1 85 ? -13.883 -34.406 -3.479 1 86.31 85 CYS B O 1
ATOM 3278 N N . GLY B 1 86 ? -12.734 -32.469 -3.654 1 83.5 86 GLY B N 1
ATOM 3279 C CA . GLY B 1 86 ? -13.477 -32.094 -4.848 1 83.5 86 GLY B CA 1
ATOM 3280 C C . GLY B 1 86 ? -13.219 -33.031 -6.02 1 83.5 86 GLY B C 1
ATOM 3281 O O . GLY B 1 86 ? -14.148 -33.406 -6.734 1 83.5 86 GLY B O 1
ATOM 3282 N N . PHE B 1 87 ? -11.961 -33.344 -6.215 1 80.31 87 PHE B N 1
ATOM 3283 C CA . PHE B 1 87 ? -11.578 -34.281 -7.27 1 80.31 87 PHE B CA 1
ATOM 3284 C C . PHE B 1 87 ? -12.25 -35.625 -7.078 1 80.31 87 PHE B C 1
ATOM 3286 O O . PHE B 1 87 ? -12.727 -36.219 -8.039 1 80.31 87 PHE B O 1
ATOM 3293 N N . GLY B 1 88 ? -12.234 -36.062 -5.902 1 84.12 88 GLY B N 1
ATOM 3294 C CA . GLY B 1 88 ? -12.906 -37.344 -5.598 1 84.12 88 GLY B CA 1
ATOM 3295 C C . GLY B 1 88 ? -14.391 -37.312 -5.875 1 84.12 88 GLY B C 1
ATOM 3296 O O . GLY B 1 88 ? -14.945 -38.25 -6.449 1 84.12 88 GLY B O 1
ATOM 3297 N N . LEU B 1 89 ? -14.977 -36.219 -5.449 1 87.25 89 LEU B N 1
ATOM 3298 C CA . LEU B 1 89 ? -16.406 -36.062 -5.664 1 87.25 89 LEU B CA 1
ATOM 3299 C C . LEU B 1 89 ? -16.734 -35.938 -7.152 1 87.25 89 LEU B C 1
ATOM 3301 O O . LEU B 1 89 ? -17.672 -36.562 -7.633 1 87.25 89 LEU B O 1
ATOM 3305 N N . GLY B 1 90 ? -15.984 -35.156 -7.82 1 83 90 GLY B N 1
ATOM 3306 C CA . GLY B 1 90 ? -16.188 -35.062 -9.258 1 83 90 GLY B CA 1
ATOM 3307 C C . GLY B 1 90 ? -15.969 -36.344 -10 1 83 90 GLY B C 1
ATOM 3308 O O . GLY B 1 90 ? -16.75 -36.719 -10.883 1 83 90 GLY B O 1
ATOM 3309 N N . GLY B 1 91 ? -14.922 -37.062 -9.688 1 82.44 91 GLY B N 1
ATOM 3310 C CA . GLY B 1 91 ? -14.672 -38.344 -10.281 1 82.44 91 GLY B CA 1
ATOM 3311 C C . GLY B 1 91 ? -15.773 -39.344 -10.016 1 82.44 91 GLY B C 1
ATOM 3312 O O . GLY B 1 91 ? -16.156 -40.125 -10.906 1 82.44 91 GLY B O 1
ATOM 3313 N N . THR B 1 92 ? -16.266 -39.312 -8.812 1 88.5 92 THR B N 1
ATOM 3314 C CA . THR B 1 92 ? -17.359 -40.219 -8.445 1 88.5 92 THR B CA 1
ATOM 3315 C C . THR B 1 92 ? -18.609 -39.906 -9.242 1 88.5 92 THR B C 1
ATOM 3317 O O . THR B 1 92 ? -19.312 -40.812 -9.703 1 88.5 92 THR B O 1
ATOM 3320 N N . ILE B 1 93 ? -18.828 -38.594 -9.398 1 86.12 93 ILE B N 1
ATOM 3321 C CA . ILE B 1 93 ? -20 -38.188 -10.156 1 86.12 93 ILE B CA 1
ATOM 3322 C C . ILE B 1 93 ? -19.844 -38.594 -11.617 1 86.12 93 ILE B C 1
ATOM 3324 O O . ILE B 1 93 ? -20.781 -39.094 -12.234 1 86.12 93 ILE B O 1
ATOM 3328 N N . LEU B 1 94 ? -18.688 -38.406 -12.148 1 84.69 94 LEU B N 1
ATOM 3329 C CA . LEU B 1 94 ? -18.422 -38.75 -13.531 1 84.69 94 LEU B CA 1
ATOM 3330 C C . LEU B 1 94 ? -18.516 -40.281 -13.734 1 84.69 94 LEU B C 1
ATOM 3332 O O . LEU B 1 94 ? -19.016 -40.75 -14.758 1 84.69 94 LEU B O 1
ATOM 3336 N N . TRP B 1 95 ? -18.094 -40.969 -12.773 1 86.75 95 TRP B N 1
ATOM 3337 C CA . TRP B 1 95 ? -18.156 -42.438 -12.844 1 86.75 95 TRP B CA 1
ATOM 3338 C C . TRP B 1 95 ? -19.609 -42.906 -12.742 1 86.75 95 TRP B C 1
ATOM 3340 O O . TRP B 1 95 ? -20.031 -43.781 -13.508 1 86.75 95 TRP B O 1
ATOM 3350 N N . LEU B 1 96 ? -20.297 -42.281 -11.82 1 88.62 96 LEU B N 1
ATOM 3351 C CA . LEU B 1 96 ? -21.688 -42.688 -11.602 1 88.62 96 LEU B CA 1
ATOM 3352 C C . LEU B 1 96 ? -22.531 -42.375 -12.82 1 88.62 96 LEU B C 1
ATOM 3354 O O . LEU B 1 96 ? -23.484 -43.094 -13.133 1 88.62 96 LEU B O 1
ATOM 3358 N N . SER B 1 97 ? -22.156 -41.25 -13.469 1 86.81 97 SER B N 1
ATOM 3359 C CA . SER B 1 97 ? -22.922 -40.844 -14.633 1 86.81 97 SER B CA 1
ATOM 3360 C C . SER B 1 97 ? -22.562 -41.656 -15.867 1 86.81 97 SER B C 1
ATOM 3362 O O . SER B 1 97 ? -23.234 -41.562 -16.891 1 86.81 97 SER B O 1
ATOM 3364 N N . GLY B 1 98 ? -21.438 -42.438 -15.859 1 82.12 98 GLY B N 1
ATOM 3365 C CA . GLY B 1 98 ? -21.016 -43.281 -16.969 1 82.12 98 GLY B CA 1
ATOM 3366 C C . GLY B 1 98 ? -20.141 -42.531 -17.969 1 82.12 98 GLY B C 1
ATOM 3367 O O . GLY B 1 98 ? -19.766 -43.094 -19 1 82.12 98 GLY B O 1
ATOM 3368 N N . ILE B 1 99 ? -19.938 -41.344 -17.719 1 78.94 99 ILE B N 1
ATOM 3369 C CA . ILE B 1 99 ? -19.172 -40.531 -18.656 1 78.94 99 ILE B CA 1
ATOM 3370 C C . ILE B 1 99 ? -17.703 -40.906 -18.594 1 78.94 99 ILE B C 1
ATOM 3372 O O . ILE B 1 99 ? -17.016 -40.969 -19.609 1 78.94 99 ILE B O 1
ATOM 3376 N N . PHE B 1 100 ? -17.188 -41.219 -17.359 1 77.38 100 PHE B N 1
ATOM 3377 C CA . PHE B 1 100 ? -15.789 -41.594 -17.188 1 77.38 100 PHE B CA 1
ATOM 3378 C C . PHE B 1 100 ? -15.57 -43.062 -17.547 1 77.38 100 PHE B C 1
ATOM 3380 O O . PHE B 1 100 ? -16.234 -43.938 -17 1 77.38 100 PHE B O 1
ATOM 3387 N N . PRO B 1 101 ? -14.633 -43.125 -18.562 1 75.56 101 PRO B N 1
ATOM 3388 C CA . PRO B 1 101 ? -14.352 -44.531 -18.938 1 75.56 101 PRO B CA 1
ATOM 3389 C C . PRO B 1 101 ? -13.398 -45.188 -17.953 1 75.56 101 PRO B C 1
ATOM 3391 O O . PRO B 1 101 ? -12.383 -44.625 -17.562 1 75.56 101 PRO B O 1
ATOM 3394 N N . GLY B 1 102 ? -13.945 -46.344 -17.281 1 77.69 102 GLY B N 1
ATOM 3395 C CA . GLY B 1 102 ? -13.016 -47.094 -16.453 1 77.69 102 GLY B CA 1
ATOM 3396 C C . GLY B 1 102 ? -13.562 -47.375 -15.062 1 77.69 102 GLY B C 1
ATOM 3397 O O . GLY B 1 102 ? -14.773 -47.406 -14.867 1 77.69 102 GLY B O 1
ATOM 3398 N N . THR B 1 103 ? -12.586 -47.625 -14.203 1 85.12 103 THR B N 1
ATOM 3399 C CA . THR B 1 103 ? -12.961 -48 -12.844 1 85.12 103 THR B CA 1
ATOM 3400 C C . THR B 1 103 ? -13.047 -46.75 -11.961 1 85.12 103 THR B C 1
ATOM 3402 O O . THR B 1 103 ? -12.555 -45.688 -12.328 1 85.12 103 THR B O 1
ATOM 3405 N N . TRP B 1 104 ? -13.781 -46.938 -10.906 1 86.44 104 TRP B N 1
ATOM 3406 C CA . TRP B 1 104 ? -13.922 -45.844 -9.938 1 86.44 104 TRP B CA 1
ATOM 3407 C C . TRP B 1 104 ? -12.555 -45.406 -9.406 1 86.44 104 TRP B C 1
ATOM 3409 O O . TRP B 1 104 ? -12.305 -44.219 -9.211 1 86.44 104 TRP B O 1
ATOM 3419 N N . LYS B 1 105 ? -11.641 -46.375 -9.273 1 83.88 105 LYS B N 1
ATOM 3420 C CA . LYS B 1 105 ? -10.305 -46.094 -8.758 1 83.88 105 LYS B CA 1
ATOM 3421 C C . LYS B 1 105 ? -9.555 -45.156 -9.688 1 83.88 105 LYS B C 1
ATOM 3423 O O . LYS B 1 105 ? -8.836 -44.25 -9.227 1 83.88 105 LYS B O 1
ATOM 3428 N N . ARG B 1 106 ? -9.82 -45.312 -10.914 1 78.94 106 ARG B N 1
ATOM 3429 C CA . ARG B 1 106 ? -9.141 -44.469 -11.883 1 78.94 106 ARG B CA 1
ATOM 3430 C C . ARG B 1 106 ? -9.758 -43.094 -11.93 1 78.94 106 ARG B C 1
ATOM 3432 O O . ARG B 1 106 ? -9.07 -42.094 -12.188 1 78.94 106 ARG B O 1
ATOM 3439 N N . ALA B 1 107 ? -11.055 -43.125 -11.664 1 78.25 107 ALA B N 1
ATOM 3440 C CA . ALA B 1 107 ? -11.766 -41.844 -11.727 1 78.25 107 ALA B CA 1
ATOM 3441 C C . ALA B 1 107 ? -11.398 -40.938 -10.547 1 78.25 107 ALA B C 1
ATOM 3443 O O . ALA B 1 107 ? -11.438 -39.719 -10.656 1 78.25 107 ALA B O 1
ATOM 3444 N N . VAL B 1 108 ? -10.992 -41.594 -9.461 1 78.44 108 VAL B N 1
ATOM 3445 C CA . VAL B 1 108 ? -10.758 -40.781 -8.258 1 78.44 108 VAL B CA 1
ATOM 3446 C C . VAL B 1 108 ? -9.258 -40.688 -7.992 1 78.44 108 VAL B C 1
ATOM 3448 O O . VAL B 1 108 ? -8.82 -39.875 -7.164 1 78.44 108 VAL B O 1
ATOM 3451 N N . HIS B 1 109 ? -8.5 -41.469 -8.703 1 72.31 109 HIS B N 1
ATOM 3452 C CA . HIS B 1 109 ? -7.055 -41.5 -8.492 1 72.31 109 HIS B CA 1
ATOM 3453 C C . HIS B 1 109 ? -6.379 -40.344 -9.258 1 72.31 109 HIS B C 1
ATOM 3455 O O . HIS B 1 109 ? -6.637 -40.188 -10.453 1 72.31 109 HIS B O 1
ATOM 3461 N N . ALA B 1 110 ? -5.684 -39.5 -8.484 1 69.5 110 ALA B N 1
ATOM 3462 C CA . ALA B 1 110 ? -4.898 -38.438 -9.117 1 69.5 110 ALA B CA 1
ATOM 3463 C C . ALA B 1 110 ? -3.451 -38.875 -9.32 1 69.5 110 ALA B C 1
ATOM 3465 O O . ALA B 1 110 ? -2.773 -39.25 -8.367 1 69.5 110 ALA B O 1
ATOM 3466 N N . GLU B 1 111 ? -3.07 -38.938 -10.57 1 69.75 111 GLU B N 1
ATOM 3467 C CA . GLU B 1 111 ? -1.676 -39.25 -10.875 1 69.75 111 GLU B CA 1
ATOM 3468 C C . GLU B 1 111 ? -0.733 -38.25 -10.227 1 69.75 111 GLU B C 1
ATOM 3470 O O . GLU B 1 111 ? -1.152 -37.156 -9.852 1 69.75 111 GLU B O 1
ATOM 3475 N N . VAL B 1 112 ? 0.471 -38.75 -10.008 1 68.06 112 VAL B N 1
ATOM 3476 C CA . VAL B 1 112 ? 1.469 -37.906 -9.328 1 68.06 112 VAL B CA 1
ATOM 3477 C C . VAL B 1 112 ? 1.624 -36.594 -10.047 1 68.06 112 VAL B C 1
ATOM 3479 O O . VAL B 1 112 ? 1.76 -35.531 -9.406 1 68.06 112 VAL B O 1
ATOM 3482 N N . GLN B 1 113 ? 1.575 -36.656 -11.375 1 66.06 113 GLN B N 1
ATOM 3483 C CA . GLN B 1 113 ? 1.723 -35.406 -12.141 1 66.06 113 GLN B CA 1
ATOM 3484 C C . GLN B 1 113 ? 0.562 -34.469 -11.875 1 66.06 113 GLN B C 1
ATOM 3486 O O . GLN B 1 113 ? 0.759 -33.25 -11.773 1 66.06 113 GLN B O 1
ATOM 3491 N N . THR B 1 114 ? -0.598 -35.062 -11.781 1 68 114 THR B N 1
ATOM 3492 C CA . THR B 1 114 ? -1.783 -34.25 -11.5 1 68 114 THR B CA 1
ATOM 3493 C C . THR B 1 114 ? -1.712 -33.656 -10.094 1 68 114 THR B C 1
ATOM 3495 O O . THR B 1 114 ? -2.107 -32.5 -9.883 1 68 114 THR B O 1
ATOM 3498 N N . LEU B 1 115 ? -1.141 -34.469 -9.227 1 69.38 115 LEU B N 1
ATOM 3499 C CA . LEU B 1 115 ? -1.006 -34 -7.855 1 69.38 115 LEU B CA 1
ATOM 3500 C C . LEU B 1 115 ? -0.044 -32.812 -7.773 1 69.38 115 LEU B C 1
ATOM 3502 O O . LEU B 1 115 ? -0.326 -31.812 -7.094 1 69.38 115 LEU B O 1
ATOM 3506 N N . ILE B 1 116 ? 1.018 -32.938 -8.445 1 69.12 116 ILE B N 1
ATOM 3507 C CA . ILE B 1 116 ? 2.016 -31.859 -8.43 1 69.12 116 ILE B CA 1
ATOM 3508 C C . ILE B 1 116 ? 1.435 -30.609 -9.07 1 69.12 116 ILE B C 1
ATOM 3510 O O . ILE B 1 116 ? 1.601 -29.5 -8.539 1 69.12 116 ILE B O 1
ATOM 3514 N N . PHE B 1 117 ? 0.709 -30.828 -10.164 1 68.56 117 PHE B N 1
ATOM 3515 C CA . PHE B 1 117 ? 0.066 -29.719 -10.852 1 68.56 117 PHE B CA 1
ATOM 3516 C C . PHE B 1 117 ? -0.932 -29.016 -9.93 1 68.56 117 PHE B C 1
ATOM 3518 O O . PHE B 1 117 ? -0.956 -27.797 -9.844 1 68.56 117 PHE B O 1
ATOM 3525 N N . THR B 1 118 ? -1.627 -29.781 -9.273 1 70.25 118 THR B N 1
ATOM 3526 C CA . THR B 1 118 ? -2.648 -29.25 -8.383 1 70.25 118 THR B CA 1
ATOM 3527 C C . THR B 1 118 ? -2.012 -28.469 -7.238 1 70.25 118 THR B C 1
ATOM 3529 O O . THR B 1 118 ? -2.486 -27.391 -6.875 1 70.25 118 THR B O 1
ATOM 3532 N N . LEU B 1 119 ? -0.96 -29.016 -6.699 1 71.31 119 LEU B N 1
ATOM 3533 C CA . LEU B 1 119 ? -0.279 -28.344 -5.598 1 71.31 119 LEU B CA 1
ATOM 3534 C C . LEU B 1 119 ? 0.29 -27 -6.039 1 71.31 119 LEU B C 1
ATOM 3536 O O . LEU B 1 119 ? 0.237 -26.031 -5.293 1 71.31 119 LEU B O 1
ATOM 3540 N N . ILE B 1 120 ? 0.72 -26.984 -7.211 1 71.44 120 ILE B N 1
ATOM 3541 C CA . ILE B 1 120 ? 1.292 -25.75 -7.746 1 71.44 120 ILE B CA 1
ATOM 3542 C C . ILE B 1 120 ? 0.189 -24.703 -7.945 1 71.44 120 ILE B C 1
ATOM 3544 O O . ILE B 1 120 ? 0.335 -23.547 -7.539 1 71.44 120 ILE B O 1
ATOM 3548 N N . VAL B 1 121 ? -0.869 -25.156 -8.508 1 71.12 121 VAL B N 1
ATOM 3549 C CA . VAL B 1 121 ? -1.984 -24.234 -8.75 1 71.12 121 VAL B CA 1
ATOM 3550 C C . VAL B 1 121 ? -2.539 -23.734 -7.426 1 71.12 121 VAL B C 1
ATOM 3552 O O . VAL B 1 121 ? -2.832 -22.547 -7.285 1 71.12 121 VAL B O 1
ATOM 3555 N N . CYS B 1 122 ? -2.619 -24.656 -6.477 1 75.44 122 CYS B N 1
ATOM 3556 C CA . CYS B 1 122 ? -3.088 -24.25 -5.156 1 75.44 122 CYS B CA 1
ATOM 3557 C C . CYS B 1 122 ? -2.141 -23.234 -4.527 1 75.44 122 CYS B C 1
ATOM 3559 O O . CYS B 1 122 ? -2.584 -22.266 -3.916 1 75.44 122 CYS B O 1
ATOM 3561 N N . GLY B 1 123 ? -0.922 -23.516 -4.668 1 75.44 123 GLY B N 1
ATOM 3562 C CA . GLY B 1 123 ? 0.065 -22.578 -4.148 1 75.44 123 GLY B CA 1
ATOM 3563 C C . GLY B 1 123 ? -0.061 -21.188 -4.738 1 75.44 123 GLY B C 1
ATOM 3564 O O . GLY B 1 123 ? 0.03 -20.203 -4.02 1 75.44 123 GLY B O 1
ATOM 3565 N N . ILE B 1 124 ? -0.383 -21.156 -5.961 1 73.88 124 ILE B N 1
ATOM 3566 C CA . ILE B 1 124 ? -0.544 -19.875 -6.66 1 73.88 124 ILE B CA 1
ATOM 3567 C C . ILE B 1 124 ? -1.788 -19.156 -6.145 1 73.88 124 ILE B C 1
ATOM 3569 O O . ILE B 1 124 ? -1.741 -17.969 -5.844 1 73.88 124 ILE B O 1
ATOM 3573 N N . ILE B 1 125 ? -2.738 -19.859 -6.078 1 76.81 125 ILE B N 1
ATOM 3574 C CA . ILE B 1 125 ? -4.008 -19.281 -5.652 1 76.81 125 ILE B CA 1
ATOM 3575 C C . ILE B 1 125 ? -3.871 -18.734 -4.234 1 76.81 125 ILE B C 1
ATOM 3577 O O . ILE B 1 125 ? -4.297 -17.609 -3.951 1 76.81 125 ILE B O 1
ATOM 3581 N N . VAL B 1 126 ? -3.309 -19.562 -3.404 1 79.75 126 VAL B N 1
ATOM 3582 C CA . VAL B 1 126 ? -3.145 -19.141 -2.016 1 79.75 126 VAL B CA 1
ATOM 3583 C C . VAL B 1 126 ? -2.301 -17.875 -1.956 1 79.75 126 VAL B C 1
ATOM 3585 O O . VAL B 1 126 ? -2.596 -16.969 -1.18 1 79.75 126 VAL B O 1
ATOM 3588 N N . PHE B 1 127 ? -1.312 -17.844 -2.75 1 79.75 127 PHE B N 1
ATOM 3589 C CA . PHE B 1 127 ? -0.438 -16.672 -2.771 1 79.75 127 PHE B CA 1
ATOM 3590 C C . PHE B 1 127 ? -1.187 -15.445 -3.277 1 79.75 127 PHE B C 1
ATOM 3592 O O . PHE B 1 127 ? -1.092 -14.367 -2.688 1 79.75 127 PHE B O 1
ATOM 3599 N N . ILE B 1 128 ? -1.856 -15.57 -4.289 1 78.19 128 ILE B N 1
ATOM 3600 C CA . ILE B 1 128 ? -2.602 -14.469 -4.891 1 78.19 128 ILE B CA 1
ATOM 3601 C C . ILE B 1 128 ? -3.641 -13.953 -3.898 1 78.19 128 ILE B C 1
ATOM 3603 O O . ILE B 1 128 ? -3.805 -12.742 -3.736 1 78.19 128 ILE B O 1
ATOM 3607 N N . MET B 1 129 ? -4.27 -14.852 -3.258 1 83.06 129 MET B N 1
ATOM 3608 C CA . MET B 1 129 ? -5.293 -14.469 -2.293 1 83.06 129 MET B CA 1
ATOM 3609 C C . MET B 1 129 ? -4.68 -13.711 -1.118 1 83.06 129 MET B C 1
ATOM 3611 O O . MET B 1 129 ? -5.27 -12.758 -0.611 1 83.06 129 MET B O 1
ATOM 3615 N N . ARG B 1 130 ? -3.568 -14.164 -0.764 1 82.62 130 ARG B N 1
ATOM 3616 C CA . ARG B 1 130 ? -2.881 -13.484 0.331 1 82.62 130 ARG B CA 1
ATOM 3617 C C . ARG B 1 130 ? -2.482 -12.07 -0.069 1 82.62 130 ARG B C 1
ATOM 3619 O O . ARG B 1 130 ? -2.674 -11.125 0.699 1 82.62 130 ARG B O 1
ATOM 3626 N N . VAL B 1 131 ? -1.924 -11.898 -1.218 1 83.81 131 VAL B N 1
ATOM 3627 C CA . VAL B 1 131 ? -1.505 -10.586 -1.702 1 83.81 131 VAL B CA 1
ATOM 3628 C C . VAL B 1 131 ? -2.721 -9.672 -1.83 1 83.81 131 VAL B C 1
ATOM 3630 O O . VAL B 1 131 ? -2.652 -8.492 -1.484 1 83.81 131 VAL B O 1
ATOM 3633 N N . ARG B 1 132 ? -3.713 -10.219 -2.309 1 83.81 132 ARG B N 1
ATOM 3634 C CA . ARG B 1 132 ? -4.961 -9.477 -2.42 1 83.81 132 ARG B CA 1
ATOM 3635 C C . ARG B 1 132 ? -5.402 -8.938 -1.062 1 83.81 132 ARG B C 1
ATOM 3637 O O . ARG B 1 132 ? -5.848 -7.793 -0.955 1 83.81 132 ARG B O 1
ATOM 3644 N N . GLU B 1 133 ? -5.332 -9.773 -0.09 1 82.25 133 GLU B N 1
ATOM 3645 C CA . GLU B 1 133 ? -5.699 -9.367 1.264 1 82.25 133 GLU B CA 1
ATOM 3646 C C . GLU B 1 133 ? -4.75 -8.297 1.793 1 82.25 133 GLU B C 1
ATOM 3648 O O . GLU B 1 133 ? -5.184 -7.34 2.438 1 82.25 133 GLU B O 1
ATOM 3653 N N . LEU B 1 134 ? -3.502 -8.484 1.559 1 83.81 134 LEU B N 1
ATOM 3654 C CA . LEU B 1 134 ? -2.494 -7.551 2.051 1 83.81 134 LEU B CA 1
ATOM 3655 C C . LEU B 1 134 ? -2.682 -6.168 1.429 1 83.81 134 LEU B C 1
ATOM 3657 O O . LEU B 1 134 ? -2.516 -5.152 2.105 1 83.81 134 LEU B O 1
ATOM 3661 N N . LEU B 1 135 ? -3.096 -6.09 0.199 1 85.38 135 LEU B N 1
ATOM 3662 C CA . LEU B 1 135 ? -3.242 -4.824 -0.51 1 85.38 135 LEU B CA 1
ATOM 3663 C C . LEU B 1 135 ? -4.648 -4.266 -0.338 1 85.38 135 LEU B C 1
ATOM 3665 O O . LEU B 1 135 ? -4.863 -3.059 -0.478 1 85.38 135 LEU B O 1
ATOM 3669 N N . GLY B 1 136 ? -5.547 -5.074 0.015 1 85.19 136 GLY B N 1
ATOM 3670 C CA . GLY B 1 136 ? -6.961 -4.746 -0.075 1 85.19 136 GLY B CA 1
ATOM 3671 C C . GLY B 1 136 ? -7.578 -5.133 -1.406 1 85.19 136 GLY B C 1
ATOM 3672 O O . GLY B 1 136 ? -7.016 -4.848 -2.465 1 85.19 136 GLY B O 1
ATOM 3673 N N . ARG B 1 137 ? -8.656 -5.742 -1.376 1 81.75 137 ARG B N 1
ATOM 3674 C CA . ARG B 1 137 ? -9.289 -6.375 -2.531 1 81.75 137 ARG B CA 1
ATOM 3675 C C . ARG B 1 137 ? -9.469 -5.375 -3.668 1 81.75 137 ARG B C 1
ATOM 3677 O O . ARG B 1 137 ? -9.07 -5.645 -4.805 1 81.75 137 ARG B O 1
ATOM 3684 N N . ASP B 1 138 ? -10.008 -4.227 -3.393 1 85.19 138 ASP B N 1
ATOM 3685 C CA . ASP B 1 138 ? -10.312 -3.248 -4.43 1 85.19 138 ASP B CA 1
ATOM 3686 C C . ASP B 1 138 ? -9.039 -2.602 -4.973 1 85.19 138 ASP B C 1
ATOM 3688 O O . ASP B 1 138 ? -8.898 -2.41 -6.184 1 85.19 138 ASP B O 1
ATOM 3692 N N . ILE B 1 139 ? -8.133 -2.354 -4.098 1 87.19 139 ILE B N 1
ATOM 3693 C CA . ILE B 1 139 ? -6.875 -1.734 -4.496 1 87.19 139 ILE B CA 1
ATOM 3694 C C . ILE B 1 139 ? -6.062 -2.713 -5.344 1 87.19 139 ILE B C 1
ATOM 3696 O O . ILE B 1 139 ? -5.48 -2.328 -6.359 1 87.19 139 ILE B O 1
ATOM 3700 N N . PHE B 1 140 ? -6.082 -3.93 -4.934 1 85.69 140 PHE B N 1
ATOM 3701 C CA . PHE B 1 140 ? -5.375 -4.973 -5.668 1 85.69 140 PHE B CA 1
ATOM 3702 C C . PHE B 1 140 ? -5.863 -5.047 -7.109 1 85.69 140 PHE B C 1
ATOM 3704 O O . PHE B 1 140 ? -5.059 -5.023 -8.047 1 85.69 140 PHE B O 1
ATOM 3711 N N . ILE B 1 141 ? -7.094 -5.078 -7.301 1 83.5 141 ILE B N 1
ATOM 3712 C CA . ILE B 1 141 ? -7.668 -5.223 -8.633 1 83.5 141 ILE B CA 1
ATOM 3713 C C . ILE B 1 141 ? -7.363 -3.984 -9.469 1 83.5 141 ILE B C 1
ATOM 3715 O O . ILE B 1 141 ? -7.027 -4.094 -10.648 1 83.5 141 ILE B O 1
ATOM 3719 N N . ASP B 1 142 ? -7.523 -2.854 -8.891 1 87.44 142 ASP B N 1
ATOM 3720 C CA . ASP B 1 142 ? -7.266 -1.616 -9.617 1 87.44 142 ASP B CA 1
ATOM 3721 C C . ASP B 1 142 ? -5.805 -1.531 -10.062 1 87.44 142 ASP B C 1
ATOM 3723 O O . ASP B 1 142 ? -5.512 -1.085 -11.172 1 87.44 142 ASP B O 1
ATOM 3727 N N . LEU B 1 143 ? -4.902 -1.997 -9.195 1 85.5 143 LEU B N 1
ATOM 3728 C CA . LEU B 1 143 ? -3.482 -1.951 -9.516 1 85.5 143 LEU B CA 1
ATOM 3729 C C . LEU B 1 143 ? -3.131 -2.992 -10.578 1 85.5 143 LEU B C 1
ATOM 3731 O O . LEU B 1 143 ? -2.387 -2.703 -11.516 1 85.5 143 LEU B O 1
ATOM 3735 N N . ILE B 1 144 ? -3.699 -4.141 -10.391 1 81.06 144 ILE B N 1
ATOM 3736 C CA . ILE B 1 144 ? -3.363 -5.238 -11.297 1 81.06 144 ILE B CA 1
ATOM 3737 C C . ILE B 1 144 ? -3.928 -4.957 -12.688 1 81.06 144 ILE B C 1
ATOM 3739 O O . ILE B 1 144 ? -3.275 -5.238 -13.695 1 81.06 144 ILE B O 1
ATOM 3743 N N . LEU B 1 145 ? -5.055 -4.359 -12.742 1 82.06 145 LEU B N 1
ATOM 3744 C CA . LEU B 1 145 ? -5.68 -4.086 -14.031 1 82.06 145 LEU B CA 1
ATOM 3745 C C . LEU B 1 145 ? -5.16 -2.777 -14.617 1 82.06 145 LEU B C 1
ATOM 3747 O O . LEU B 1 145 ? -5.41 -2.477 -15.789 1 82.06 145 LEU B O 1
ATOM 3751 N N . GLY B 1 146 ? -4.496 -2.084 -13.875 1 82.5 146 GLY B N 1
ATOM 3752 C CA . GLY B 1 146 ? -3.975 -0.809 -14.344 1 82.5 146 GLY B CA 1
ATOM 3753 C C . GLY B 1 146 ? -5.059 0.212 -14.625 1 82.5 146 GLY B C 1
ATOM 3754 O O . GLY B 1 146 ? -4.965 0.976 -15.594 1 82.5 146 GLY B O 1
ATOM 3755 N N . ARG B 1 147 ? -6.086 0.177 -13.891 1 83.75 147 ARG B N 1
ATOM 3756 C CA . ARG B 1 147 ? -7.246 1.03 -14.125 1 83.75 147 ARG B CA 1
ATOM 3757 C C . ARG B 1 147 ? -6.859 2.506 -14.078 1 83.75 147 ARG B C 1
ATOM 3759 O O . ARG B 1 147 ? -7.434 3.326 -14.797 1 83.75 147 ARG B O 1
ATOM 3766 N N . TYR B 1 148 ? -5.918 2.828 -13.273 1 89.44 148 TYR B N 1
ATOM 3767 C CA . TYR B 1 148 ? -5.637 4.238 -13.031 1 89.44 148 TYR B CA 1
ATOM 3768 C C . TYR B 1 148 ? -4.234 4.605 -13.5 1 89.44 148 TYR B C 1
ATOM 3770 O O . TYR B 1 148 ? -3.65 5.582 -13.031 1 89.44 148 TYR B O 1
ATOM 3778 N N . ARG B 1 149 ? -3.682 3.785 -14.336 1 84.88 149 ARG B N 1
ATOM 3779 C CA . ARG B 1 149 ? -2.391 4.133 -14.922 1 84.88 149 ARG B CA 1
ATOM 3780 C C . ARG B 1 149 ? -2.457 5.48 -15.633 1 84.88 149 ARG B C 1
ATOM 3782 O O . ARG B 1 149 ? -1.492 6.246 -15.617 1 84.88 149 ARG B O 1
ATOM 3789 N N . ARG B 1 150 ? -3.578 5.641 -16.312 1 86.31 150 ARG B N 1
ATOM 3790 C CA . ARG B 1 150 ? -3.922 6.977 -16.797 1 86.31 150 ARG B CA 1
ATOM 3791 C C . ARG B 1 150 ? -4.887 7.668 -15.836 1 86.31 150 ARG B C 1
ATOM 3793 O O . ARG B 1 150 ? -5.871 7.07 -15.398 1 86.31 150 ARG B O 1
ATOM 3800 N N . PRO B 1 151 ? -4.543 8.875 -15.523 1 91.75 151 PRO B N 1
ATOM 3801 C CA . PRO B 1 151 ? -5.414 9.586 -14.578 1 91.75 151 PRO B CA 1
ATOM 3802 C C . PRO B 1 151 ? -6.863 9.656 -15.055 1 91.75 151 PRO B C 1
ATOM 3804 O O . PRO B 1 151 ? -7.117 9.828 -16.25 1 91.75 151 PRO B O 1
ATOM 3807 N N . VAL B 1 152 ? -7.754 9.492 -14.141 1 93.19 152 VAL B N 1
ATOM 3808 C CA . VAL B 1 152 ? -9.18 9.5 -14.438 1 93.19 152 VAL B CA 1
ATOM 3809 C C . VAL B 1 152 ? -9.891 10.523 -13.547 1 93.19 152 VAL B C 1
ATOM 3811 O O . VAL B 1 152 ? -9.617 10.602 -12.352 1 93.19 152 VAL B O 1
ATOM 3814 N N . SER B 1 153 ? -10.703 11.336 -14.188 1 94.81 153 SER B N 1
ATOM 3815 C CA . SER B 1 153 ? -11.578 12.219 -13.43 1 94.81 153 SER B CA 1
ATOM 3816 C C . SER B 1 153 ? -12.859 11.5 -13 1 94.81 153 SER B C 1
ATOM 3818 O O . SER B 1 153 ? -13.57 10.938 -13.836 1 94.81 153 SER B O 1
ATOM 3820 N N . GLU B 1 154 ? -13.125 11.445 -11.727 1 96.44 154 GLU B N 1
ATOM 3821 C CA . GLU B 1 154 ? -14.336 10.812 -11.234 1 96.44 154 GLU B CA 1
ATOM 3822 C C . GLU B 1 154 ? -14.844 11.492 -9.961 1 96.44 154 GLU B C 1
ATOM 3824 O O . GLU B 1 154 ? -14.148 12.336 -9.391 1 96.44 154 GLU B O 1
ATOM 3829 N N . ASP B 1 155 ? -16.094 11.188 -9.625 1 97.69 155 ASP B N 1
ATOM 3830 C CA . ASP B 1 155 ? -16.688 11.703 -8.391 1 97.69 155 ASP B CA 1
ATOM 3831 C C . ASP B 1 155 ? -16.625 10.656 -7.281 1 97.69 155 ASP B C 1
ATOM 3833 O O . ASP B 1 155 ? -17.016 9.5 -7.488 1 97.69 155 ASP B O 1
ATOM 3837 N N . ARG B 1 156 ? -16.125 11.117 -6.125 1 97.94 156 ARG B N 1
ATOM 3838 C CA . ARG B 1 156 ? -16.016 10.188 -5 1 97.94 156 ARG B CA 1
ATOM 3839 C C . ARG B 1 156 ? -16.453 10.859 -3.697 1 97.94 156 ARG B C 1
ATOM 3841 O O . ARG B 1 156 ? -16.547 12.086 -3.625 1 97.94 156 ARG B O 1
ATOM 3848 N N . VAL B 1 157 ? -16.812 10.086 -2.768 1 98.56 157 VAL B N 1
ATOM 3849 C CA . VAL B 1 157 ? -17.047 10.531 -1.397 1 98.56 157 VAL B CA 1
ATOM 3850 C C . VAL B 1 157 ? -15.922 10.039 -0.496 1 98.56 157 VAL B C 1
ATOM 3852 O O . VAL B 1 157 ? -15.445 8.906 -0.653 1 98.56 157 VAL B O 1
ATOM 3855 N N . PHE B 1 158 ? -15.508 10.883 0.387 1 98.56 158 PHE B N 1
ATOM 3856 C CA . PHE B 1 158 ? -14.445 10.555 1.332 1 98.56 158 PHE B CA 1
ATOM 3857 C C . PHE B 1 158 ? -14.938 10.688 2.768 1 98.56 158 PHE B C 1
ATOM 3859 O O . PHE B 1 158 ? -15.711 11.594 3.082 1 98.56 158 PHE B O 1
ATOM 3866 N N . ILE B 1 159 ? -14.469 9.82 3.611 1 98.75 159 ILE B N 1
ATOM 3867 C CA . ILE B 1 159 ? -14.547 9.953 5.062 1 98.75 159 ILE B CA 1
ATOM 3868 C C . ILE B 1 159 ? -13.141 10.016 5.652 1 98.75 159 ILE B C 1
ATOM 3870 O O . ILE B 1 159 ? -12.32 9.117 5.426 1 98.75 159 ILE B O 1
ATOM 3874 N N . PHE B 1 160 ? -12.852 11.078 6.309 1 98.19 160 PHE B N 1
ATOM 3875 C CA . PHE B 1 160 ? -11.656 11.148 7.141 1 98.19 160 PHE B CA 1
ATOM 3876 C C . PHE B 1 160 ? -11.992 10.859 8.602 1 98.19 160 PHE B C 1
ATOM 3878 O O . PHE B 1 160 ? -12.867 11.508 9.18 1 98.19 160 PHE B O 1
ATOM 3885 N N . ILE B 1 161 ? -11.359 9.844 9.148 1 98.06 161 ILE B N 1
ATOM 3886 C CA . ILE B 1 161 ? -11.562 9.469 10.539 1 98.06 161 ILE B CA 1
ATOM 3887 C C . ILE B 1 161 ? -10.328 9.844 11.367 1 98.06 161 ILE B C 1
ATOM 3889 O O . ILE B 1 161 ? -9.203 9.547 10.969 1 98.06 161 ILE B O 1
ATOM 3893 N N . ASP B 1 162 ? -10.555 10.43 12.461 1 96.06 162 ASP B N 1
ATOM 3894 C CA . ASP B 1 162 ? -9.461 10.812 13.359 1 96.06 162 ASP B CA 1
ATOM 3895 C C . ASP B 1 162 ? -9.742 10.359 14.789 1 96.06 162 ASP B C 1
ATOM 3897 O O . ASP B 1 162 ? -10.883 10.414 15.258 1 96.06 162 ASP B O 1
ATOM 3901 N N . LEU B 1 163 ? -8.711 9.867 15.383 1 96 163 LEU B N 1
ATOM 3902 C CA . LEU B 1 163 ? -8.812 9.461 16.781 1 96 163 LEU B CA 1
ATOM 3903 C C . LEU B 1 163 ? -8.602 10.656 17.719 1 96 163 LEU B C 1
ATOM 3905 O O . LEU B 1 163 ? -7.59 11.352 17.609 1 96 163 LEU B O 1
ATOM 3909 N N . VAL B 1 164 ? -9.57 10.859 18.609 1 94.31 164 VAL B N 1
ATOM 3910 C CA . VAL B 1 164 ? -9.477 11.945 19.578 1 94.31 164 VAL B CA 1
ATOM 3911 C C . VAL B 1 164 ? -8.484 11.57 20.688 1 94.31 164 VAL B C 1
ATOM 3913 O O . VAL B 1 164 ? -8.578 10.492 21.266 1 94.31 164 VAL B O 1
ATOM 3916 N N . GLY B 1 165 ? -7.531 12.422 20.891 1 91.06 165 GLY B N 1
ATOM 3917 C CA . GLY B 1 165 ? -6.633 12.273 22.016 1 91.06 165 GLY B CA 1
ATOM 3918 C C . GLY B 1 165 ? -5.547 11.242 21.797 1 91.06 165 GLY B C 1
ATOM 3919 O O . GLY B 1 165 ? -5.117 10.57 22.734 1 91.06 165 GLY B O 1
ATOM 3920 N N . SER B 1 166 ? -5.125 10.977 20.562 1 89.75 166 SER B N 1
ATOM 3921 C CA . SER B 1 166 ? -4.121 9.961 20.266 1 89.75 166 SER B CA 1
ATOM 3922 C C . SER B 1 166 ? -2.758 10.344 20.828 1 89.75 166 SER B C 1
ATOM 3924 O O . SER B 1 166 ? -2.043 9.5 21.375 1 89.75 166 SER B O 1
ATOM 3926 N N . THR B 1 167 ? -2.367 11.633 20.719 1 83.69 167 THR B N 1
ATOM 3927 C CA . THR B 1 167 ? -1.084 12.094 21.234 1 83.69 167 THR B CA 1
ATOM 3928 C C . THR B 1 167 ? -1.026 11.961 22.75 1 83.69 167 THR B C 1
ATOM 3930 O O . THR B 1 167 ? -0.032 11.484 23.297 1 83.69 167 THR B O 1
ATOM 3933 N N . SER B 1 168 ? -2.137 12.398 23.422 1 87.62 168 SER B N 1
ATOM 3934 C CA . SER B 1 168 ? -2.211 12.289 24.875 1 87.62 168 SER B CA 1
ATOM 3935 C C . SER B 1 168 ? -2.152 10.828 25.328 1 87.62 168 SER B C 1
ATOM 3937 O O . SER B 1 168 ? -1.544 10.516 26.344 1 87.62 168 SER B O 1
ATOM 3939 N N . PHE B 1 169 ? -2.77 9.977 24.609 1 92.94 169 PHE B N 1
ATOM 3940 C CA . PHE B 1 169 ? -2.744 8.547 24.922 1 92.94 169 PHE B CA 1
ATOM 3941 C C . PHE B 1 169 ? -1.324 8.008 24.844 1 92.94 169 PHE B C 1
ATOM 3943 O O . PHE B 1 169 ? -0.894 7.254 25.719 1 92.94 169 PHE B O 1
ATOM 3950 N N . ALA B 1 170 ? -0.585 8.367 23.828 1 88.75 170 ALA B N 1
ATOM 3951 C CA . ALA B 1 170 ? 0.792 7.914 23.656 1 88.75 170 ALA B CA 1
ATOM 3952 C C . ALA B 1 170 ? 1.688 8.438 24.766 1 88.75 170 ALA B C 1
ATOM 3954 O O . ALA B 1 170 ? 2.59 7.73 25.234 1 88.75 170 ALA B O 1
ATOM 3955 N N . GLU B 1 171 ? 1.43 9.617 25.203 1 86 171 GLU B N 1
ATOM 3956 C CA . GLU B 1 171 ? 2.205 10.219 26.297 1 86 171 GLU B CA 1
ATOM 3957 C C . GLU B 1 171 ? 1.946 9.508 27.609 1 86 171 GLU B C 1
ATOM 3959 O O . GLU B 1 171 ? 2.861 9.336 28.422 1 86 171 GLU B O 1
ATOM 3964 N N . THR B 1 172 ? 0.708 9.125 27.781 1 90.88 172 THR B N 1
ATOM 3965 C CA . THR B 1 172 ? 0.302 8.523 29.047 1 90.88 172 THR B CA 1
ATOM 3966 C C . THR B 1 172 ? 0.671 7.043 29.078 1 90.88 172 THR B C 1
ATOM 3968 O O . THR B 1 172 ? 1.121 6.535 30.109 1 90.88 172 THR B O 1
ATOM 3971 N N . HIS B 1 173 ? 0.508 6.305 27.984 1 93.25 173 HIS B N 1
ATOM 3972 C CA . HIS B 1 173 ? 0.598 4.848 28 1 93.25 173 HIS B CA 1
ATOM 3973 C C . HIS B 1 173 ? 1.839 4.363 27.266 1 93.25 173 HIS B C 1
ATOM 3975 O O . HIS B 1 173 ? 2.209 3.189 27.359 1 93.25 173 HIS B O 1
ATOM 3981 N N . GLY B 1 174 ? 2.506 5.258 26.562 1 90.69 174 GLY B N 1
ATOM 3982 C CA . GLY B 1 174 ? 3.674 4.879 25.781 1 90.69 174 GLY B CA 1
ATOM 3983 C C . GLY B 1 174 ? 3.352 4.594 24.328 1 90.69 174 GLY B C 1
ATOM 3984 O O . GLY B 1 174 ? 2.201 4.305 23.984 1 90.69 174 GLY B O 1
ATOM 3985 N N . ASP B 1 175 ? 4.387 4.57 23.484 1 89.88 175 ASP B N 1
ATOM 3986 C CA . ASP B 1 175 ? 4.223 4.445 22.031 1 89.88 175 ASP B CA 1
ATOM 3987 C C . ASP B 1 175 ? 3.77 3.039 21.656 1 89.88 175 ASP B C 1
ATOM 3989 O O . ASP B 1 175 ? 2.982 2.865 20.719 1 89.88 175 ASP B O 1
ATOM 3993 N N . LEU B 1 176 ? 4.305 2.096 22.328 1 92.56 176 LEU B N 1
ATOM 3994 C CA . LEU B 1 176 ? 3.965 0.716 22 1 92.56 176 LEU B CA 1
ATOM 3995 C C . LEU B 1 176 ? 2.482 0.45 22.25 1 92.56 176 LEU B C 1
ATOM 3997 O O . LEU B 1 176 ? 1.794 -0.086 21.375 1 92.56 176 LEU B O 1
ATOM 4001 N N . LYS B 1 177 ? 2.012 0.823 23.391 1 93.75 177 LYS B N 1
ATOM 4002 C CA . LYS B 1 177 ? 0.601 0.64 23.734 1 93.75 177 LYS B CA 1
ATOM 4003 C C . LYS B 1 177 ? -0.291 1.463 22.797 1 93.75 177 LYS B C 1
ATOM 4005 O O . LYS B 1 177 ? -1.377 1.02 22.422 1 93.75 177 LYS B O 1
ATOM 4010 N N . ALA B 1 178 ? 0.166 2.656 22.5 1 93.5 178 ALA B N 1
ATOM 4011 C CA . ALA B 1 178 ? -0.576 3.512 21.578 1 93.5 178 ALA B CA 1
ATOM 4012 C C . ALA B 1 178 ? -0.712 2.855 20.203 1 93.5 178 ALA B C 1
ATOM 4014 O O . ALA B 1 178 ? -1.767 2.938 19.578 1 93.5 178 ALA B O 1
ATOM 4015 N N . GLN B 1 179 ? 0.342 2.283 19.781 1 92.5 179 GLN B N 1
ATOM 4016 C CA . GLN B 1 179 ? 0.315 1.59 18.5 1 92.5 179 GLN B CA 1
ATOM 4017 C C . GLN B 1 179 ? -0.651 0.409 18.531 1 92.5 179 GLN B C 1
ATOM 4019 O O . GLN B 1 179 ? -1.37 0.161 17.562 1 92.5 179 GLN B O 1
ATOM 4024 N N . GLU B 1 180 ? -0.655 -0.347 19.562 1 93.19 180 GLU B N 1
ATOM 4025 C CA . GLU B 1 180 ? -1.593 -1.456 19.719 1 93.19 180 GLU B CA 1
ATOM 4026 C C . GLU B 1 180 ? -3.037 -0.962 19.703 1 93.19 180 GLU B C 1
ATOM 4028 O O . GLU B 1 180 ? -3.91 -1.588 19.109 1 93.19 180 GLU B O 1
ATOM 4033 N N . PHE B 1 181 ? -3.188 0.12 20.453 1 95.31 181 PHE B N 1
ATOM 4034 C CA . PHE B 1 181 ? -4.496 0.762 20.516 1 95.31 181 PHE B CA 1
ATOM 4035 C C . PHE B 1 181 ? -4.977 1.147 19.125 1 95.31 181 PHE B C 1
ATOM 4037 O O . PHE B 1 181 ? -6.086 0.79 18.719 1 95.31 181 PHE B O 1
ATOM 4044 N N . LEU B 1 182 ? -4.133 1.761 18.375 1 94.62 182 LEU B N 1
ATOM 4045 C CA . LEU B 1 182 ? -4.453 2.199 17.016 1 94.62 182 LEU B CA 1
ATOM 4046 C C . LEU B 1 182 ? -4.699 1.004 16.109 1 94.62 182 LEU B C 1
ATOM 4048 O O . LEU B 1 182 ? -5.598 1.035 15.266 1 94.62 182 LEU B O 1
ATOM 4052 N N . GLY B 1 183 ? -3.883 0.011 16.25 1 93.19 183 GLY B N 1
ATOM 4053 C CA . GLY B 1 183 ? -4.055 -1.19 15.453 1 93.19 183 GLY B CA 1
ATOM 4054 C C . GLY B 1 183 ? -5.426 -1.826 15.617 1 93.19 183 GLY B C 1
ATOM 4055 O O . GLY B 1 183 ? -6.055 -2.219 14.641 1 93.19 183 GLY B O 1
ATOM 4056 N N . GLU B 1 184 ? -5.824 -1.894 16.828 1 94.12 184 GLU B N 1
ATOM 4057 C CA . GLU B 1 184 ? -7.133 -2.473 17.109 1 94.12 184 GLU B CA 1
ATOM 4058 C C . GLU B 1 184 ? -8.258 -1.608 16.547 1 94.12 184 GLU B C 1
ATOM 4060 O O . GLU B 1 184 ? -9.266 -2.129 16.078 1 94.12 184 GLU B O 1
ATOM 4065 N N . ILE B 1 185 ? -8.086 -0.34 16.656 1 96.5 185 ILE B N 1
ATOM 4066 C CA . ILE B 1 185 ? -9.078 0.597 16.125 1 96.5 185 ILE B CA 1
ATOM 4067 C C . ILE B 1 185 ? -9.188 0.433 14.617 1 96.5 185 ILE B C 1
ATOM 4069 O O . ILE B 1 185 ? -10.297 0.299 14.086 1 96.5 185 ILE B O 1
ATOM 4073 N N . PHE B 1 186 ? -8.094 0.405 13.945 1 95.06 186 PHE B N 1
ATOM 4074 C CA . PHE B 1 186 ? -8.094 0.287 12.492 1 95.06 186 PHE B CA 1
ATOM 4075 C C . PHE B 1 186 ? -8.688 -1.046 12.055 1 95.06 186 PHE B C 1
ATOM 4077 O O . PHE B 1 186 ? -9.406 -1.111 11.062 1 95.06 186 PHE B O 1
ATOM 4084 N N . ALA B 1 187 ? -8.391 -2.062 12.82 1 91.81 187 ALA B N 1
ATOM 4085 C CA . ALA B 1 187 ? -8.961 -3.373 12.516 1 91.81 187 ALA B CA 1
ATOM 4086 C C . ALA B 1 187 ? -10.484 -3.344 12.602 1 91.81 187 ALA B C 1
ATOM 4088 O O . ALA B 1 187 ? -11.172 -4.031 11.844 1 91.81 187 ALA B O 1
ATOM 4089 N N . SER B 1 188 ? -10.977 -2.553 13.453 1 94.81 188 SER B N 1
ATOM 4090 C CA . SER B 1 188 ? -12.406 -2.488 13.703 1 94.81 188 SER B CA 1
ATOM 4091 C C . SER B 1 188 ? -13.141 -1.775 12.57 1 94.81 188 SER B C 1
ATOM 4093 O O . SER B 1 188 ? -14.359 -1.867 12.453 1 94.81 188 SER B O 1
ATOM 4095 N N . TYR B 1 189 ? -12.398 -1.021 11.719 1 95.88 189 TYR B N 1
ATOM 4096 C CA . TYR B 1 189 ? -13.016 -0.306 10.602 1 95.88 189 TYR B CA 1
ATOM 4097 C C . TYR B 1 189 ? -13.383 -1.265 9.477 1 95.88 189 TYR B C 1
ATOM 4099 O O . TYR B 1 189 ? -14.312 -1 8.711 1 95.88 189 TYR B O 1
ATOM 4107 N N . ALA B 1 190 ? -12.711 -2.371 9.367 1 91 190 ALA B N 1
ATOM 4108 C CA . ALA B 1 190 ? -12.688 -3.186 8.156 1 91 190 ALA B CA 1
ATOM 4109 C C . ALA B 1 190 ? -14.078 -3.723 7.828 1 91 190 ALA B C 1
ATOM 4111 O O . ALA B 1 190 ? -14.578 -3.529 6.719 1 91 190 ALA B O 1
ATOM 4112 N N . ALA B 1 191 ? -14.711 -4.336 8.75 1 90.62 191 ALA B N 1
ATOM 4113 C CA . ALA B 1 191 ? -15.977 -5.023 8.492 1 90.62 191 ALA B CA 1
ATOM 4114 C C . ALA B 1 191 ? -17.078 -4.023 8.141 1 90.62 191 ALA B C 1
ATOM 4116 O O . ALA B 1 191 ? -17.75 -4.172 7.121 1 90.62 191 ALA B O 1
ATOM 4117 N N . PRO B 1 192 ? -17.234 -2.928 8.953 1 96.06 192 PRO B N 1
ATOM 4118 C CA . PRO B 1 192 ? -18.266 -1.948 8.609 1 96.06 192 PRO B CA 1
ATOM 4119 C C . PRO B 1 192 ? -18.016 -1.293 7.25 1 96.06 192 PRO B C 1
ATOM 4121 O O . PRO B 1 192 ? -18.953 -1.062 6.492 1 96.06 192 PRO B O 1
ATOM 4124 N N . VAL B 1 193 ? -16.781 -0.964 6.918 1 96.25 193 VAL B N 1
ATOM 4125 C CA . VAL B 1 193 ? -16.469 -0.314 5.652 1 96.25 193 VAL B CA 1
ATOM 4126 C C . VAL B 1 193 ? -16.812 -1.243 4.492 1 96.25 193 VAL B C 1
ATOM 4128 O O . VAL B 1 193 ? -17.453 -0.826 3.523 1 96.25 193 VAL B O 1
ATOM 4131 N N . ARG B 1 194 ? -16.453 -2.486 4.625 1 90.56 194 ARG B N 1
ATOM 4132 C CA . ARG B 1 194 ? -16.75 -3.473 3.588 1 90.56 194 ARG B CA 1
ATOM 4133 C C . ARG B 1 194 ? -18.25 -3.678 3.424 1 90.56 194 ARG B C 1
ATOM 4135 O O . ARG B 1 194 ? -18.75 -3.785 2.301 1 90.56 194 ARG B O 1
ATOM 4142 N N . ARG B 1 195 ? -18.938 -3.73 4.5 1 93.31 195 ARG B N 1
ATOM 4143 C CA . ARG B 1 195 ? -20.375 -3.961 4.504 1 93.31 195 ARG B CA 1
ATOM 4144 C C . ARG B 1 195 ? -21.094 -2.885 3.701 1 93.31 195 ARG B C 1
ATOM 4146 O O . ARG B 1 195 ? -22.109 -3.166 3.045 1 93.31 195 ARG B O 1
ATOM 4153 N N . HIS B 1 196 ? -20.562 -1.74 3.732 1 96.62 196 HIS B N 1
ATOM 4154 C CA . HIS B 1 196 ? -21.266 -0.634 3.078 1 96.62 196 HIS B CA 1
ATOM 4155 C C . HIS B 1 196 ? -20.578 -0.258 1.768 1 96.62 196 HIS B C 1
ATOM 4157 O O . HIS B 1 196 ? -20.828 0.815 1.216 1 96.62 196 HIS B O 1
ATOM 4163 N N . GLY B 1 197 ? -19.672 -1.078 1.361 1 93.81 197 GLY B N 1
ATOM 4164 C CA . GLY B 1 197 ? -19.094 -0.948 0.03 1 93.81 197 GLY B CA 1
ATOM 4165 C C . GLY B 1 197 ? -17.984 0.075 -0.044 1 93.81 197 GLY B C 1
ATOM 4166 O O . GLY B 1 197 ? -17.625 0.536 -1.131 1 93.81 197 GLY B O 1
ATOM 4167 N N . GLY B 1 198 ? -17.484 0.501 1.048 1 95.38 198 GLY B N 1
ATOM 4168 C CA . GLY B 1 198 ? -16.375 1.436 1.068 1 95.38 198 GLY B CA 1
ATOM 4169 C C . GLY B 1 198 ? -15.016 0.755 0.953 1 95.38 198 GLY B C 1
ATOM 4170 O O . GLY B 1 198 ? -14.93 -0.473 0.997 1 95.38 198 GLY B O 1
ATOM 4171 N N . VAL B 1 199 ? -14.016 1.567 0.713 1 94.56 199 VAL B N 1
ATOM 4172 C CA . VAL B 1 199 ? -12.633 1.098 0.649 1 94.56 199 VAL B CA 1
ATOM 4173 C C . VAL B 1 199 ? -11.766 1.932 1.583 1 94.56 199 VAL B 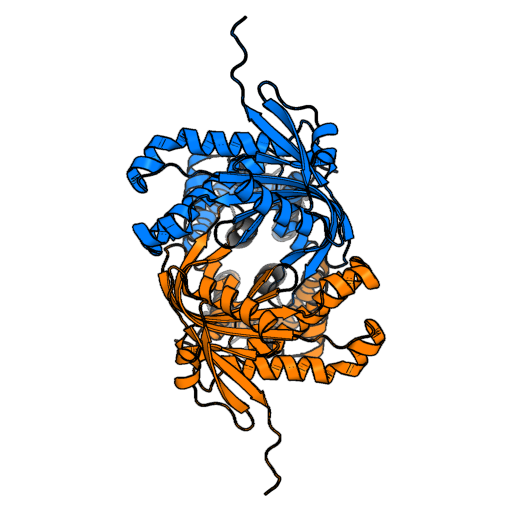C 1
ATOM 4175 O O . VAL B 1 199 ? -11.82 3.164 1.559 1 94.56 199 VAL B O 1
ATOM 4178 N N . ILE B 1 200 ? -11.039 1.221 2.4 1 94.88 200 ILE B N 1
ATOM 4179 C CA . ILE B 1 200 ? -10.039 1.934 3.189 1 94.88 200 ILE B CA 1
ATOM 4180 C C . ILE B 1 200 ? -8.852 2.311 2.305 1 94.88 200 ILE B C 1
ATOM 4182 O O . ILE B 1 200 ? -8.102 1.438 1.858 1 94.88 200 ILE B O 1
ATOM 4186 N N . ASP B 1 201 ? -8.672 3.572 2.086 1 93.81 201 ASP B N 1
ATOM 4187 C CA . ASP B 1 201 ? -7.637 4.066 1.188 1 93.81 201 ASP B CA 1
ATOM 4188 C C . ASP B 1 201 ? -6.27 4.059 1.87 1 93.81 201 ASP B C 1
ATOM 4190 O O . ASP B 1 201 ? -5.27 3.686 1.257 1 93.81 201 ASP B O 1
ATOM 4194 N N . ASP B 1 202 ? -6.32 4.574 3.082 1 93.38 202 ASP B N 1
ATOM 4195 C CA . ASP B 1 202 ? -5.02 4.727 3.73 1 93.38 202 ASP B CA 1
ATOM 4196 C C . ASP B 1 202 ? -5.176 4.945 5.234 1 93.38 202 ASP B C 1
ATOM 4198 O O . ASP B 1 202 ? -6.25 5.328 5.699 1 93.38 202 ASP B O 1
ATOM 4202 N N . TYR B 1 203 ? -4.113 4.57 5.902 1 93.12 203 TYR B N 1
ATOM 4203 C CA . TYR B 1 203 ? -3.904 4.953 7.293 1 93.12 203 TYR B CA 1
ATOM 4204 C C . TYR B 1 203 ? -2.781 5.977 7.414 1 93.12 203 TYR B C 1
ATOM 4206 O O . TYR B 1 203 ? -1.668 5.746 6.941 1 93.12 203 TYR B O 1
ATOM 4214 N N . ILE B 1 204 ? -3.053 7.047 7.98 1 89.5 204 ILE B N 1
ATOM 4215 C CA . ILE B 1 204 ? -2.072 8.117 8.109 1 89.5 204 ILE B CA 1
ATOM 4216 C C . ILE B 1 204 ? -1.957 8.539 9.578 1 89.5 204 ILE B C 1
ATOM 4218 O O . ILE B 1 204 ? -2.736 9.359 10.055 1 89.5 204 ILE B O 1
ATOM 4222 N N . GLY B 1 205 ? -0.958 8.117 10.227 1 87.38 205 GLY B N 1
ATOM 4223 C CA . GLY B 1 205 ? -0.878 8.344 11.656 1 87.38 205 GLY B CA 1
ATOM 4224 C C . GLY B 1 205 ? -2.029 7.723 12.422 1 87.38 205 GLY B C 1
ATOM 4225 O O . GLY B 1 205 ? -2.217 6.504 12.398 1 87.38 205 GLY B O 1
ATOM 4226 N N . ASP B 1 206 ? -2.797 8.648 13.008 1 91.56 206 ASP B N 1
ATOM 4227 C CA . ASP B 1 206 ? -3.945 8.188 13.781 1 91.56 206 ASP B CA 1
ATOM 4228 C C . ASP B 1 206 ? -5.246 8.383 13.008 1 91.56 206 ASP B C 1
ATOM 4230 O O . ASP B 1 206 ? -6.336 8.25 13.562 1 91.56 206 ASP B O 1
ATOM 4234 N N . ALA B 1 207 ? -5.086 8.711 11.742 1 93.5 207 ALA B N 1
ATOM 4235 C CA . ALA B 1 207 ? -6.25 8.945 10.898 1 93.5 207 ALA B CA 1
ATOM 4236 C C . ALA B 1 207 ? -6.41 7.836 9.859 1 93.5 207 ALA B C 1
ATOM 4238 O O . ALA B 1 207 ? -5.469 7.086 9.594 1 93.5 207 ALA B O 1
ATOM 4239 N N . ALA B 1 208 ? -7.57 7.68 9.352 1 96.12 208 ALA B N 1
ATOM 4240 C CA . ALA B 1 208 ? -7.867 6.773 8.25 1 96.12 208 ALA B CA 1
ATOM 4241 C C . ALA B 1 208 ? -8.711 7.465 7.184 1 96.12 208 ALA B C 1
ATOM 4243 O O . ALA B 1 208 ? -9.5 8.367 7.488 1 96.12 208 ALA B O 1
ATOM 4244 N N . ILE B 1 209 ? -8.516 7.102 5.996 1 96.94 209 ILE B N 1
ATOM 4245 C CA . ILE B 1 209 ? -9.273 7.637 4.867 1 96.94 209 ILE B CA 1
ATOM 4246 C C . ILE B 1 209 ? -10.047 6.516 4.184 1 96.94 209 ILE B C 1
ATOM 4248 O O . ILE B 1 209 ? -9.469 5.504 3.787 1 96.94 209 ILE B O 1
ATOM 4252 N N . ILE B 1 210 ? -11.32 6.695 4.098 1 97.69 210 ILE B N 1
ATOM 4253 C CA . ILE B 1 210 ? -12.211 5.766 3.406 1 97.69 210 ILE B CA 1
ATOM 4254 C C . ILE B 1 210 ? -12.859 6.461 2.211 1 97.69 210 ILE B C 1
ATOM 4256 O O . ILE B 1 210 ? -13.172 7.652 2.273 1 97.69 210 ILE B O 1
ATOM 4260 N N . THR B 1 211 ? -13.117 5.707 1.122 1 97.75 211 THR B N 1
ATOM 4261 C CA . THR B 1 211 ? -13.711 6.352 -0.043 1 97.75 211 THR B CA 1
ATOM 4262 C C . THR B 1 211 ? -14.609 5.375 -0.799 1 97.75 211 THR B C 1
ATOM 4264 O O . THR B 1 211 ? -14.508 4.16 -0.612 1 97.75 211 THR B O 1
ATOM 4267 N N . TRP B 1 212 ? -15.484 6.012 -1.611 1 96.19 212 TRP B N 1
ATOM 4268 C CA . TRP B 1 212 ? -16.422 5.363 -2.52 1 96.19 212 TRP B CA 1
ATOM 4269 C C . TRP B 1 212 ? -16.516 6.113 -3.844 1 96.19 212 TRP B C 1
ATOM 4271 O O . TRP B 1 212 ? -16.312 7.332 -3.889 1 96.19 212 TRP B O 1
ATOM 4281 N N . PRO B 1 213 ? -16.859 5.273 -4.879 1 96.19 213 PRO B N 1
ATOM 4282 C CA . PRO B 1 213 ? -17.5 6.047 -5.949 1 96.19 213 PRO B CA 1
ATOM 4283 C C . PRO B 1 213 ? -18.734 6.797 -5.477 1 96.19 213 PRO B C 1
ATOM 4285 O O . PRO B 1 213 ? -19.5 6.277 -4.656 1 96.19 213 PRO B O 1
ATOM 4288 N N . TYR B 1 214 ? -18.938 7.906 -5.977 1 97.75 214 TYR B N 1
ATOM 4289 C CA . TYR B 1 214 ? -19.953 8.82 -5.477 1 97.75 214 TYR B CA 1
ATOM 4290 C C . TYR B 1 214 ? -21.328 8.148 -5.445 1 97.75 214 TYR B C 1
ATOM 4292 O O . TYR B 1 214 ? -22.016 8.172 -4.418 1 97.75 214 TYR B O 1
ATOM 4300 N N . HIS B 1 215 ? -21.719 7.492 -6.508 1 96.25 215 HIS B N 1
ATOM 4301 C CA . HIS B 1 215 ? -23.047 6.902 -6.629 1 96.25 215 HIS B CA 1
ATOM 4302 C C . HIS B 1 215 ? -23.25 5.766 -5.629 1 96.25 215 HIS B C 1
ATOM 4304 O O . HIS B 1 215 ? -24.359 5.531 -5.156 1 96.25 215 HIS B O 1
ATOM 4310 N N . MET B 1 216 ? -22.203 5.121 -5.25 1 96.19 216 MET B N 1
ATOM 4311 C CA . MET B 1 216 ? -22.297 4.023 -4.293 1 96.19 216 MET B CA 1
ATOM 4312 C C . MET B 1 216 ? -22.406 4.551 -2.867 1 96.19 216 MET B C 1
ATOM 4314 O O . MET B 1 216 ? -23.078 3.947 -2.025 1 96.19 216 MET B O 1
ATOM 4318 N N . ALA B 1 217 ? -21.766 5.625 -2.646 1 97.19 217 ALA B N 1
ATOM 4319 C CA . ALA B 1 217 ? -21.766 6.219 -1.312 1 97.19 217 ALA B CA 1
ATOM 4320 C C . ALA B 1 217 ? -23.141 6.77 -0.949 1 97.19 217 ALA B C 1
ATOM 4322 O O . ALA B 1 217 ? -23.547 6.727 0.216 1 97.19 217 ALA B O 1
ATOM 4323 N N . ILE B 1 218 ? -23.797 7.328 -1.92 1 96.81 218 ILE B N 1
ATOM 4324 C CA . ILE B 1 218 ? -25.062 8.008 -1.638 1 96.81 218 ILE B CA 1
ATOM 4325 C C . ILE B 1 218 ? -26.203 7 -1.646 1 96.81 218 ILE B C 1
ATOM 4327 O O . ILE B 1 218 ? -27.25 7.242 -1.046 1 96.81 218 ILE B O 1
ATOM 4331 N N . ARG B 1 219 ? -25.984 5.863 -2.328 1 95.75 219 ARG B N 1
ATOM 4332 C CA . ARG B 1 219 ? -27.016 4.832 -2.35 1 95.75 219 ARG B CA 1
ATOM 4333 C C . ARG B 1 219 ? -27.328 4.348 -0.94 1 95.75 219 ARG B C 1
ATOM 4335 O O . ARG B 1 219 ? -26.453 3.875 -0.224 1 95.75 219 ARG B O 1
ATOM 4342 N N . ARG B 1 220 ? -28.609 4.57 -0.485 1 95.12 220 ARG B N 1
ATOM 4343 C CA . ARG B 1 220 ? -29.078 4.199 0.842 1 95.12 220 ARG B CA 1
ATOM 4344 C C . ARG B 1 220 ? -28.219 4.832 1.932 1 95.12 220 ARG B C 1
ATOM 4346 O O . ARG B 1 220 ? -28.016 4.238 2.99 1 95.12 220 ARG B O 1
ATOM 4353 N N . ALA B 1 221 ? -27.578 5.926 1.585 1 97.75 221 ALA B N 1
ATOM 4354 C CA . ALA B 1 221 ? -26.734 6.676 2.518 1 97.75 221 ALA B CA 1
ATOM 4355 C C . ALA B 1 221 ? -25.641 5.789 3.092 1 97.75 221 ALA B C 1
ATOM 4357 O O . ALA B 1 221 ? -25.406 5.777 4.305 1 97.75 221 ALA B O 1
ATOM 4358 N N . ALA B 1 222 ? -25 5.031 2.246 1 98 222 ALA B N 1
ATOM 4359 C CA . ALA B 1 222 ? -23.984 4.055 2.648 1 98 222 ALA B CA 1
ATOM 4360 C C . ALA B 1 222 ? -22.875 4.723 3.441 1 98 222 ALA B C 1
ATOM 4362 O O . ALA B 1 222 ? -22.375 4.156 4.418 1 98 222 ALA B O 1
ATOM 4363 N N . CYS B 1 223 ? -22.469 5.922 3.012 1 98.31 223 CYS B N 1
ATOM 4364 C CA . CYS B 1 223 ? -21.391 6.605 3.697 1 98.31 223 CYS B CA 1
ATOM 4365 C C . CYS B 1 223 ? -21.781 6.965 5.125 1 98.31 223 CYS B C 1
ATOM 4367 O O . CYS B 1 223 ? -20.969 6.84 6.047 1 98.31 223 CYS B O 1
ATOM 4369 N N . VAL B 1 224 ? -23.016 7.352 5.34 1 98.38 224 VAL B N 1
ATOM 4370 C CA . VAL B 1 224 ? -23.5 7.719 6.664 1 98.38 224 VAL B CA 1
ATOM 4371 C C . VAL B 1 224 ? -23.703 6.465 7.508 1 98.38 224 VAL B C 1
ATOM 4373 O O . VAL B 1 224 ? -23.328 6.43 8.68 1 98.38 224 VAL B O 1
ATOM 4376 N N . ARG B 1 225 ? -24.281 5.441 6.926 1 98.06 225 ARG B N 1
ATOM 4377 C CA . ARG B 1 225 ? -24.484 4.184 7.637 1 98.06 225 ARG B CA 1
ATOM 4378 C C . ARG B 1 225 ? -23.156 3.588 8.086 1 98.06 225 ARG B C 1
ATOM 4380 O O . ARG B 1 225 ? -23.062 3.002 9.164 1 98.06 225 ARG B O 1
ATOM 4387 N N . CYS B 1 226 ? -22.156 3.73 7.27 1 98.25 226 CYS B N 1
ATOM 4388 C CA . CYS B 1 226 ? -20.828 3.24 7.594 1 98.25 226 CYS B CA 1
ATOM 4389 C C . CYS B 1 226 ? -20.297 3.895 8.859 1 98.25 226 CYS B C 1
ATOM 4391 O O . CYS B 1 226 ? -19.75 3.215 9.734 1 98.25 226 CYS B O 1
ATOM 4393 N N . VAL B 1 227 ? -20.516 5.195 8.969 1 98.31 227 VAL B N 1
ATOM 4394 C CA . VAL B 1 227 ? -20.031 5.957 10.117 1 98.31 227 VAL B CA 1
ATOM 4395 C C . VAL B 1 227 ? -20.656 5.422 11.398 1 98.31 227 VAL B C 1
ATOM 4397 O O . VAL B 1 227 ? -19.953 5.117 12.367 1 98.31 227 VAL B O 1
ATOM 4400 N N . PHE B 1 228 ? -21.875 5.266 11.367 1 97.62 228 PHE B N 1
ATOM 4401 C CA . PHE B 1 228 ? -22.578 4.875 12.586 1 97.62 228 PHE B CA 1
ATOM 4402 C C . PHE B 1 228 ? -22.375 3.395 12.875 1 97.62 228 PHE B C 1
ATOM 4404 O O . PHE B 1 228 ? -22.375 2.975 14.039 1 97.62 228 PHE B O 1
ATOM 4411 N N . ASP B 1 229 ? -22.156 2.604 11.836 1 97.69 229 ASP B N 1
ATOM 4412 C CA . ASP B 1 229 ? -21.797 1.206 12.055 1 97.69 229 ASP B CA 1
ATOM 4413 C C . ASP B 1 229 ? -20.422 1.088 12.711 1 97.69 229 ASP B C 1
ATOM 4415 O O . ASP B 1 229 ? -20.203 0.211 13.547 1 97.69 229 ASP B O 1
ATOM 4419 N N . ILE B 1 230 ? -19.484 1.92 12.328 1 97.88 230 ILE B N 1
ATOM 4420 C CA . ILE B 1 230 ? -18.172 1.941 12.953 1 97.88 230 ILE B CA 1
ATOM 4421 C C . ILE B 1 230 ? -18.312 2.326 14.43 1 97.88 230 ILE B C 1
ATOM 4423 O O . ILE B 1 230 ? -17.719 1.678 15.305 1 97.88 230 ILE B O 1
ATOM 4427 N N . GLN B 1 231 ? -19.094 3.338 14.688 1 96.94 231 GLN B N 1
ATOM 4428 C CA . GLN B 1 231 ? -19.312 3.762 16.062 1 96.94 231 GLN B CA 1
ATOM 4429 C C . GLN B 1 231 ? -19.953 2.645 16.891 1 96.94 231 GLN B C 1
ATOM 4431 O O . GLN B 1 231 ? -19.562 2.42 18.031 1 96.94 231 GLN B O 1
ATOM 4436 N N . ALA B 1 232 ? -20.922 1.994 16.297 1 96.44 232 ALA B N 1
ATOM 4437 C CA . ALA B 1 232 ? -21.578 0.885 16.969 1 96.44 232 ALA B CA 1
ATOM 4438 C C . ALA B 1 232 ? -20.594 -0.235 17.281 1 96.44 232 ALA B C 1
ATOM 4440 O O . ALA B 1 232 ? -20.656 -0.845 18.359 1 96.44 232 ALA B O 1
ATOM 4441 N N . THR B 1 233 ? -19.734 -0.505 16.359 1 96.56 233 THR B N 1
ATOM 4442 C CA . THR B 1 233 ? -18.719 -1.538 16.531 1 96.56 233 THR B CA 1
ATOM 4443 C C . THR B 1 233 ? -17.797 -1.193 17.703 1 96.56 233 THR B C 1
ATOM 4445 O O . THR B 1 233 ? -17.422 -2.072 18.484 1 96.56 233 THR B O 1
ATOM 4448 N N . MET B 1 234 ? -17.391 0.092 17.844 1 96.56 234 MET B N 1
ATOM 4449 C CA . MET B 1 234 ? -16.562 0.54 18.969 1 96.56 234 MET B CA 1
ATOM 4450 C C . MET B 1 234 ? -17.297 0.326 20.297 1 96.56 234 MET B C 1
ATOM 4452 O O . MET B 1 234 ? -16.688 -0.128 21.266 1 96.56 234 MET B O 1
ATOM 4456 N N . GLU B 1 235 ? -18.562 0.6 20.281 1 95.88 235 GLU B N 1
ATOM 4457 C CA . GLU B 1 235 ? -19.359 0.494 21.5 1 95.88 235 GLU B CA 1
ATOM 4458 C C . GLU B 1 235 ? -19.578 -0.965 21.891 1 95.88 235 GLU B C 1
ATOM 4460 O O . GLU B 1 235 ? -19.609 -1.301 23.078 1 95.88 235 GLU B O 1
ATOM 4465 N N . GLU B 1 236 ? -19.766 -1.76 20.938 1 96.5 236 GLU B N 1
ATOM 4466 C CA . GLU B 1 236 ? -19.953 -3.186 21.172 1 96.5 236 GLU B CA 1
ATOM 4467 C C . GLU B 1 236 ? -18.734 -3.805 21.859 1 96.5 236 GLU B C 1
ATOM 4469 O O . GLU B 1 236 ? -18.875 -4.758 22.625 1 96.5 236 GLU B O 1
ATOM 4474 N N . LYS B 1 237 ? -17.609 -3.262 21.578 1 96.38 237 LYS B N 1
ATOM 4475 C CA . LYS B 1 237 ? -16.359 -3.787 22.141 1 96.38 237 LYS B CA 1
ATOM 4476 C C . LYS B 1 237 ? -15.914 -2.975 23.359 1 96.38 237 LYS B C 1
ATOM 4478 O O . LYS B 1 237 ? -14.734 -2.965 23.703 1 96.38 237 LYS B O 1
ATOM 4483 N N . ARG B 1 238 ? -16.766 -2.273 23.969 1 96.94 238 ARG B N 1
ATOM 4484 C CA . ARG B 1 238 ? -16.484 -1.355 25.062 1 96.94 238 ARG B CA 1
ATOM 4485 C C . ARG B 1 238 ? -15.703 -2.055 26.172 1 96.94 238 ARG B C 1
ATOM 4487 O O . ARG B 1 238 ? -14.695 -1.534 26.656 1 96.94 238 ARG B O 1
ATOM 4494 N N . ASP B 1 239 ? -16.109 -3.238 26.594 1 97.44 239 ASP B N 1
ATOM 4495 C CA . ASP B 1 239 ? -15.469 -3.965 27.672 1 97.44 239 ASP B CA 1
ATOM 4496 C C . ASP B 1 239 ? -14.023 -4.316 27.328 1 97.44 239 ASP B C 1
ATOM 4498 O O . ASP B 1 239 ? -13.133 -4.223 28.172 1 97.44 239 ASP B O 1
ATOM 4502 N N . MET B 1 240 ? -13.875 -4.668 26.109 1 96.75 240 MET B N 1
ATOM 4503 C CA . MET B 1 240 ? -12.523 -5.004 25.656 1 96.75 240 MET B CA 1
ATOM 4504 C C . MET B 1 240 ? -11.625 -3.771 25.672 1 96.75 240 MET B C 1
ATOM 4506 O O . MET B 1 240 ? -10.484 -3.834 26.141 1 96.75 240 MET B O 1
ATOM 4510 N N . TRP B 1 241 ? -12.086 -2.59 25.219 1 97.56 241 TRP B N 1
ATOM 4511 C CA . TRP B 1 241 ? -11.328 -1.344 25.172 1 97.56 241 TRP B CA 1
ATOM 4512 C C . TRP B 1 241 ? -10.906 -0.919 26.578 1 97.56 241 TRP B C 1
ATOM 4514 O O . TRP B 1 241 ? -9.75 -0.557 26.797 1 97.56 241 TRP B O 1
ATOM 4524 N N . LEU B 1 242 ? -11.859 -1.067 27.484 1 97.38 242 LEU B N 1
ATOM 4525 C CA . LEU B 1 242 ? -11.594 -0.647 28.859 1 97.38 242 LEU B CA 1
ATOM 4526 C C . LEU B 1 242 ? -10.594 -1.583 29.531 1 97.38 242 LEU B C 1
ATOM 4528 O O . LEU B 1 242 ? -9.68 -1.129 30.234 1 97.38 242 LEU B O 1
ATOM 4532 N N . SER B 1 243 ? -10.781 -2.828 29.328 1 97.62 243 SER B N 1
ATOM 4533 C CA . SER B 1 243 ? -9.93 -3.82 29.969 1 97.62 243 SER B CA 1
ATOM 4534 C C . SER B 1 243 ? -8.508 -3.762 29.422 1 97.62 243 SER B C 1
ATOM 4536 O O . SER B 1 243 ? -7.543 -3.828 30.188 1 97.62 243 SER B O 1
ATOM 4538 N N . ARG B 1 244 ? -8.367 -3.521 28.172 1 96.25 244 ARG B N 1
ATOM 4539 C CA . ARG B 1 244 ? -7.055 -3.643 27.531 1 96.25 244 ARG B CA 1
ATOM 4540 C C . ARG B 1 244 ? -6.352 -2.291 27.469 1 96.25 244 ARG B C 1
ATOM 4542 O O . ARG B 1 244 ? -5.125 -2.221 27.562 1 96.25 244 ARG B O 1
ATOM 4549 N N . PHE B 1 245 ? -7.148 -1.221 27.328 1 96.62 245 PHE B N 1
ATOM 4550 C CA . PHE B 1 245 ? -6.5 0.047 27.016 1 96.62 245 PHE B CA 1
ATOM 4551 C C . PHE B 1 245 ? -6.922 1.128 28 1 96.62 245 PHE B C 1
ATOM 4553 O O . PHE B 1 245 ? -6.387 2.238 27.984 1 96.62 245 PHE B O 1
ATOM 4560 N N . GLY B 1 246 ? -7.969 0.833 28.797 1 95.94 246 GLY B N 1
ATOM 4561 C CA . GLY B 1 246 ? -8.359 1.748 29.859 1 95.94 246 GLY B CA 1
ATOM 4562 C C . GLY B 1 246 ? -9.32 2.822 29.391 1 95.94 246 GLY B C 1
ATOM 4563 O O . GLY B 1 246 ? -9.781 3.643 30.188 1 95.94 246 GLY B O 1
ATOM 4564 N N . GLU B 1 247 ? -9.617 2.893 28.078 1 95.75 247 GLU B N 1
ATOM 4565 C CA . GLU B 1 247 ? -10.578 3.865 27.562 1 95.75 247 GLU B CA 1
ATOM 4566 C C . GLU B 1 247 ? -11.203 3.385 26.266 1 95.75 247 GLU B C 1
ATOM 4568 O O . GLU B 1 247 ? -10.617 2.57 25.547 1 95.75 247 GLU B O 1
ATOM 4573 N N . VAL B 1 248 ? -12.375 3.91 26.062 1 96.5 248 VAL B N 1
ATOM 4574 C CA . VAL B 1 248 ? -13.047 3.65 24.797 1 96.5 248 VAL B CA 1
ATOM 4575 C C . VAL B 1 248 ? -12.656 4.711 23.781 1 96.5 248 VAL B C 1
ATOM 4577 O O . VAL B 1 248 ? -12.711 5.91 24.062 1 96.5 248 VAL B O 1
ATOM 4580 N N . PRO B 1 249 ? -12.25 4.27 22.578 1 97 249 PRO B N 1
ATOM 4581 C CA . PRO B 1 249 ? -11.836 5.254 21.578 1 97 249 PRO B CA 1
ATOM 4582 C C . PRO B 1 249 ? -12.969 6.188 21.156 1 97 249 PRO B C 1
ATOM 4584 O O . PRO B 1 249 ? -14.109 5.742 20.984 1 97 249 PRO B O 1
ATOM 4587 N N . ARG B 1 250 ? -12.688 7.422 21.062 1 96.12 250 ARG B N 1
ATOM 4588 C CA . ARG B 1 250 ? -13.586 8.422 20.5 1 96.12 250 ARG B CA 1
ATOM 4589 C C . ARG B 1 250 ? -13.102 8.875 19.125 1 96.12 250 ARG B C 1
ATOM 4591 O O . ARG B 1 250 ? -11.945 9.281 18.969 1 96.12 250 ARG B O 1
ATOM 4598 N N . LEU B 1 251 ? -13.984 8.805 18.172 1 97.62 251 LEU B N 1
ATOM 4599 C CA . LEU B 1 251 ? -13.602 9.078 16.797 1 97.62 251 LEU B CA 1
ATOM 4600 C C . LEU B 1 251 ? -14.32 10.305 16.266 1 97.62 251 LEU B C 1
ATOM 4602 O O . LEU B 1 251 ? -15.438 10.609 16.688 1 97.62 251 LEU B O 1
ATOM 4606 N N . ARG B 1 252 ? -13.695 11.008 15.438 1 97.75 252 ARG B N 1
ATOM 4607 C CA . ARG B 1 252 ? -14.297 12.086 14.656 1 97.75 252 ARG B CA 1
ATOM 4608 C C . ARG B 1 252 ? -14.359 11.711 13.18 1 97.75 252 ARG B C 1
ATOM 4610 O O . ARG B 1 252 ? -13.445 11.07 12.648 1 97.75 252 ARG B O 1
ATOM 4617 N N . PHE B 1 253 ? -15.438 12.141 12.547 1 98.56 253 PHE B N 1
ATOM 4618 C CA . PHE B 1 253 ? -15.664 11.82 11.141 1 98.56 253 PHE B CA 1
ATOM 4619 C C . PHE B 1 253 ? -15.945 13.078 10.328 1 98.56 253 PHE B C 1
ATOM 4621 O O . PHE B 1 253 ? -16.75 13.914 10.734 1 98.56 253 PHE B O 1
ATOM 4628 N N . ALA B 1 254 ? -15.289 13.227 9.258 1 98.44 254 ALA B N 1
ATOM 4629 C CA . ALA B 1 254 ? -15.586 14.258 8.258 1 98.44 254 ALA B CA 1
ATOM 4630 C C . ALA B 1 254 ? -15.961 13.633 6.918 1 98.44 254 ALA B C 1
ATOM 4632 O O . ALA B 1 254 ? -15.219 12.805 6.383 1 98.44 254 ALA B O 1
ATOM 4633 N N . ILE B 1 255 ? -17.109 13.992 6.371 1 98.62 255 ILE B N 1
ATOM 4634 C CA . ILE B 1 255 ? -17.625 13.383 5.152 1 98.62 255 ILE B CA 1
ATOM 4635 C C . ILE B 1 255 ? -17.828 14.453 4.086 1 98.62 255 ILE B C 1
ATOM 4637 O O . ILE B 1 255 ? -18.5 15.461 4.328 1 98.62 255 ILE B O 1
ATOM 4641 N N . HIS B 1 256 ? -17.25 14.273 2.963 1 98.19 256 HIS B N 1
ATOM 4642 C CA . HIS B 1 256 ? -17.422 15.195 1.842 1 98.19 256 HIS B CA 1
ATOM 4643 C C . HIS B 1 256 ? -17.25 14.477 0.508 1 98.19 256 HIS B C 1
ATOM 4645 O O . HIS B 1 256 ? -16.656 13.398 0.448 1 98.19 256 HIS B O 1
ATOM 4651 N N . GLY B 1 257 ? -17.922 14.961 -0.504 1 97.69 257 GLY B N 1
ATOM 4652 C CA . GLY B 1 257 ? -17.844 14.352 -1.821 1 97.69 257 GLY B CA 1
ATOM 4653 C C . GLY B 1 257 ? -17.719 15.367 -2.941 1 97.69 257 GLY B C 1
ATOM 4654 O O . GLY B 1 257 ? -18.078 16.531 -2.777 1 97.69 257 GLY B O 1
ATOM 4655 N N . GLY B 1 258 ? -17.141 14.938 -3.973 1 96.69 258 GLY B N 1
ATOM 4656 C CA . GLY B 1 258 ? -16.953 15.773 -5.148 1 96.69 258 GLY B CA 1
ATOM 4657 C C . GLY B 1 258 ? -15.977 15.188 -6.148 1 96.69 258 GLY B C 1
ATOM 4658 O O . GLY B 1 258 ? -15.656 14 -6.09 1 96.69 258 GLY B O 1
ATOM 4659 N N . PRO B 1 259 ? -15.57 15.992 -7.137 1 95.75 259 PRO B N 1
ATOM 4660 C CA . PRO B 1 259 ? -14.656 15.516 -8.18 1 95.75 259 PRO B CA 1
ATOM 4661 C C . PRO B 1 259 ? -13.227 15.336 -7.68 1 95.75 259 PRO B C 1
ATOM 4663 O O . PRO B 1 259 ? -12.75 16.125 -6.859 1 95.75 259 PRO B O 1
ATOM 4666 N N . VAL B 1 260 ? -12.609 14.281 -8.172 1 95.81 260 VAL B N 1
ATOM 4667 C CA . VAL B 1 260 ? -11.195 14.023 -7.887 1 95.81 260 VAL B CA 1
ATOM 4668 C C . VAL B 1 260 ? -10.523 13.453 -9.133 1 95.81 260 VAL B C 1
ATOM 4670 O O . VAL B 1 260 ? -11.188 12.914 -10.023 1 95.81 260 VAL B O 1
ATOM 4673 N N . ILE B 1 261 ? -9.266 13.656 -9.203 1 95.94 261 ILE B N 1
ATOM 4674 C CA . ILE B 1 261 ? -8.438 12.953 -10.18 1 95.94 261 ILE B CA 1
ATOM 4675 C C . ILE B 1 261 ? -7.773 11.75 -9.516 1 95.94 261 ILE B C 1
ATOM 4677 O O . ILE B 1 261 ? -6.996 11.906 -8.57 1 95.94 261 ILE B O 1
ATOM 4681 N N . THR B 1 262 ? -8.156 10.562 -9.969 1 95.12 262 THR B N 1
ATOM 4682 C CA . THR B 1 262 ? -7.57 9.328 -9.461 1 95.12 262 THR B CA 1
ATOM 4683 C C . THR B 1 262 ? -6.457 8.844 -10.383 1 95.12 262 THR B C 1
ATOM 4685 O O . THR B 1 262 ? -6.629 8.797 -11.609 1 95.12 262 THR B O 1
ATOM 4688 N N . ALA B 1 263 ? -5.324 8.523 -9.789 1 93.94 263 ALA B N 1
ATOM 4689 C CA . ALA B 1 263 ? -4.191 8.086 -10.602 1 93.94 263 ALA B CA 1
ATOM 4690 C C . ALA B 1 263 ? -3.312 7.102 -9.836 1 93.94 263 ALA B C 1
ATOM 4692 O O . ALA B 1 263 ? -3.271 7.125 -8.602 1 93.94 263 ALA B O 1
ATOM 4693 N N . GLU B 1 264 ? -2.736 6.215 -10.562 1 91.56 264 GLU B N 1
ATOM 4694 C CA . GLU B 1 264 ? -1.683 5.359 -10.023 1 91.56 264 GLU B CA 1
ATOM 4695 C C . GLU B 1 264 ? -0.317 6.031 -10.133 1 91.56 264 GLU B C 1
ATOM 4697 O O . GLU B 1 264 ? 0.07 6.504 -11.203 1 91.56 264 GLU B O 1
ATOM 4702 N N . ILE B 1 265 ? 0.353 6.148 -9.008 1 89.31 265 ILE B N 1
ATOM 4703 C CA . ILE B 1 265 ? 1.657 6.801 -9.016 1 89.31 265 ILE B CA 1
ATOM 4704 C C . ILE B 1 265 ? 2.713 5.852 -8.445 1 89.31 265 ILE B C 1
ATOM 4706 O O . ILE B 1 265 ? 2.379 4.863 -7.789 1 89.31 265 ILE B O 1
ATOM 4710 N N . GLY B 1 266 ? 4 6.207 -8.828 1 86.19 266 GLY B N 1
ATOM 4711 C CA . GLY B 1 266 ? 5.117 5.469 -8.258 1 86.19 266 GLY B CA 1
ATOM 4712 C C . GLY B 1 266 ? 5.695 4.434 -9.203 1 86.19 266 GLY B C 1
ATOM 4713 O O . GLY B 1 266 ? 5 3.943 -10.094 1 86.19 266 GLY B O 1
ATOM 4714 N N . VAL B 1 267 ? 6.992 4.152 -9.047 1 77.5 267 VAL B N 1
ATOM 4715 C CA . VAL B 1 267 ? 7.699 3.15 -9.836 1 77.5 267 VAL B CA 1
ATOM 4716 C C . VAL B 1 267 ? 8.047 1.95 -8.961 1 77.5 267 VAL B C 1
ATOM 4718 O O . VAL B 1 267 ? 7.84 0.801 -9.359 1 77.5 267 VAL B O 1
ATOM 4721 N N . ASP B 1 268 ? 8.617 2.207 -7.902 1 78.88 268 ASP B N 1
ATOM 4722 C CA . ASP B 1 268 ? 8.891 1.224 -6.859 1 78.88 268 ASP B CA 1
ATOM 4723 C C . ASP B 1 268 ? 8.039 1.482 -5.621 1 78.88 268 ASP B C 1
ATOM 4725 O O . ASP B 1 268 ? 8.484 2.139 -4.676 1 78.88 268 ASP B O 1
ATOM 4729 N N . HIS B 1 269 ? 6.82 0.957 -5.719 1 86.5 269 HIS B N 1
ATOM 4730 C CA . HIS B 1 269 ? 5.766 1.215 -4.742 1 86.5 269 HIS B CA 1
ATOM 4731 C C . HIS B 1 269 ? 4.648 2.053 -5.352 1 86.5 269 HIS B C 1
ATOM 4733 O O . HIS B 1 269 ? 4.598 3.268 -5.152 1 86.5 269 HIS B O 1
ATOM 4739 N N . HIS B 1 270 ? 3.824 1.369 -5.949 1 88.62 270 HIS B N 1
ATOM 4740 C CA . HIS B 1 270 ? 2.693 2.021 -6.602 1 88.62 270 HIS B CA 1
ATOM 4741 C C . HIS B 1 270 ? 1.588 2.336 -5.598 1 88.62 270 HIS B C 1
ATOM 4743 O O . HIS B 1 270 ? 1.392 1.595 -4.633 1 88.62 270 HIS B O 1
ATOM 4749 N N . LYS B 1 271 ? 0.989 3.365 -5.812 1 91.56 271 LYS B N 1
ATOM 4750 C CA . LYS B 1 271 ? -0.125 3.777 -4.961 1 91.56 271 LYS B CA 1
ATOM 4751 C C . LYS B 1 271 ? -1.211 4.469 -5.777 1 91.56 271 LYS B C 1
ATOM 4753 O O . LYS B 1 271 ? -0.911 5.25 -6.688 1 91.56 271 LYS B O 1
ATOM 4758 N N . ILE B 1 272 ? -2.396 4.121 -5.516 1 92.44 272 ILE B N 1
ATOM 4759 C CA . ILE B 1 272 ? -3.508 4.891 -6.066 1 92.44 272 ILE B CA 1
ATOM 4760 C C . ILE B 1 272 ? -3.719 6.16 -5.238 1 92.44 272 ILE B C 1
ATOM 4762 O O . ILE B 1 272 ? -3.816 6.094 -4.012 1 92.44 272 ILE B O 1
ATOM 4766 N N . THR B 1 273 ? -3.756 7.23 -5.883 1 92.94 273 THR B N 1
ATOM 4767 C CA . THR B 1 273 ? -3.898 8.5 -5.188 1 92.94 273 THR B CA 1
ATOM 4768 C C . THR B 1 273 ? -5.109 9.273 -5.703 1 92.94 273 THR B C 1
ATOM 4770 O O . THR B 1 273 ? -5.547 9.062 -6.836 1 92.94 273 THR B O 1
ATOM 4773 N N . TYR B 1 274 ? -5.602 10.055 -4.855 1 93.88 274 TYR B N 1
ATOM 4774 C CA . TYR B 1 274 ? -6.727 10.938 -5.16 1 93.88 274 TYR B CA 1
ATOM 4775 C C . TYR B 1 274 ? -6.336 12.398 -4.996 1 93.88 274 TYR B C 1
ATOM 4777 O O . TYR B 1 274 ? -5.961 12.828 -3.902 1 93.88 274 TYR B O 1
ATOM 4785 N N . PHE B 1 275 ? -6.477 13.078 -6.137 1 90.44 275 PHE B N 1
ATOM 4786 C CA . PHE B 1 275 ? -6.074 14.477 -6.121 1 90.44 275 PHE B CA 1
ATOM 4787 C C . PHE B 1 275 ? -7.25 15.383 -6.477 1 90.44 275 PHE B C 1
ATOM 4789 O O . PHE B 1 275 ? -8.039 15.062 -7.363 1 90.44 275 PHE B O 1
ATOM 4796 N N . GLY B 1 276 ? -7.266 16.5 -5.727 1 89.38 276 GLY B N 1
ATOM 4797 C CA . GLY B 1 276 ? -8.289 17.484 -6.012 1 89.38 276 GLY B CA 1
ATOM 4798 C C . GLY B 1 276 ? -8.766 18.234 -4.777 1 89.38 276 GLY B C 1
ATOM 4799 O O . GLY B 1 276 ? -8.406 17.875 -3.654 1 89.38 276 GLY B O 1
ATOM 4800 N N . ASP B 1 277 ? -9.547 19.219 -4.98 1 87.56 277 ASP B N 1
ATOM 4801 C CA . ASP B 1 277 ? -10.047 20.078 -3.912 1 87.56 277 ASP B CA 1
ATOM 4802 C C . ASP B 1 277 ? -10.93 19.281 -2.945 1 87.56 277 ASP B C 1
ATOM 4804 O O . ASP B 1 277 ? -10.992 19.609 -1.756 1 87.56 277 ASP B O 1
ATOM 4808 N N . THR B 1 278 ? -11.523 18.234 -3.447 1 93.38 278 THR B N 1
ATOM 4809 C CA . THR B 1 278 ? -12.406 17.422 -2.621 1 93.38 278 THR B CA 1
ATOM 4810 C C . THR B 1 278 ? -11.648 16.828 -1.444 1 93.38 278 THR B C 1
ATOM 4812 O O . THR B 1 278 ? -12.125 16.844 -0.308 1 93.38 278 THR B O 1
ATOM 4815 N N . VAL B 1 279 ? -10.516 16.328 -1.729 1 93.56 279 VAL B N 1
ATOM 4816 C CA . VAL B 1 279 ? -9.711 15.695 -0.686 1 93.56 279 VAL B CA 1
ATOM 4817 C C . VAL B 1 279 ? -9.242 16.75 0.311 1 93.56 279 VAL B C 1
ATOM 4819 O O . VAL B 1 279 ? -9.305 16.547 1.524 1 93.56 279 VAL B O 1
ATOM 4822 N N . ASN B 1 280 ? -8.844 17.922 -0.181 1 88.44 280 ASN B N 1
ATOM 4823 C CA . ASN B 1 280 ? -8.398 19.016 0.675 1 88.44 280 ASN B CA 1
ATOM 4824 C C . ASN B 1 280 ? -9.531 19.531 1.547 1 88.44 280 ASN B C 1
ATOM 4826 O O . ASN B 1 280 ? -9.336 19.812 2.73 1 88.44 280 ASN B O 1
ATOM 4830 N N . THR B 1 281 ? -10.602 19.656 0.938 1 93.06 281 THR B N 1
ATOM 4831 C CA . THR B 1 281 ? -11.773 20.141 1.658 1 93.06 281 THR B CA 1
ATOM 4832 C C . THR B 1 281 ? -12.172 19.172 2.762 1 93.06 281 THR B C 1
ATOM 4834 O O . THR B 1 281 ? -12.547 19.578 3.859 1 93.06 281 THR B O 1
ATOM 4837 N N . THR B 1 282 ? -12.086 17.891 2.502 1 95.5 282 THR B N 1
ATOM 4838 C CA . THR B 1 282 ? -12.398 16.891 3.514 1 95.5 282 THR B CA 1
ATOM 4839 C C . THR B 1 282 ? -11.438 17 4.695 1 95.5 282 THR B C 1
ATOM 4841 O O . THR B 1 282 ? -11.844 16.859 5.848 1 95.5 282 THR B O 1
ATOM 4844 N N . SER B 1 283 ? -10.195 17.188 4.359 1 92.38 283 SER B N 1
ATOM 4845 C CA . SER B 1 283 ? -9.188 17.359 5.402 1 92.38 283 SER B CA 1
ATOM 4846 C C . SER B 1 283 ? -9.492 18.578 6.27 1 92.38 283 SER B C 1
ATOM 4848 O O . SER B 1 283 ? -9.383 18.516 7.496 1 92.38 283 SER B O 1
ATOM 4850 N N . ARG B 1 284 ? -9.898 19.625 5.652 1 90.25 284 ARG B N 1
ATOM 4851 C CA . ARG B 1 284 ? -10.234 20.844 6.383 1 90.25 284 ARG B CA 1
ATOM 4852 C C . ARG B 1 284 ? -11.5 20.656 7.207 1 90.25 284 ARG B C 1
ATOM 4854 O O . ARG B 1 284 ? -11.625 21.219 8.297 1 90.25 284 ARG B O 1
ATOM 4861 N N . LEU B 1 285 ? -12.414 19.922 6.645 1 95.06 285 LEU B N 1
ATOM 4862 C CA . LEU B 1 285 ? -13.633 19.594 7.375 1 95.06 285 LEU B CA 1
ATOM 4863 C C . LEU B 1 285 ? -13.312 18.781 8.625 1 95.06 285 LEU B C 1
ATOM 4865 O O . LEU B 1 285 ? -13.953 18.953 9.664 1 95.06 285 LEU B O 1
ATOM 4869 N N . GLU B 1 286 ? -12.367 17.906 8.516 1 94.12 286 GLU B N 1
ATOM 4870 C CA . GLU B 1 286 ? -11.898 17.141 9.664 1 94.12 286 GLU B CA 1
ATOM 4871 C C . GLU B 1 286 ? -11.328 18.047 10.742 1 94.12 286 GLU B C 1
ATOM 4873 O O . GLU B 1 286 ? -11.617 17.875 11.93 1 94.12 286 GLU B O 1
ATOM 4878 N N . SER B 1 287 ? -10.539 19.031 10.328 1 91.12 287 SER B N 1
ATOM 4879 C CA . SER B 1 287 ? -9.984 20 11.273 1 91.12 287 SER B CA 1
ATOM 4880 C C . SER B 1 287 ? -11.078 20.828 11.938 1 91.12 287 SER B C 1
ATOM 4882 O O . SER B 1 287 ? -10.984 21.141 13.125 1 91.12 287 SER B O 1
ATOM 4884 N N . LEU B 1 288 ? -12.023 21.141 11.156 1 92.75 288 LEU B N 1
ATOM 4885 C CA . LEU B 1 288 ? -13.156 21.906 11.664 1 92.75 288 LEU B CA 1
ATOM 4886 C C . LEU B 1 288 ? -13.906 21.109 12.727 1 92.75 288 LEU B C 1
ATOM 4888 O O . LEU B 1 288 ? -14.406 21.672 13.703 1 92.75 288 LEU B O 1
ATOM 4892 N N . SER B 1 289 ? -14.031 19.797 12.492 1 94 289 SER B N 1
ATOM 4893 C CA . SER B 1 289 ? -14.68 18.938 13.469 1 94 289 SER B CA 1
ATOM 4894 C C . SER B 1 289 ? -13.992 19.016 14.828 1 94 289 SER B C 1
ATOM 4896 O O . SER B 1 289 ? -14.656 19.047 15.867 1 94 289 SER B O 1
ATOM 4898 N N . LYS B 1 290 ? -12.727 19.062 14.797 1 90.19 290 LYS B N 1
ATOM 4899 C CA . LYS B 1 290 ? -11.938 19.188 16.016 1 90.19 290 LYS B CA 1
ATOM 4900 C C . LYS B 1 290 ? -12.219 20.516 16.719 1 90.19 290 LYS B C 1
ATOM 4902 O O . LYS B 1 290 ? -12.383 20.562 17.938 1 90.19 290 LYS B O 1
ATOM 4907 N N . MET B 1 291 ? -12.398 21.531 15.969 1 90.38 291 MET B N 1
ATOM 4908 C CA . MET B 1 291 ? -12.594 22.875 16.5 1 90.38 291 MET B CA 1
ATOM 4909 C C . MET B 1 291 ? -14 23.047 17.047 1 90.38 291 MET B C 1
ATOM 4911 O O . MET B 1 291 ? -14.188 23.656 18.109 1 90.38 291 MET B O 1
ATOM 4915 N N . LEU B 1 292 ? -14.984 22.484 16.344 1 92.5 292 LEU B N 1
ATOM 4916 C CA . LEU B 1 292 ? -16.391 22.688 16.703 1 92.5 292 LEU B CA 1
ATOM 4917 C C . LEU B 1 292 ? -16.812 21.688 17.781 1 92.5 292 LEU B C 1
ATOM 4919 O O . LEU B 1 292 ? -17.844 21.859 18.422 1 92.5 292 LEU B O 1
ATOM 4923 N N . GLY B 1 293 ? -16.125 20.641 17.906 1 92.25 293 GLY B N 1
ATOM 4924 C CA . GLY B 1 293 ? -16.422 19.625 18.891 1 92.25 293 GLY B CA 1
ATOM 4925 C C . GLY B 1 293 ? -17.562 18.703 18.484 1 92.25 293 GLY B C 1
ATOM 4926 O O . GLY B 1 293 ? -18.266 18.156 19.328 1 92.25 293 GLY B O 1
ATOM 4927 N N . HIS B 1 294 ? -17.875 18.656 17.266 1 94.56 294 HIS B N 1
ATOM 4928 C CA . HIS B 1 294 ? -18.859 17.719 16.734 1 94.56 294 HIS B CA 1
ATOM 4929 C C . HIS B 1 294 ? -18.188 16.5 16.125 1 94.56 294 HIS B C 1
ATOM 4931 O O . HIS B 1 294 ? -17.328 16.641 15.242 1 94.56 294 HIS B O 1
ATOM 4937 N N . PRO B 1 295 ? -18.625 15.352 16.516 1 95.38 295 PRO B N 1
ATOM 4938 C CA . PRO B 1 295 ? -17.891 14.148 16.109 1 95.38 295 PRO B CA 1
ATOM 4939 C C . PRO B 1 295 ? -18.109 13.789 14.648 1 95.38 295 PRO B C 1
ATOM 4941 O O . PRO B 1 295 ? -17.25 13.141 14.039 1 95.38 295 PRO B O 1
ATOM 4944 N N . VAL B 1 296 ? -19.281 14.133 14.117 1 98.19 296 VAL B N 1
ATOM 4945 C CA . VAL B 1 296 ? -19.562 13.758 12.734 1 98.19 296 VAL B CA 1
ATOM 4946 C C . VAL B 1 296 ? -19.984 15 11.945 1 98.19 296 VAL B C 1
ATOM 4948 O O . VAL B 1 296 ? -21.047 15.57 12.18 1 98.19 296 VAL B O 1
ATOM 4951 N N . LEU B 1 297 ? -19.172 15.383 11.016 1 98.44 297 LEU B N 1
ATOM 4952 C CA . LEU B 1 297 ? -19.484 16.5 10.133 1 98.44 297 LEU B CA 1
ATOM 4953 C C . LEU B 1 297 ? -19.625 16.031 8.688 1 98.44 297 LEU B C 1
ATOM 4955 O O . LEU B 1 297 ? -18.891 15.148 8.25 1 98.44 297 LEU B O 1
ATOM 4959 N N . ILE B 1 298 ? -20.531 16.594 7.988 1 98.44 298 ILE B N 1
ATOM 4960 C CA . ILE B 1 298 ? -20.766 16.297 6.574 1 98.44 298 ILE B CA 1
ATOM 4961 C C . ILE B 1 298 ? -21.047 17.594 5.824 1 98.44 298 ILE B C 1
ATOM 4963 O O . ILE B 1 298 ? -21.672 18.516 6.371 1 98.44 298 ILE B O 1
ATOM 4967 N N . SER B 1 299 ? -20.516 17.703 4.629 1 97.75 299 SER B N 1
ATOM 4968 C CA . SER B 1 299 ? -20.828 18.891 3.84 1 97.75 299 SER B CA 1
ATOM 4969 C C . SER B 1 299 ? -22.328 18.969 3.545 1 97.75 299 SER B C 1
ATOM 4971 O O . SER B 1 299 ? -22.969 17.953 3.299 1 97.75 299 SER B O 1
ATOM 4973 N N . ALA B 1 300 ? -22.844 20.141 3.553 1 97 300 ALA B N 1
ATOM 4974 C CA . ALA B 1 300 ? -24.281 20.344 3.402 1 97 300 ALA B CA 1
ATOM 4975 C C . ALA B 1 300 ? -24.766 19.844 2.051 1 97 300 ALA B C 1
ATOM 4977 O O . ALA B 1 300 ? -25.844 19.234 1.959 1 97 300 ALA B O 1
ATOM 4978 N N . ASP B 1 301 ? -24 20.109 1.046 1 95.19 301 ASP B N 1
ATOM 4979 C CA . ASP B 1 301 ? -24.391 19.672 -0.296 1 95.19 301 ASP B CA 1
ATOM 4980 C C . ASP B 1 301 ? -24.562 18.156 -0.363 1 95.19 301 ASP B C 1
ATOM 4982 O O . ASP B 1 301 ? -25.516 17.672 -0.976 1 95.19 301 ASP B O 1
ATOM 4986 N N . LEU B 1 302 ? -23.656 17.438 0.235 1 97.38 302 LEU B N 1
ATOM 4987 C CA . LEU B 1 302 ? -23.766 15.984 0.257 1 97.38 302 LEU B CA 1
ATOM 4988 C C . LEU B 1 302 ? -24.922 15.531 1.141 1 97.38 302 LEU B C 1
ATOM 4990 O O . LEU B 1 302 ? -25.688 14.641 0.761 1 97.38 302 LEU B O 1
ATOM 4994 N N . ALA B 1 303 ? -25.094 16.109 2.256 1 97.38 303 ALA B N 1
ATOM 4995 C CA . ALA B 1 303 ? -26.156 15.766 3.189 1 97.38 303 ALA B CA 1
ATOM 4996 C C . ALA B 1 303 ? -27.531 15.914 2.537 1 97.38 303 ALA B C 1
ATOM 4998 O O . ALA B 1 303 ? -28.422 15.102 2.76 1 97.38 303 ALA B O 1
ATOM 4999 N N . HIS B 1 304 ? -27.672 16.922 1.789 1 95.19 304 HIS B N 1
ATOM 5000 C CA . HIS B 1 304 ? -28.953 17.234 1.172 1 95.19 304 HIS B CA 1
ATOM 5001 C C . HIS B 1 304 ? -29.328 16.203 0.125 1 95.19 304 HIS B C 1
ATOM 5003 O O . HIS B 1 304 ? -30.516 16.031 -0.198 1 95.19 304 HIS B O 1
ATOM 5009 N N . GLN B 1 305 ? -28.391 15.539 -0.337 1 95.75 305 GLN B N 1
ATOM 5010 C CA . GLN B 1 305 ? -28.641 14.539 -1.372 1 95.75 305 GLN B CA 1
ATOM 5011 C C . GLN B 1 305 ? -28.984 13.188 -0.758 1 95.75 305 GLN B C 1
ATOM 5013 O O . GLN B 1 305 ? -29.438 12.273 -1.462 1 95.75 305 GLN B O 1
ATOM 5018 N N . LEU B 1 306 ? -28.844 13.062 0.502 1 96.56 306 LEU B N 1
ATOM 5019 C CA . LEU B 1 306 ? -28.984 11.758 1.142 1 96.56 306 LEU B CA 1
ATOM 5020 C C . LEU B 1 306 ? -30.359 11.625 1.8 1 96.56 306 LEU B C 1
ATOM 5022 O O . LEU B 1 306 ? -30.891 12.594 2.338 1 96.56 306 LEU B O 1
ATOM 5026 N N . VAL B 1 307 ? -30.875 10.461 1.642 1 94.62 307 VAL B N 1
ATOM 5027 C CA . VAL B 1 307 ? -31.953 10.055 2.535 1 94.62 307 VAL B CA 1
ATOM 5028 C C . VAL B 1 307 ? -31.359 9.383 3.777 1 94.62 307 VAL B C 1
ATOM 5030 O O . VAL B 1 307 ? -30.938 8.227 3.723 1 94.62 307 VAL B O 1
ATOM 5033 N N . LEU B 1 308 ? -31.406 10.086 4.809 1 95 308 LEU B N 1
ATOM 5034 C CA . LEU B 1 308 ? -30.75 9.609 6.02 1 95 308 LEU B CA 1
ATOM 5035 C C . LEU B 1 308 ? -31.469 8.398 6.598 1 95 308 LEU B C 1
ATOM 5037 O O . LEU B 1 308 ? -32.688 8.297 6.496 1 95 308 LEU B O 1
ATOM 5041 N N . PRO B 1 309 ? -30.703 7.477 7.156 1 93.56 309 PRO B N 1
ATOM 5042 C CA . PRO B 1 309 ? -31.344 6.312 7.781 1 93.56 309 PRO B CA 1
ATOM 5043 C C . PRO B 1 309 ? -32.188 6.684 8.984 1 93.56 309 PRO B C 1
ATOM 5045 O O . PRO B 1 309 ? -32.031 7.77 9.547 1 93.56 309 PRO B O 1
ATOM 5048 N N . LYS B 1 310 ? -33.031 5.781 9.344 1 91.38 310 LYS B N 1
ATOM 5049 C CA . LYS B 1 310 ? -33.875 5.984 10.516 1 91.38 310 LYS B CA 1
ATOM 5050 C C . LYS B 1 310 ? -33.031 6.168 11.773 1 91.38 310 LYS B C 1
ATOM 5052 O O . LYS B 1 310 ? -32.031 5.453 11.969 1 91.38 310 LYS B O 1
ATOM 5057 N N . GLY B 1 311 ? -33.375 7.211 12.562 1 93.25 311 GLY B N 1
ATOM 5058 C CA . GLY B 1 311 ? -32.656 7.438 13.82 1 93.25 311 GLY B CA 1
ATOM 5059 C C . GLY B 1 311 ? -31.5 8.391 13.688 1 93.25 311 GLY B C 1
ATOM 5060 O O . GLY B 1 311 ? -30.797 8.656 14.664 1 93.25 311 GLY B O 1
ATOM 5061 N N . VAL B 1 312 ? -31.266 8.859 12.438 1 95.81 312 VAL B N 1
ATOM 5062 C CA . VAL B 1 312 ? -30.172 9.805 12.227 1 95.81 312 VAL B CA 1
ATOM 5063 C C . VAL B 1 312 ? -30.734 11.18 11.875 1 95.81 312 VAL B C 1
ATOM 5065 O O . VAL B 1 312 ? -31.672 11.289 11.07 1 95.81 312 VAL B O 1
ATOM 5068 N N . ARG B 1 313 ? -30.219 12.188 12.547 1 95.25 313 ARG B N 1
ATOM 5069 C CA . ARG B 1 313 ? -30.656 13.555 12.266 1 95.25 313 ARG B CA 1
ATOM 5070 C C . ARG B 1 313 ? -29.484 14.406 11.797 1 95.25 313 ARG B C 1
ATOM 5072 O O . ARG B 1 313 ? -28.328 14.164 12.18 1 95.25 313 ARG B O 1
ATOM 5079 N N . SER B 1 314 ? -29.781 15.344 10.969 1 96.44 314 SER B N 1
ATOM 5080 C CA . SER B 1 314 ? -28.812 16.297 10.461 1 96.44 314 SER B CA 1
ATOM 5081 C C . SER B 1 314 ? -29.141 17.719 10.93 1 96.44 314 SER B C 1
ATOM 5083 O O . SER B 1 314 ? -30.297 18.125 10.961 1 96.44 314 SER B O 1
ATOM 5085 N N . GLU B 1 315 ? -28.188 18.391 11.445 1 97.06 315 GLU B N 1
ATOM 5086 C CA . GLU B 1 315 ? -28.328 19.781 11.859 1 97.06 315 GLU B CA 1
ATOM 5087 C C . GLU B 1 315 ? -27.359 20.688 11.102 1 97.06 315 GLU B C 1
ATOM 5089 O O . GLU B 1 315 ? -26.156 20.406 11.055 1 97.06 315 GLU B O 1
ATOM 5094 N N . TYR B 1 316 ? -27.859 21.75 10.508 1 97.56 316 TYR B N 1
ATOM 5095 C CA . TYR B 1 316 ? -27.047 22.703 9.758 1 97.56 316 TYR B CA 1
ATOM 5096 C C . TYR B 1 316 ? -26.266 23.609 10.695 1 97.56 316 TYR B C 1
ATOM 5098 O O . TYR B 1 316 ? -26.844 24.25 11.57 1 97.56 316 TYR B O 1
ATOM 5106 N N . LEU B 1 317 ? -24.953 23.688 10.531 1 96.75 317 LEU B N 1
ATOM 5107 C CA . LEU B 1 317 ? -24.094 24.453 11.43 1 96.75 317 LEU B CA 1
ATOM 5108 C C . LEU B 1 317 ? -23.641 25.75 10.766 1 96.75 317 LEU B C 1
ATOM 5110 O O . LEU B 1 317 ? -22.844 26.516 11.344 1 96.75 317 LEU B O 1
ATOM 5114 N N . GLY B 1 318 ? -24.016 25.969 9.492 1 95.38 318 GLY B N 1
ATOM 5115 C CA . GLY B 1 318 ? -23.688 27.203 8.797 1 95.38 318 GLY B CA 1
ATOM 5116 C C . GLY B 1 318 ? -22.516 27.062 7.848 1 95.38 318 GLY B C 1
ATOM 5117 O O . GLY B 1 318 ? -22.078 25.953 7.559 1 95.38 318 GLY B O 1
ATOM 5118 N N . GLU B 1 319 ? -22.031 28.25 7.309 1 95.38 319 GLU B N 1
ATOM 5119 C CA . GLU B 1 319 ? -20.922 28.312 6.363 1 95.38 319 GLU B CA 1
ATOM 5120 C C . GLU B 1 319 ? -19.594 28.484 7.086 1 95.38 319 GLU B C 1
ATOM 5122 O O . GLU B 1 319 ? -19.5 29.25 8.047 1 95.38 319 GLU B O 1
ATOM 5127 N N . HIS B 1 320 ? -18.656 27.703 6.66 1 93.56 320 HIS B N 1
ATOM 5128 C CA . HIS B 1 320 ? -17.328 27.781 7.258 1 93.56 320 HIS B CA 1
ATOM 5129 C C . HIS B 1 320 ? -16.25 27.906 6.188 1 93.56 320 HIS B C 1
ATOM 5131 O O . HIS B 1 320 ? -16.406 27.406 5.074 1 93.56 320 HIS B O 1
ATOM 5137 N N . ALA B 1 321 ? -15.094 28.547 6.465 1 85.81 321 ALA B N 1
ATOM 5138 C CA . ALA B 1 321 ? -13.984 28.75 5.535 1 85.81 321 ALA B CA 1
ATOM 5139 C C . ALA B 1 321 ? -13.117 27.5 5.449 1 85.81 321 ALA B C 1
ATOM 5141 O O . ALA B 1 321 ? -12.078 27.406 6.113 1 85.81 321 ALA B O 1
ATOM 5142 N N . VAL B 1 322 ? -13.523 26.547 4.812 1 77.56 322 VAL B N 1
ATOM 5143 C CA . VAL B 1 322 ? -12.773 25.297 4.707 1 77.56 322 VAL B CA 1
ATOM 5144 C C . VAL B 1 322 ? -12.305 25.094 3.266 1 77.56 322 VAL B C 1
ATOM 5146 O O . VAL B 1 322 ? -11.648 24.094 2.951 1 77.56 322 VAL B O 1
ATOM 5149 N N . LYS B 1 323 ? -12.742 26.016 2.436 1 65.25 323 LYS B N 1
ATOM 5150 C CA . LYS B 1 323 ? -12.273 25.906 1.058 1 65.25 323 LYS B CA 1
ATOM 5151 C C . LYS B 1 323 ? -11.148 26.906 0.772 1 65.25 323 LYS B C 1
ATOM 5153 O O . LYS B 1 323 ? -10.977 27.875 1.505 1 65.25 323 LYS B O 1
ATOM 5158 N N . GLY B 1 324 ? -10.188 26.453 -0.095 1 60.62 324 GLY B N 1
ATOM 5159 C CA . GLY B 1 324 ? -9.148 27.375 -0.496 1 60.62 324 GLY B CA 1
ATOM 5160 C C . GLY B 1 324 ? -9.695 28.688 -1.044 1 60.62 324 GLY B C 1
ATOM 5161 O O . GLY B 1 324 ? -10.867 28.766 -1.412 1 60.62 324 GLY B O 1
ATOM 5162 N N . ARG B 1 325 ? -8.977 29.734 -1.07 1 59.38 325 ARG B N 1
ATOM 5163 C CA . ARG B 1 325 ? -9.094 31.016 -1.739 1 59.38 325 ARG B CA 1
ATOM 5164 C C . ARG B 1 325 ? -10.344 31.766 -1.281 1 59.38 325 ARG B C 1
ATOM 5166 O O . ARG B 1 325 ? -11.062 32.344 -2.098 1 59.38 325 ARG B O 1
ATOM 5173 N N . GLY B 1 326 ? -10.734 31.5 -0.056 1 66.69 326 GLY B N 1
ATOM 5174 C CA . GLY B 1 326 ? -11.805 32.344 0.452 1 66.69 326 GLY B CA 1
ATOM 5175 C C . GLY B 1 326 ? -13.188 31.75 0.26 1 66.69 326 GLY B C 1
ATOM 5176 O O . GLY B 1 326 ? -14.188 32.344 0.661 1 66.69 326 GLY B O 1
ATOM 5177 N N . GLN B 1 327 ? -13.297 30.547 -0.238 1 80.31 327 GLN B N 1
ATOM 5178 C CA . GLN B 1 327 ? -14.602 29.922 -0.439 1 80.31 327 GLN B CA 1
ATOM 5179 C C . GLN B 1 327 ? -15.07 29.219 0.825 1 80.31 327 GLN B C 1
ATOM 5181 O O . GLN B 1 327 ? -14.258 28.766 1.636 1 80.31 327 GLN B O 1
ATOM 5186 N N . THR B 1 328 ? -16.453 29.297 0.985 1 91.38 328 THR B N 1
ATOM 5187 C CA . THR B 1 328 ? -17.031 28.688 2.174 1 91.38 328 THR B CA 1
ATOM 5188 C C . THR B 1 328 ? -17.781 27.406 1.812 1 91.38 328 THR B C 1
ATOM 5190 O O . THR B 1 328 ? -18.047 27.156 0.639 1 91.38 328 THR B O 1
ATOM 5193 N N . LEU B 1 329 ? -17.891 26.578 2.74 1 92.81 329 LEU B N 1
ATOM 5194 C CA . LEU B 1 329 ? -18.609 25.312 2.619 1 92.81 329 LEU B CA 1
ATOM 5195 C C . LEU B 1 329 ? -19.672 25.203 3.695 1 92.81 329 LEU B C 1
ATOM 5197 O O . LEU B 1 329 ? -19.422 25.484 4.867 1 92.81 329 LEU B O 1
ATOM 5201 N N . GLY B 1 330 ? -20.906 24.922 3.25 1 96.69 330 GLY B N 1
ATOM 5202 C CA . GLY B 1 330 ? -21.922 24.578 4.219 1 96.69 330 GLY B CA 1
ATOM 5203 C C . GLY B 1 330 ? -21.656 23.266 4.93 1 96.69 330 GLY B C 1
ATOM 5204 O O . GLY B 1 330 ? -21.266 22.281 4.297 1 96.69 330 GLY B O 1
ATOM 5205 N N . VAL B 1 331 ? -21.875 23.281 6.289 1 97.75 331 VAL B N 1
ATOM 5206 C CA . VAL B 1 331 ? -21.531 22.109 7.074 1 97.75 331 VAL B CA 1
ATOM 5207 C C . VAL B 1 331 ? -22.719 21.672 7.926 1 97.75 331 VAL B C 1
ATOM 5209 O O . VAL B 1 331 ? -23.438 22.516 8.453 1 97.75 331 VAL B O 1
ATOM 5212 N N . CYS B 1 332 ? -22.922 20.406 8.008 1 98.31 332 CYS B N 1
ATOM 5213 C CA . CYS B 1 332 ? -23.922 19.812 8.883 1 98.31 332 CYS B CA 1
ATOM 5214 C C . CYS B 1 332 ? -23.266 18.828 9.859 1 98.31 332 CYS B C 1
ATOM 5216 O O . CYS B 1 332 ? -22.203 18.297 9.578 1 98.31 332 CYS B O 1
ATOM 5218 N N . THR B 1 333 ? -23.891 18.672 11 1 98.19 333 THR B N 1
ATOM 5219 C CA . THR B 1 333 ? -23.516 17.609 11.914 1 98.19 333 THR B CA 1
ATOM 5220 C C . THR B 1 333 ? -24.562 16.5 11.906 1 98.19 333 THR B C 1
ATOM 5222 O O . THR B 1 333 ? -25.75 16.75 11.68 1 98.19 333 THR B O 1
ATOM 5225 N N . LEU B 1 334 ? -24.125 15.258 12.031 1 97.94 334 LEU B N 1
ATOM 5226 C CA . LEU B 1 334 ? -25.016 14.102 12.117 1 97.94 334 LEU B CA 1
ATOM 5227 C C . LEU B 1 334 ? -24.984 13.5 13.516 1 97.94 334 LEU B C 1
ATOM 5229 O O . LEU B 1 334 ? -23.922 13.43 14.148 1 97.94 334 LEU B O 1
ATOM 5233 N N . SER B 1 335 ? -26.141 13.148 14.008 1 96.12 335 SER B N 1
ATOM 5234 C CA . SER B 1 335 ? -26.25 12.492 15.305 1 96.12 335 SER B CA 1
ATOM 5235 C C . SER B 1 335 ? -27.328 11.43 15.305 1 96.12 335 SER B C 1
ATOM 5237 O O . SER B 1 335 ? -28.266 11.484 14.5 1 96.12 335 SER B O 1
ATOM 5239 N N . GLN B 1 336 ? -27.109 10.414 16.109 1 92.56 336 GLN B N 1
ATOM 5240 C CA . GLN B 1 336 ? -28.141 9.398 16.297 1 92.56 336 GLN B CA 1
ATOM 5241 C C . GLN B 1 336 ? -29.109 9.781 17.422 1 92.56 336 GLN B C 1
ATOM 5243 O O . GLN B 1 336 ? -28.688 10.391 18.406 1 92.56 336 GLN B O 1
ATOM 5248 N N . TYR B 1 337 ? -30.422 9.586 17.156 1 83 337 TYR B N 1
ATOM 5249 C CA . TYR B 1 337 ? -31.406 9.828 18.203 1 83 337 TYR B CA 1
ATOM 5250 C C . TYR B 1 337 ? -32.281 8.609 18.422 1 83 337 TYR B C 1
ATOM 5252 O O . TYR B 1 337 ? -32.438 7.777 17.516 1 83 337 TYR B O 1
ATOM 5260 N N . GLN B 1 338 ? -32.531 8.023 19.672 1 70.12 338 GLN B N 1
ATOM 5261 C CA . GLN B 1 338 ? -33.5 6.965 19.969 1 70.12 338 GLN B CA 1
ATOM 5262 C C . GLN B 1 338 ? -34.938 7.398 19.656 1 70.12 338 GLN B C 1
ATOM 5264 O O . GLN B 1 338 ? -35.375 8.461 20.109 1 70.12 338 GLN B O 1
ATOM 5269 N N . ALA B 1 339 ? -35.625 7 18.531 1 56.47 339 ALA B N 1
ATOM 5270 C CA . ALA B 1 339 ? -37.031 7.281 18.266 1 56.47 339 ALA B CA 1
ATOM 5271 C C . ALA B 1 339 ? -37.906 6.898 19.453 1 56.47 339 ALA B C 1
ATOM 5273 O O . ALA B 1 339 ? -37.688 5.844 20.062 1 56.47 339 ALA B O 1
ATOM 5274 N N . PRO B 1 340 ? -38.781 7.797 19.938 1 47.88 340 PRO B N 1
ATOM 5275 C CA . PRO B 1 340 ? -39.719 7.395 20.969 1 47.88 340 PRO B CA 1
ATOM 5276 C C . PRO B 1 340 ? -40.531 6.152 20.578 1 47.88 340 PRO B C 1
ATOM 5278 O O . PRO B 1 340 ? -40.75 5.906 19.391 1 47.88 340 PRO B O 1
ATOM 5281 N N . ALA B 1 341 ? -40.531 5.082 21.438 1 40.94 341 ALA B N 1
ATOM 5282 C CA . ALA B 1 341 ? -41.469 3.99 21.203 1 40.94 341 ALA B CA 1
ATOM 5283 C C . ALA B 1 341 ? -42.844 4.523 20.812 1 40.94 341 ALA B C 1
ATOM 5285 O O . ALA B 1 341 ? -43.406 5.363 21.516 1 40.94 341 ALA B O 1
ATOM 5286 N N . ALA B 1 342 ? -43.25 4.281 19.625 1 37.09 342 ALA B N 1
ATOM 5287 C CA . ALA B 1 342 ? -44.688 4.484 19.453 1 37.09 342 ALA B CA 1
ATOM 5288 C C . ALA B 1 342 ? -45.469 3.461 20.25 1 37.09 342 ALA B C 1
ATOM 5290 O O . ALA B 1 342 ? -45.125 2.279 20.281 1 37.09 342 ALA B O 1
#

Secondary structure (DSSP, 8-state):
--TTHHHHHHHHHHHHHHHHHHHHHHHHHSS-HHHHHHHHHHHHHHHHHHHTTSS-HHHHHHHHTS-HHHHHHHHHHHHHHHHHHHHHHHHHHHHHHT-S-S-HHHHHPPPHHHHHHHHHHHHHHHHHHHHHHHH-HHHHHHHHHTTTSS-EEEEEEEEEEEETTHHHHHHHH-HHHHHHHHHHHHHHHHHHHHHTT-EEEEEETTEEEEEEEHHHHHGGGHHHHHHHHHHHHHHHTHHHHHHHHSS---EEEEEEEEEEEEEEE-SSS-EEEEESHHHHHHHHHHHHHHHHT-SEEEEHHHHHH--PPTTEEEEEEEEE--SGGG--EEEEEEEE------/--TTHHHHHHHHHHHHHHHHHHHHHHHHHSS-HHHHHHHHHHHHHHHHHHHTTSS-HHHHHHHHTS-HHHHHHHHHHHHHHHHHHHHHHHHHHHHHHT-S-S-HHHHHPPPHHHHHHHHHHHHHHHHHHHHHHHH-HHHHHHHHHTTTSS-EEEEEEEEEEEETTHHHHHHHH-HHHHHHHHHHHHHHHHHHHHHTT-EEEEEETTEEEEEEEHHHHHGGGHHHHHHHHHHHHHHHTHHHHHHHHSS---EEEEEEEEEEEEEEE-SSS-EEEEESHHHHHHHHHHHHHHHHT-SEEEEHHHHHH--PPTTEEEEEEEEE--SGGG--EEEEEEEE------

InterPro domains:
  IPR001054 Adenylyl cyclase class-3/4/guanylyl cyclase [PF00211] (158-328)
  IPR001054 Adenylyl cyclase class-3/4/guanylyl cyclase [PS50125] (157-286)
  IPR001054 Adenylyl cyclase class-3/4/guanylyl cyclase [SM00044] (126-316)
  IPR001054 Adenylyl cyclase class-3/4/guanylyl cyclase [cd07302] (155-331)
  IPR029787 Nucleotide cyclase [G3DSA:3.30.70.1230] (146-338)
  IPR029787 Nucleotide cyclase [SSF55073] (149-334)
  IPR050697 Adenylyl/Guanylyl Cyclase Class-3/4 [PTHR43081] (148-334)

Solvent-accessible surface area (backbone atoms only — not comparable to full-atom values): 34968 Å² total; per-residue (Å²): 124,80,83,39,53,74,42,43,59,46,45,51,51,44,46,53,37,44,51,50,19,44,51,44,22,49,66,72,52,78,57,49,66,63,62,16,44,45,40,19,50,31,29,40,49,48,46,52,35,29,76,71,36,75,43,60,42,69,56,43,54,53,44,69,68,41,49,40,62,56,27,46,54,51,41,37,53,52,40,51,52,35,24,50,52,19,31,35,50,34,19,49,50,34,40,72,70,60,72,45,89,76,53,64,67,62,43,46,53,70,51,69,68,54,47,52,51,48,51,50,52,38,45,47,49,45,50,51,52,49,52,28,36,41,52,11,62,69,55,36,51,38,57,47,64,32,67,27,66,56,72,39,82,45,50,30,29,40,37,39,35,37,52,63,60,55,68,60,44,24,72,74,63,31,55,68,54,36,48,52,52,48,35,56,54,51,41,56,43,44,62,35,33,52,75,42,65,39,38,71,75,46,76,56,89,70,26,38,36,31,36,28,55,36,74,56,27,48,48,84,20,19,55,60,51,27,53,54,43,36,52,49,52,55,57,74,41,36,68,57,29,38,72,74,70,67,47,68,89,47,64,33,39,9,36,33,62,38,57,30,37,33,27,47,31,50,69,61,29,45,41,78,43,73,42,43,65,40,58,53,32,26,52,36,42,37,54,46,26,67,73,72,69,44,46,32,33,32,32,34,75,59,54,71,71,38,62,69,56,91,46,50,47,76,45,81,74,48,74,40,82,42,38,78,94,82,35,66,39,48,33,23,37,56,45,80,49,87,71,76,83,128,124,81,82,40,54,74,44,43,58,46,45,51,51,45,46,52,35,43,50,49,20,43,50,45,22,51,66,72,51,77,59,50,68,63,62,16,46,45,39,18,50,30,29,41,49,48,47,53,36,29,75,71,37,75,43,60,40,69,56,44,55,53,45,70,69,41,49,39,60,56,27,46,54,53,41,38,53,53,41,50,52,36,25,51,51,20,32,35,50,33,20,48,50,34,40,72,70,59,73,45,88,75,54,65,66,63,43,45,54,69,50,69,68,53,47,53,51,46,51,50,53,38,45,48,49,44,48,52,52,48,51,27,36,41,53,10,63,68,54,35,51,40,58,46,64,32,67,25,64,56,72,39,82,45,50,31,30,39,36,40,36,36,52,62,60,55,69,60,45,25,72,72,63,31,56,66,54,37,49,51,52,50,36,53,52,51,42,57,44,46,63,35,34,51,74,42,66,38,40,71,74,44,76,55,89,70,28,37,35,33,38,28,55,36,74,57,27,49,49,84,20,18,56,60,52,26,54,53,44,37,52,48,52,55,57,73,41,34,68,58,30,37,72,76,68,68,45,68,90,47,65,33,38,8,36,33,62,37,60,30,36,34,29,46,31,51,68,62,28,45,42,80,43,75,41,41,65,38,58,52,32,26,53,36,42,35,53,45,25,67,74,72,68,42,47,33,33,32,31,35,75,57,54,72,72,37,62,71,57,92,46,51,46,76,45,80,75,48,74,40,83,43,40,76,94,82,35,66,40,47,33,24,36,55,46,79,49,87,74,77,84,126

pLDDT: mean 84.28, std 14.54, range [22.75, 98.75]